Protein 2A5Z (pdb70)

Solvent-accessible surface area: 25084 Å² total

Organism: Shewanella oneidensis (strain ATCC 700550 / JCM 31522 / CIP 106686 / LMG 19005 / NCIMB 14063 / MR-1) (NCBI:txid211586)

Nearest PDB structures (foldseek):
  2a5z-assembly1_B  TM=9.997E-01  e=1.677E-41  Shewanella oneidensis MR-1
  4d69-assembly4_B  TM=5.808E-01  e=2.576E-05  Glycine max
  1sbd-assembly1_A  TM=5.686E-01  e=2.576E-05  Glycine max
  4d69-assembly1_I  TM=5.371E-01  e=3.011E-05  Glycine max
  4d69-assembly3_J  TM=5.410E-01  e=5.065E-05  Glycine max

Sequence (701 aa):
TTPGLSPSEKLKLSTLTTSIATSDFYASYDFHSIGLTSANNISLLSTGNISLQNILSEGNHFGVQPIVSSTTANASFLAGLAIFPKESELEVTVYFKTPSAFNPAQLTVIGSTSIGLGISDRSGLIIENGNAFGGIVKASAATETGSTYALSTSTWYICKFKLTDDRFKVTLYSDSGTQLYSYTSTAAFRADNATAHIGFKTQCKTATAGISLISIDLIEFKAKVSATRAKVTTPGLSPSEKLKLSTLTTSIATSDFYASYDFHSIGLTSANNISLLSTGNISLQNILSEGNHFGVQPIVSSTTANASFLAGLAIFPKESELEVTVYFKTPSAFNPAQLTVIGSTSIGLGISDRSGLIIENGNAFGGIVKASAATETGSTYALSTSTWYICKFKLTDDRFKVTLYSDSGTQLYSYTSTAAFRADNATAHIGFKTQCKTATAGISLISIDLIEFKAKVSATRAKVPLATETTPGLSPSEKLKLSTLTTSIATSDFYASYDFHSIGLTSANNISLLSTGNISLQNILSEGNHFGVQPIVSSTTANASFLAGLAIFPKESELEVTVYFKTPSAFNPAQLTVIGSTSIGLGISDRSGLIIENGNAFGGIVKASAATETGSTYALSTSTWYICKFKLTDDRFKVTLYSDSGTQLYSYTSTAAFRADNATAHIGFKTQCKTATAGISLISIDLIEFKAKVSATRAKV

B-factor: mean 22.38, std 13.09, range [8.43, 500.0]

Radius of gyration: 26.14 Å; Cα contacts (8 Å, |Δi|>4): 2071; chains: 3; bounding box: 66×61×66 Å

InterPro domains:
  IPR013320 Concanavalin A-like lectin/glucanase domain superfamily [SSF49899] (24-262)
  IPR053978 SO2946-like, C-terminal domain [PF22237] (86-247)

Secondary structure (DSSP, 8-state):
------HHHHHHHHTPPPSS-SSEEEEEE----TT--EETTEEEEEETT-EE---EEETTEEEEB-EE--SSTT-EEEE----S-GGG--EEEEEEE--SS--TTEEEEEEEEE-TT--S-EEEEEEETTEEEEEEEETTEEEEEEEEEEPPTT-EEEEEE--TTS--EEEEEETT--EEEEEE-S-----SSTTEEEEEEEEESSS-TT-B--EEEEEEEEEE--------/------HHHHHHHHTPPPSS-SSEEEEEE----TT--EETTEEEEEETT-EE---EEETTEEEEB-EE--SSTT-EEEE----S-GGG--EEEEEEE--SS--TTEEEEEEEEE-TT--S-EEEEEEETTEEEEEEEETTEEEEE---EEPPTT-EEEEEE--TTS--EEEEEETT--EEEEEE-S------STTEEEEEEEEE-SS-S--B--EEEEEEEEEE--------/----SSS----HHHHHHHHTPPPSS-SSEEEEEE----TT--EETTEEEEEETT-EE---EEETTEEEEB-EE--SSTT-EEEE----S-GGG--EEEEEEE--SS--TTEEEEEEEEE-TT--S-EEEEEEETTEEEEEEEETTEEEEE---EE--TT-EEEEEE--TTS--EEEEEETT--EEEEEE-S-----SSTTEEEEEEEEESSS-TT-B--EEEEEEEEEE--------

CATH classification: 2.60.120.200

Structure (mmCIF, N/CA/C/O backbone):
data_2A5Z
#
_entry.id   2A5Z
#
_cell.length_a   58.590
_cell.length_b   53.076
_cell.length_c   112.652
_cell.angle_alpha   90.00
_cell.angle_beta   95.66
_cell.angle_gamma   90.00
#
_symmetry.space_group_name_H-M   'P 1 21 1'
#
loop_
_entity.id
_entity.type
_entity.pdbx_description
1 polymer 'hypothetical protein SO2946'
2 non-polymer 'MAGNESIUM ION'
3 water water
#
loop_
_atom_site.group_PDB
_atom_site.id
_atom_site.type_symbol
_atom_site.label_atom_id
_atom_site.label_alt_id
_atom_site.label_comp_id
_atom_site.label_asym_id
_atom_site.label_entity_id
_atom_site.label_seq_id
_atom_site.pdbx_PDB_ins_code
_atom_site.Cartn_x
_atom_site.Cartn_y
_atom_site.Cartn_z
_atom_site.occupancy
_atom_site.B_iso_or_equiv
_atom_site.auth_seq_id
_atom_site.auth_comp_id
_atom_site.auth_asym_id
_atom_site.auth_atom_id
_atom_site.pdbx_PDB_model_num
ATOM 1 N N . THR A 1 24 ? 69.257 39.991 38.019 1.00 44.12 24 THR A N 1
ATOM 2 C CA . THR A 1 24 ? 70.243 40.270 39.110 1.00 44.13 24 THR A CA 1
ATOM 3 C C . THR A 1 24 ? 69.586 40.334 40.494 1.00 43.98 24 THR A C 1
ATOM 4 O O . THR A 1 24 ? 70.274 40.273 41.517 1.00 44.05 24 THR A O 1
ATOM 8 N N . THR A 1 25 ? 68.258 40.444 40.516 1.00 43.57 25 THR A N 1
ATOM 9 C CA . THR A 1 25 ? 67.500 40.531 41.766 1.00 43.23 25 THR A CA 1
ATOM 10 C C . THR A 1 25 ? 66.595 39.305 41.954 1.00 42.76 25 THR A C 1
ATOM 11 O O . THR A 1 25 ? 65.962 38.855 40.993 1.00 42.97 25 THR A O 1
ATOM 15 N N . PRO A 1 26 ? 66.530 38.759 43.189 1.00 42.09 26 PRO A N 1
ATOM 16 C CA . PRO A 1 26 ? 65.622 37.638 43.449 1.00 41.40 26 PRO A CA 1
ATOM 17 C C . PRO A 1 26 ? 64.165 38.041 43.240 1.00 40.65 26 PRO A C 1
ATOM 18 O O . PRO A 1 26 ? 63.761 39.129 43.648 1.00 40.53 26 PRO A O 1
ATOM 22 N N . GLY A 1 27 ? 63.391 37.173 42.601 1.00 39.88 27 GLY A N 1
ATOM 23 C CA . GLY A 1 27 ? 61.995 37.474 42.309 1.00 38.98 27 GLY A CA 1
ATOM 24 C C . GLY A 1 27 ? 61.113 36.252 42.163 1.00 38.39 27 GLY A C 1
ATOM 25 O O . GLY A 1 27 ? 61.470 35.149 42.591 1.00 38.24 27 GLY A O 1
ATOM 26 N N . LEU A 1 28 ? 59.947 36.463 41.560 1.00 37.88 28 LEU A N 1
ATOM 27 C CA . LEU A 1 28 ? 58.984 35.393 41.320 1.00 37.44 28 LEU A CA 1
ATOM 28 C C . LEU A 1 28 ? 59.452 34.480 40.187 1.00 37.10 28 LEU A C 1
ATOM 29 O O . LEU A 1 28 ? 60.294 34.867 39.370 1.00 36.91 28 LEU A O 1
ATOM 42 N N . SER A 1 30 ? 58.580 32.552 36.773 1.00 36.60 30 SER A N 1
ATOM 43 C CA . SER A 1 30 ? 57.735 32.641 35.585 1.00 36.75 30 SER A CA 1
ATOM 44 C C . SER A 1 30 ? 57.029 31.318 35.268 1.00 36.76 30 SER A C 1
ATOM 45 O O . SER A 1 30 ? 57.586 30.243 35.528 1.00 36.97 30 SER A O 1
ATOM 48 N N . PRO A 1 31 ? 55.808 31.388 34.691 1.00 36.60 31 PRO A N 1
ATOM 49 C CA . PRO A 1 31 ? 55.067 30.172 34.324 1.00 36.51 31 PRO A CA 1
ATOM 50 C C . PRO A 1 31 ? 55.787 29.302 33.288 1.00 36.38 31 PRO A C 1
ATOM 51 O O . PRO A 1 31 ? 55.577 28.089 33.261 1.00 36.59 31 PRO A O 1
ATOM 55 N N . SER A 1 32 ? 56.615 29.916 32.445 1.00 36.19 32 SER A N 1
ATOM 56 C CA . SER A 1 32 ? 57.407 29.177 31.458 1.00 35.99 32 SER A CA 1
ATOM 57 C C . SER A 1 32 ? 58.604 28.506 32.128 1.00 35.68 32 SER A C 1
ATOM 58 O O . SER A 1 32 ? 58.980 27.384 31.764 1.00 35.90 32 SER A O 1
ATOM 61 N N . GLU A 1 33 ? 59.190 29.201 33.106 1.00 35.07 33 GLU A N 1
ATOM 62 C CA . GLU A 1 33 ? 60.270 28.658 33.925 1.00 34.56 33 GLU A CA 1
ATOM 63 C C . GLU A 1 33 ? 59.802 27.447 34.726 1.00 34.20 33 GLU A C 1
ATOM 64 O O . GLU A 1 33 ? 60.502 26.437 34.800 1.00 33.97 33 GLU A O 1
ATOM 70 N N . LYS A 1 34 ? 58.609 27.541 35.304 1.00 33.83 34 LYS A N 1
ATOM 71 C CA . LYS A 1 34 ? 58.022 26.413 36.024 1.00 33.63 34 LYS A CA 1
ATOM 72 C C . LYS A 1 34 ? 57.643 25.273 35.064 1.00 33.29 34 LYS A C 1
ATOM 73 O O . LYS A 1 34 ? 57.666 24.103 35.441 1.00 32.90 34 LYS A O 1
ATOM 79 N N . LEU A 1 35 ? 57.320 25.626 33.822 1.00 33.17 35 LEU A N 1
ATOM 80 C CA . LEU A 1 35 ? 57.005 24.643 32.784 1.00 33.13 35 LEU A CA 1
ATOM 81 C C . LEU A 1 35 ? 58.272 23.908 32.331 1.00 32.62 35 LEU A C 1
ATOM 82 O O . LEU A 1 35 ? 58.239 22.701 32.090 1.00 32.67 35 LEU A O 1
ATOM 87 N N . LYS A 1 36 ? 59.376 24.652 32.227 1.00 32.01 36 LYS A N 1
ATOM 88 C CA . LYS A 1 36 ? 60.708 24.093 31.981 1.00 31.36 36 LYS A CA 1
ATOM 89 C C . LYS A 1 36 ? 61.126 23.092 33.053 1.00 30.80 36 LYS A C 1
ATOM 90 O O . LYS A 1 36 ? 61.626 22.005 32.741 1.00 30.49 36 LYS A O 1
ATOM 96 N N . LEU A 1 37 ? 60.951 23.478 34.315 1.00 29.95 37 LEU A N 1
ATOM 97 C CA . LEU A 1 37 ? 61.299 22.614 35.437 1.00 29.86 37 LEU A CA 1
ATOM 98 C C . LEU A 1 37 ? 60.439 21.366 35.504 1.00 29.29 37 LEU A C 1
ATOM 99 O O . LEU A 1 37 ? 60.912 20.317 35.937 1.00 29.38 37 LEU A O 1
ATOM 104 N N . SER A 1 38 ? 59.181 21.488 35.082 1.00 28.83 38 SER A N 1
ATOM 105 C CA . SER A 1 38 ? 58.224 20.379 35.112 1.00 28.47 38 SER A CA 1
ATOM 106 C C . SER A 1 38 ? 58.625 19.234 34.178 1.00 27.84 38 SER A C 1
ATOM 107 O O . SER A 1 38 ? 58.276 18.079 34.425 1.00 28.12 38 SER A O 1
ATOM 110 N N . THR A 1 39 ? 59.352 19.552 33.110 1.00 27.19 39 THR A N 1
ATOM 111 C CA . THR A 1 39 ? 59.791 18.523 32.161 1.00 26.55 39 THR A CA 1
ATOM 112 C C . THR A 1 39 ? 61.315 18.303 32.139 1.00 25.91 39 THR A C 1
ATOM 113 O O . THR A 1 39 ? 61.864 17.768 31.172 1.00 25.94 39 THR A O 1
ATOM 117 N N . LEU A 1 40 ? 61.980 18.711 33.217 1.00 25.09 40 LEU A N 1
ATOM 118 C CA . LEU A 1 40 ? 63.406 18.442 33.414 1.00 24.46 40 LEU A CA 1
ATOM 119 C C . LEU A 1 40 ? 63.647 16.943 33.570 1.00 23.44 40 LEU A C 1
ATOM 120 O O . LEU A 1 40 ? 62.989 16.275 34.377 1.00 22.66 40 LEU A O 1
ATOM 125 N N . THR A 1 41 ? 64.583 16.428 32.777 1.00 22.56 41 THR A N 1
ATOM 126 C CA . THR A 1 41 ? 65.001 15.031 32.851 1.00 21.91 41 THR A CA 1
ATOM 127 C C . THR A 1 41 ? 65.703 14.790 34.177 1.00 21.82 41 THR A C 1
ATOM 128 O O .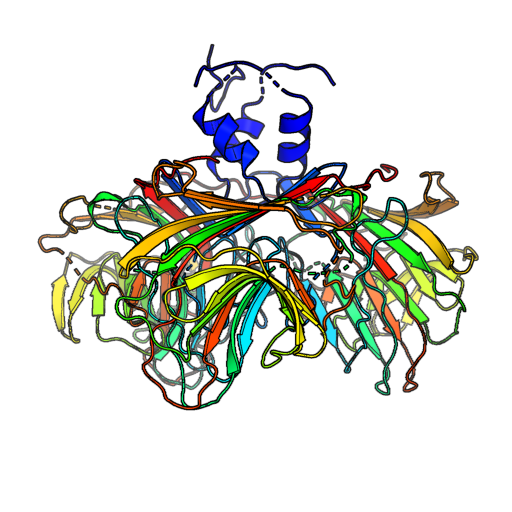 THR A 1 41 ? 66.659 15.490 34.509 1.00 21.78 41 THR A O 1
ATOM 132 N N . THR A 1 42 ? 65.231 13.792 34.920 1.00 21.80 42 THR A N 1
ATOM 133 C CA . THR A 1 42 ? 65.753 13.480 36.249 1.00 21.69 42 THR A CA 1
ATOM 134 C C . THR A 1 42 ? 67.261 13.164 36.215 1.00 21.96 42 THR A C 1
ATOM 135 O O . THR A 1 42 ? 67.711 12.348 35.419 1.00 21.61 42 THR A O 1
ATOM 139 N N . SER A 1 43 ? 68.032 13.837 37.068 1.00 22.26 43 SER A N 1
ATOM 140 C CA . SER A 1 43 ? 69.435 13.472 37.278 1.00 22.81 43 SER A CA 1
ATOM 141 C C . SER A 1 43 ? 69.530 12.650 38.572 1.00 22.89 43 SER A C 1
ATOM 142 O O . SER A 1 43 ? 69.627 11.427 38.512 1.00 23.54 43 SER A O 1
ATOM 145 N N . ILE A 1 44 ? 69.465 13.309 39.725 1.00 23.66 44 ILE A N 1
ATOM 146 C CA . ILE A 1 44 ? 69.347 12.617 41.014 1.00 23.82 44 ILE A CA 1
ATOM 147 C C . ILE A 1 44 ? 67.875 12.571 41.388 1.00 24.69 44 ILE A C 1
ATOM 148 O O . ILE A 1 44 ? 67.233 13.616 41.505 1.00 24.73 44 ILE A O 1
ATOM 153 N N . ALA A 1 45 ? 67.341 11.366 41.575 1.00 25.06 45 ALA A N 1
ATOM 154 C CA . ALA A 1 45 ? 65.939 11.216 41.935 1.00 25.73 45 ALA A CA 1
ATOM 155 C C . ALA A 1 45 ? 65.722 11.513 43.413 1.00 26.19 45 ALA A C 1
ATOM 156 O O . ALA A 1 45 ? 66.568 11.184 44.252 1.00 26.29 45 ALA A O 1
ATOM 158 N N . THR A 1 46 ? 64.598 12.152 43.721 1.00 26.57 46 THR A N 1
ATOM 159 C CA . THR A 1 46 ? 64.146 12.282 45.106 1.00 27.53 46 THR A CA 1
ATOM 160 C C . THR A 1 46 ? 62.726 11.733 45.249 1.00 27.51 46 THR A C 1
ATOM 161 O O . THR A 1 46 ? 62.545 10.639 45.779 1.00 28.05 46 THR A O 1
ATOM 165 N N . SER A 1 47 ? 61.734 12.471 44.752 1.00 27.75 47 SER A N 1
ATOM 166 C CA . SER A 1 47 ? 60.320 12.100 44.917 1.00 27.70 47 SER A CA 1
ATOM 167 C C . SER A 1 47 ? 59.689 11.536 43.643 1.00 27.62 47 SER A C 1
ATOM 168 O O . SER A 1 47 ? 58.727 10.768 43.695 1.00 27.27 47 SER A O 1
ATOM 171 N N . ASP A 1 48 ? 60.220 11.936 42.494 1.00 27.49 48 ASP A N 1
ATOM 172 C CA . ASP A 1 48 ? 59.631 11.537 41.221 1.00 27.53 48 ASP A CA 1
ATOM 173 C C . ASP A 1 48 ? 60.692 11.273 40.166 1.00 26.72 48 ASP A C 1
ATOM 174 O O . ASP A 1 48 ? 61.877 11.565 40.364 1.00 26.75 48 ASP A O 1
ATOM 179 N N . PHE A 1 49 ? 60.251 10.692 39.058 1.00 25.82 49 PHE A N 1
ATOM 180 C CA . PHE A 1 49 ? 61.088 10.522 37.895 1.00 24.64 49 PHE A CA 1
ATOM 181 C C . PHE A 1 49 ? 60.418 11.143 36.677 1.00 24.23 49 PHE A C 1
ATOM 182 O O . PHE A 1 49 ? 59.200 11.026 36.499 1.00 23.68 49 PHE A O 1
ATOM 190 N N . TYR A 1 50 ? 61.225 11.810 35.853 1.00 23.65 50 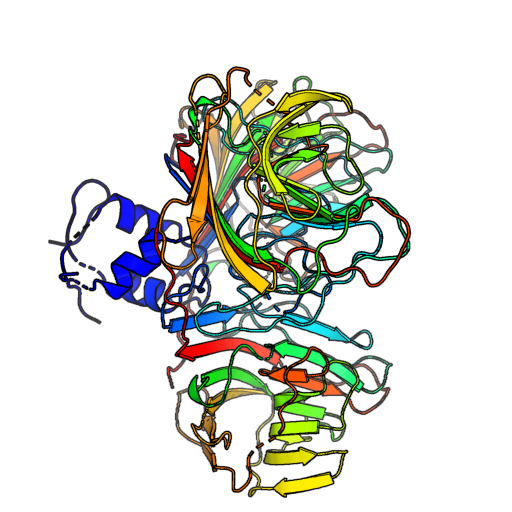TYR A N 1
ATOM 191 C CA . TYR A 1 50 ? 60.784 12.278 34.543 1.00 23.50 50 TYR A CA 1
ATOM 192 C C . TYR A 1 50 ? 61.868 12.130 33.478 1.00 23.00 50 TYR A C 1
ATOM 193 O O . TYR A 1 50 ? 63.041 12.413 33.721 1.00 22.87 50 TYR A O 1
ATOM 202 N N . ALA A 1 51 ? 61.454 11.689 32.295 1.00 22.60 51 ALA A N 1
ATOM 203 C CA . ALA A 1 51 ? 62.314 11.657 31.117 1.00 22.15 51 ALA A CA 1
ATOM 204 C C . ALA A 1 51 ? 61.464 11.780 29.868 1.00 21.81 51 ALA A C 1
ATOM 205 O O . ALA A 1 51 ? 60.343 11.268 29.810 1.00 21.28 51 ALA A O 1
ATOM 207 N N . SER A 1 52 ? 62.007 12.472 28.873 1.00 21.48 52 SER A N 1
ATOM 208 C CA . SER A 1 52 ? 61.315 12.674 27.613 1.00 21.49 52 SER A CA 1
ATOM 209 C C . SER A 1 52 ? 62.347 12.768 26.509 1.00 21.25 52 SER A C 1
ATOM 210 O O . SER A 1 52 ? 63.488 13.176 26.744 1.00 21.26 52 SER A O 1
ATOM 213 N N . TYR A 1 53 ? 61.953 12.345 25.315 1.00 20.63 53 TYR A N 1
ATOM 214 C CA . TYR A 1 53 ? 62.783 12.500 24.134 1.00 20.26 53 TYR A CA 1
ATOM 215 C C . TYR A 1 53 ? 61.915 12.816 22.916 1.00 19.84 53 TYR A C 1
ATOM 216 O O . TYR A 1 53 ? 60.969 12.091 22.628 1.00 19.62 53 TYR A O 1
ATOM 225 N N . ASP A 1 54 ? 62.268 13.898 22.217 1.00 19.90 54 ASP A N 1
ATOM 226 C CA . ASP A 1 54 ? 61.489 14.471 21.118 1.00 19.78 54 ASP A CA 1
ATOM 227 C C . ASP A 1 54 ? 62.077 14.163 19.721 1.00 19.70 54 ASP A C 1
ATOM 228 O O . ASP A 1 54 ? 61.638 14.732 18.722 1.00 19.85 54 ASP A O 1
ATOM 233 N N . PHE A 1 55 ? 63.082 13.292 19.651 1.00 19.62 55 PHE A N 1
ATOM 234 C CA . PHE A 1 55 ? 63.602 12.778 18.366 1.00 19.53 55 PHE A CA 1
ATOM 235 C C . PHE A 1 55 ? 64.064 13.861 17.373 1.00 19.66 55 PHE A C 1
ATOM 236 O O . PHE A 1 55 ? 63.683 13.849 16.200 1.00 19.81 55 PHE A O 1
ATOM 260 N N . HIS A 1 58 ? 70.466 13.780 15.409 1.00 19.57 58 HIS A N 1
ATOM 261 C CA . HIS A 1 58 ? 71.098 12.934 14.403 1.00 20.38 58 HIS A CA 1
ATOM 262 C C . HIS A 1 58 ? 71.176 11.524 14.993 1.00 21.36 58 HIS A C 1
ATOM 263 O O . HIS A 1 5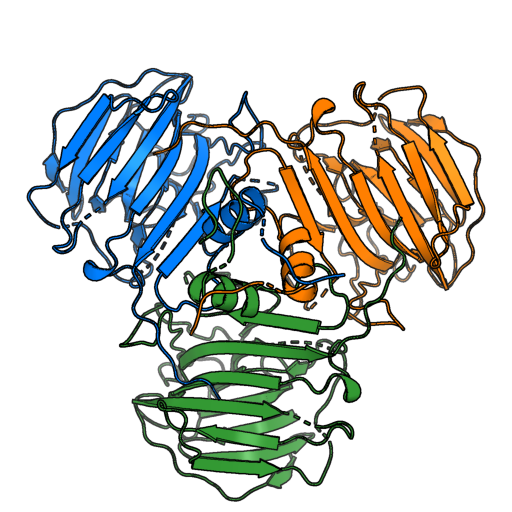8 ? 71.650 11.348 16.115 1.00 21.36 58 HIS A O 1
ATOM 270 N N . SER A 1 59 ? 70.677 10.532 14.262 1.00 23.00 59 SER A N 1
ATOM 271 C CA . SER A 1 59 ? 70.421 9.215 14.858 1.00 24.43 59 SER A CA 1
ATOM 272 C C . SER A 1 59 ? 71.447 8.118 14.554 1.00 25.23 59 SER A C 1
ATOM 273 O O . SER A 1 59 ? 71.297 6.994 15.048 1.00 25.83 59 SER A O 1
ATOM 276 N N . ILE A 1 60 ? 72.477 8.429 13.767 1.00 25.12 60 ILE A N 1
ATOM 277 C CA . ILE A 1 60 ? 73.555 7.474 13.531 1.00 25.79 60 ILE A CA 1
ATOM 278 C C . ILE A 1 60 ? 74.319 7.261 14.829 1.00 25.46 60 ILE A C 1
ATOM 279 O O . ILE A 1 60 ? 74.856 8.214 15.397 1.00 25.54 60 ILE A O 1
ATOM 284 N N . GLY A 1 61 ? 74.330 6.015 15.307 1.00 25.14 61 GLY A N 1
ATOM 285 C CA . GLY A 1 61 ? 75.049 5.650 16.529 1.00 24.58 61 GLY A CA 1
ATOM 286 C C . GLY A 1 61 ? 74.456 6.223 17.806 1.00 24.06 61 GLY A C 1
ATOM 287 O O . GLY A 1 61 ? 75.122 6.282 18.831 1.00 24.33 61 GLY A O 1
ATOM 288 N N . LEU A 1 62 ? 73.197 6.646 17.742 1.00 23.92 62 LEU A N 1
ATOM 289 C CA . LEU A 1 62 ? 72.505 7.206 18.898 1.00 22.98 62 LEU A CA 1
ATOM 290 C C . LEU A 1 62 ? 71.740 6.101 19.615 1.00 22.61 62 LEU A C 1
ATOM 291 O O . LEU A 1 62 ? 70.701 5.632 19.146 1.00 22.30 62 LEU A O 1
ATOM 296 N N . THR A 1 63 ? 72.265 5.676 20.756 1.00 22.19 63 THR A N 1
ATOM 297 C CA . THR A 1 63 ? 71.696 4.529 21.462 1.00 21.76 63 THR A CA 1
ATOM 298 C C . THR A 1 63 ? 70.942 4.921 22.740 1.00 21.61 63 THR A C 1
ATOM 299 O O . THR A 1 63 ? 70.340 4.067 23.405 1.00 20.95 63 THR A O 1
ATOM 303 N N . SER A 1 64 ? 70.982 6.207 23.086 1.00 21.14 64 SER A N 1
ATOM 304 C CA . SER A 1 64 ? 70.187 6.718 24.204 1.00 21.20 64 SER A CA 1
ATOM 305 C C . SER A 1 64 ? 70.120 8.247 24.213 1.00 21.15 64 SER A C 1
ATOM 306 O O . SER A 1 64 ? 70.975 8.914 23.637 1.00 20.58 64 SER A O 1
ATOM 309 N N . ALA A 1 65 ? 69.094 8.777 24.869 1.00 20.85 65 ALA A N 1
ATOM 310 C CA . ALA A 1 65 ? 68.939 10.212 25.072 1.00 21.23 65 ALA A CA 1
ATOM 311 C C . ALA A 1 65 ? 68.060 10.451 26.291 1.00 20.95 65 ALA A C 1
ATOM 312 O O . ALA A 1 65 ? 67.014 9.824 26.432 1.00 21.10 65 ALA A O 1
ATOM 314 N N . ASN A 1 66 ? 68.487 11.354 27.169 1.00 21.03 66 ASN A N 1
ATOM 315 C CA . ASN A 1 66 ? 67.660 11.780 28.300 1.00 21.06 66 ASN A CA 1
ATOM 316 C C . ASN A 1 66 ? 67.163 10.594 29.142 1.00 21.07 66 ASN A C 1
ATOM 317 O O . ASN A 1 66 ? 65.975 10.529 29.483 1.00 21.26 66 ASN A O 1
ATOM 322 N N . ASN A 1 67 ? 68.078 9.669 29.457 1.00 20.97 67 ASN A N 1
ATOM 323 C CA . ASN A 1 67 ? 67.800 8.418 30.220 1.00 21.28 67 ASN A CA 1
ATOM 324 C C . ASN A 1 67 ? 67.135 7.266 29.432 1.00 21.11 67 ASN A C 1
ATOM 325 O O . ASN A 1 67 ? 67.093 6.132 29.908 1.00 21.17 67 ASN A O 1
ATOM 330 N N . ILE A 1 68 ? 66.633 7.557 28.233 1.00 21.30 68 ILE A N 1
ATOM 331 C CA . ILE A 1 68 ? 65.832 6.606 27.457 1.00 21.07 68 ILE A CA 1
ATOM 332 C C . ILE A 1 68 ? 66.708 5.834 26.459 1.00 21.51 68 ILE A C 1
ATOM 333 O O . ILE A 1 68 ? 67.542 6.432 25.755 1.00 21.06 68 ILE A O 1
ATOM 338 N N . SER A 1 69 ? 66.524 4.510 26.425 1.00 21.16 69 SER A N 1
ATOM 339 C CA . SER A 1 69 ? 67.230 3.642 25.480 1.00 21.09 69 SER A CA 1
ATOM 340 C C . SER A 1 69 ? 66.630 3.804 24.088 1.00 20.63 69 SER A C 1
ATOM 341 O O . SER A 1 69 ? 65.397 3.891 23.937 1.00 20.45 69 SER A O 1
ATOM 344 N N . LEU A 1 70 ? 67.503 3.865 23.082 1.00 19.91 70 LEU A N 1
ATOM 345 C CA . LEU A 1 70 ? 67.089 3.990 21.676 1.00 19.61 70 LEU A CA 1
ATOM 346 C C . LEU A 1 70 ? 67.761 2.858 20.924 1.00 19.74 70 LEU A C 1
ATOM 347 O O . LEU A 1 70 ? 68.907 2.972 20.460 1.00 19.30 70 LEU A O 1
ATOM 352 N N . LEU A 1 71 ? 67.045 1.743 20.853 1.00 19.81 71 LEU A N 1
ATOM 353 C CA . LEU A 1 71 ? 67.646 0.467 20.502 1.00 20.69 71 LEU A CA 1
ATOM 354 C C . LEU A 1 71 ? 67.217 0.002 19.123 1.00 20.76 71 LEU A C 1
ATOM 355 O O . LEU A 1 71 ? 66.038 -0.210 18.872 1.00 20.83 71 LEU A O 1
ATOM 360 N N . SER A 1 72 ? 68.200 -0.148 18.246 1.00 21.48 72 SER A N 1
ATOM 361 C CA . SER A 1 72 ? 68.006 -0.692 16.919 1.00 22.17 72 SER A CA 1
ATOM 362 C C . SER A 1 72 ? 68.497 -2.132 16.907 1.00 22.53 72 SER A C 1
ATOM 363 O O . SER A 1 72 ? 69.552 -2.434 17.462 1.00 22.48 72 SER A O 1
ATOM 366 N N . THR A 1 73 ? 67.733 -3.018 16.277 1.00 22.75 73 THR A N 1
ATOM 367 C CA . THR A 1 73 ? 68.171 -4.396 16.076 1.00 23.45 73 THR A CA 1
ATOM 368 C C . THR A 1 73 ? 67.791 -4.867 14.678 1.00 23.48 73 THR A C 1
ATOM 369 O O . THR A 1 73 ? 66.940 -4.264 14.023 1.00 23.40 73 THR A O 1
ATOM 373 N N . GLY A 1 74 ? 68.430 -5.942 14.223 1.00 23.76 74 GLY A N 1
ATOM 374 C CA . GLY A 1 74 ? 68.100 -6.555 12.936 1.00 24.14 74 GLY A CA 1
ATOM 375 C C . GLY A 1 74 ? 68.360 -5.655 11.745 1.00 24.58 74 GLY A C 1
ATOM 376 O O . GLY A 1 74 ? 67.717 -5.796 10.704 1.00 24.98 74 GLY A O 1
ATOM 377 N N . ASN A 1 75 ? 69.306 -4.731 11.904 1.00 24.87 75 ASN A N 1
ATOM 378 C CA . ASN A 1 75 ? 69.649 -3.747 10.874 1.00 25.43 75 ASN A CA 1
ATOM 379 C C . ASN A 1 75 ? 68.469 -2.852 10.439 1.00 25.00 75 ASN A C 1
ATOM 380 O O . ASN A 1 75 ? 68.375 -2.453 9.280 1.00 25.19 75 ASN A O 1
ATOM 385 N N . ILE A 1 76 ? 67.587 -2.534 11.388 1.00 24.64 76 ILE A N 1
ATOM 386 C CA . ILE A 1 76 ? 66.424 -1.672 11.151 1.00 24.17 76 ILE A CA 1
ATOM 387 C C . ILE A 1 76 ? 66.846 -0.369 10.470 1.00 24.24 76 ILE A C 1
ATOM 388 O O . ILE A 1 76 ? 67.930 0.154 10.739 1.00 24.48 76 ILE A O 1
ATOM 393 N N . SER A 1 77 ? 65.997 0.143 9.583 1.00 23.82 77 SER A N 1
ATOM 394 C CA . SER A 1 77 ? 66.344 1.323 8.797 1.00 23.79 77 SER A CA 1
ATOM 395 C C . SER A 1 77 ? 65.725 2.596 9.376 1.00 23.23 77 SER A C 1
ATOM 396 O O . SER A 1 77 ? 64.540 2.875 9.179 1.00 23.24 77 SER A O 1
ATOM 399 N N . LEU A 1 78 ? 66.534 3.355 10.112 1.00 22.40 78 LEU A N 1
ATOM 400 C CA . LEU A 1 78 ? 66.096 4.648 10.637 1.00 21.91 78 LEU A CA 1
ATOM 401 C C . LEU A 1 78 ? 66.230 5.703 9.549 1.00 21.89 78 LEU A C 1
ATOM 402 O O . LEU A 1 78 ? 67.335 6.008 9.090 1.00 21.65 78 LEU A O 1
ATOM 407 N N . GLN A 1 79 ? 65.094 6.244 9.126 1.00 22.00 79 GLN A N 1
ATOM 408 C CA . GLN A 1 79 ? 65.067 7.248 8.062 1.00 22.19 79 GLN A CA 1
ATOM 409 C C . GLN A 1 79 ? 65.487 8.612 8.594 1.00 21.82 79 GLN A C 1
ATOM 410 O O . GLN A 1 79 ? 65.715 8.782 9.798 1.00 21.97 79 GLN A O 1
ATOM 416 N N . ASN A 1 80 ? 65.606 9.576 7.690 1.00 21.42 80 ASN A N 1
ATOM 417 C CA . ASN A 1 80 ? 65.985 10.926 8.073 1.00 21.28 80 ASN A CA 1
ATOM 418 C C . ASN A 1 80 ? 65.001 11.540 9.042 1.00 21.07 80 ASN A C 1
ATOM 419 O O . ASN A 1 80 ? 63.786 11.371 8.904 1.00 21.11 80 ASN A O 1
ATOM 424 N N . ILE A 1 81 ? 65.532 12.263 10.018 1.00 20.86 81 ILE A N 1
ATOM 425 C CA . ILE A 1 81 ? 64.699 13.021 10.939 1.00 21.07 81 ILE A CA 1
ATOM 426 C C . ILE A 1 81 ? 63.962 14.114 10.155 1.00 21.37 81 ILE A C 1
ATOM 427 O O . ILE A 1 81 ? 64.530 14.735 9.245 1.00 20.57 81 ILE A O 1
ATOM 432 N N . LEU A 1 82 ? 62.688 14.313 10.493 1.00 21.74 82 LEU A N 1
ATOM 433 C CA . LEU A 1 82 ? 61.901 15.408 9.935 1.00 22.48 82 LEU A CA 1
ATOM 434 C C . LEU A 1 82 ? 60.973 16.008 10.987 1.00 23.00 82 LEU A C 1
ATOM 435 O O . LEU A 1 82 ? 60.833 15.464 12.095 1.00 22.35 82 LEU A O 1
ATOM 440 N N . SER A 1 83 ? 60.360 17.138 10.637 1.00 23.17 83 SER A N 1
ATOM 441 C CA . SER A 1 83 ? 59.260 17.699 11.418 1.00 23.88 83 SER A CA 1
ATOM 442 C C . SER A 1 83 ? 58.030 17.861 10.524 1.00 24.63 83 SER A C 1
ATOM 443 O O . SER A 1 83 ? 58.154 17.944 9.301 1.00 24.56 83 SER A O 1
ATOM 446 N N . GLU A 1 84 ? 56.852 17.907 11.144 1.00 25.33 84 GLU A N 1
ATOM 447 C CA . GLU A 1 84 ? 55.583 17.865 10.425 1.00 26.55 84 GLU A CA 1
ATOM 448 C C . GLU A 1 84 ? 54.539 18.599 11.249 1.00 26.21 84 GLU A C 1
ATOM 449 O O . GLU A 1 84 ? 54.122 18.107 12.295 1.00 26.31 84 GLU A O 1
ATOM 455 N N . GLY A 1 85 ? 54.115 19.775 10.786 1.00 26.02 85 GLY A N 1
ATOM 456 C CA . GLY A 1 85 ? 53.204 20.617 11.564 1.00 25.34 85 GLY A CA 1
ATOM 457 C C . GLY A 1 85 ? 53.802 20.921 12.925 1.00 24.90 85 GLY A C 1
ATOM 458 O O . GLY A 1 85 ? 54.894 21.477 13.013 1.00 24.81 85 GLY A O 1
ATOM 459 N N . ASN A 1 86 ? 53.098 20.540 13.989 1.00 24.36 86 ASN A N 1
ATOM 460 C CA . ASN A 1 86 ? 53.597 20.752 15.354 1.00 23.70 86 ASN A CA 1
ATOM 461 C C . ASN A 1 86 ? 54.354 19.547 15.917 1.00 23.06 86 ASN A C 1
ATOM 462 O O . ASN A 1 86 ? 54.805 19.561 17.065 1.00 22.76 86 ASN A O 1
ATOM 467 N N . HIS A 1 87 ? 54.480 18.505 15.100 1.00 22.10 87 HIS A N 1
ATOM 468 C CA . HIS A 1 87 ? 55.299 17.348 15.435 1.00 21.55 87 HIS A CA 1
ATOM 469 C C . HIS A 1 87 ? 56.774 17.624 15.125 1.00 21.04 87 HIS A C 1
ATOM 470 O O . HIS A 1 87 ? 57.274 17.358 14.030 1.00 20.92 87 HIS A O 1
ATOM 477 N N . PHE A 1 88 ? 57.443 18.181 16.123 1.00 20.86 88 PHE A N 1
ATOM 478 C CA . PHE A 1 88 ? 58.823 18.639 16.019 1.00 20.56 88 PHE A CA 1
ATOM 479 C C . PHE A 1 88 ? 59.736 17.461 16.331 1.00 20.67 88 PHE A C 1
ATOM 480 O O . PHE A 1 88 ? 59.693 16.934 17.438 1.00 20.38 88 PHE A O 1
ATOM 488 N N . GLY A 1 89 ? 60.542 17.050 15.352 1.00 20.52 89 GLY A N 1
ATOM 489 C CA . GLY A 1 89 ? 61.444 15.908 15.512 1.00 20.39 89 GLY A CA 1
ATOM 490 C C . GLY A 1 89 ? 60.724 14.576 15.402 1.00 20.10 89 GLY A C 1
ATOM 491 O O . GLY A 1 89 ? 60.103 14.104 16.353 1.00 19.87 89 GLY A O 1
ATOM 492 N N . VAL A 1 90 ? 60.810 13.958 14.234 1.00 20.21 90 VAL A N 1
ATOM 493 C CA . VAL A 1 90 ? 60.095 12.716 13.980 1.00 20.00 90 VAL A CA 1
ATOM 494 C C . VAL A 1 90 ? 61.052 11.686 13.398 1.00 20.21 90 VAL A C 1
ATOM 495 O O . VAL A 1 90 ? 61.819 11.987 12.479 1.00 20.02 90 VAL A O 1
ATOM 499 N N . GLN A 1 91 ? 61.009 10.481 13.963 1.00 20.20 91 GLN A N 1
ATOM 500 C CA . GLN A 1 91 ? 61.840 9.378 13.509 1.00 20.61 91 GLN A CA 1
ATOM 501 C C . GLN A 1 91 ? 61.013 8.353 12.732 1.00 20.71 91 GLN A C 1
ATOM 502 O O . GLN A 1 91 ? 60.331 7.518 13.347 1.00 20.74 91 GLN A O 1
ATOM 508 N N . PRO A 1 92 ? 61.065 8.411 11.381 1.00 20.85 92 PRO A N 1
ATOM 509 C CA . PRO A 1 92 ? 60.440 7.353 10.586 1.00 21.03 92 PRO A CA 1
ATOM 510 C C . PRO A 1 92 ? 61.306 6.094 10.579 1.00 21.22 92 PRO A C 1
ATOM 511 O O . PRO A 1 92 ? 62.536 6.177 10.663 1.00 21.13 92 PRO A O 1
ATOM 515 N N . ILE A 1 93 ? 60.655 4.940 10.490 1.00 21.40 93 ILE A N 1
ATOM 516 C CA . ILE A 1 93 ? 61.312 3.647 10.662 1.00 21.74 93 ILE A CA 1
ATOM 517 C C . ILE A 1 93 ? 60.851 2.697 9.551 1.00 21.79 93 ILE A C 1
ATOM 518 O O . ILE A 1 93 ? 59.663 2.620 9.254 1.00 21.93 93 ILE A O 1
ATOM 523 N N . VAL A 1 94 ? 61.796 1.990 8.936 1.00 21.95 94 VAL A N 1
ATOM 524 C CA . VAL A 1 94 ? 61.496 1.080 7.828 1.00 22.54 94 VAL A CA 1
ATOM 525 C C . VAL A 1 94 ? 62.162 -0.286 8.044 1.00 23.07 94 VAL A C 1
ATOM 526 O O . VAL A 1 94 ? 63.275 -0.376 8.588 1.00 23.06 94 VAL A O 1
ATOM 530 N N . SER A 1 95 ? 61.471 -1.335 7.603 1.00 23.63 95 SER A N 1
ATOM 531 C CA . SER A 1 95 ? 61.931 -2.713 7.747 1.00 23.99 95 SER A CA 1
ATOM 532 C C . SER A 1 95 ? 63.205 -3.020 6.961 1.00 24.35 95 SER A C 1
ATOM 533 O O . SER A 1 95 ? 63.560 -2.325 6.005 1.00 24.27 95 SER A O 1
ATOM 536 N N . SER A 1 96 ? 63.895 -4.067 7.400 1.00 24.84 96 SER A N 1
ATOM 537 C CA . SER A 1 96 ? 65.103 -4.544 6.753 1.00 25.08 96 SER A CA 1
ATOM 538 C C . SER A 1 96 ? 64.878 -5.976 6.260 1.00 25.14 96 SER A C 1
ATOM 539 O O . SER A 1 96 ? 63.750 -6.488 6.295 1.00 25.12 96 SER A O 1
ATOM 542 N N . THR A 1 97 ? 65.960 -6.615 5.818 1.00 25.02 97 THR A N 1
ATOM 543 C CA . THR A 1 97 ? 65.922 -7.998 5.359 1.00 24.92 97 THR A CA 1
ATOM 544 C C . THR A 1 97 ? 66.085 -9.012 6.504 1.00 24.81 97 THR A C 1
ATOM 545 O O . THR A 1 97 ? 66.211 -10.217 6.259 1.00 24.80 97 THR A O 1
ATOM 549 N N . THR A 1 98 ? 66.079 -8.524 7.747 1.00 24.49 98 THR A N 1
ATOM 550 C CA . THR A 1 98 ? 66.136 -9.398 8.918 1.00 24.23 98 THR A CA 1
ATOM 551 C C . THR A 1 98 ? 64.775 -9.437 9.604 1.00 24.18 98 THR A C 1
ATOM 552 O O . THR A 1 98 ? 64.208 -8.398 9.955 1.00 23.77 98 THR A O 1
ATOM 556 N N . ALA A 1 99 ? 64.256 -10.649 9.777 1.00 24.08 99 ALA A N 1
ATOM 557 C CA . ALA A 1 99 ? 63.001 -10.855 10.480 1.00 23.93 99 ALA A CA 1
ATOM 558 C C . ALA A 1 99 ? 63.143 -10.425 11.934 1.00 23.95 99 ALA A C 1
ATOM 559 O O . ALA A 1 99 ? 64.202 -10.611 12.559 1.00 23.71 99 ALA A O 1
ATOM 561 N N . ASN A 1 100 ? 62.064 -9.833 12.446 1.00 23.71 100 ASN A N 1
ATOM 562 C CA . ASN A 1 100 ? 61.957 -9.338 13.820 1.00 23.74 100 ASN A CA 1
ATOM 563 C C . ASN A 1 100 ? 62.770 -8.082 14.131 1.00 23.49 100 ASN A C 1
ATOM 564 O O . ASN A 1 100 ? 62.813 -7.646 15.285 1.00 23.38 100 ASN A O 1
ATOM 569 N N . ALA A 1 101 ? 63.380 -7.491 13.100 1.00 23.11 101 ALA A N 1
ATOM 570 C CA . ALA A 1 101 ? 64.067 -6.201 13.218 1.00 22.79 101 ALA A CA 1
ATOM 571 C C . ALA A 1 101 ? 63.157 -5.164 13.867 1.00 22.53 101 ALA A C 1
ATOM 572 O O . ALA A 1 101 ? 61.963 -5.106 13.572 1.00 22.44 101 ALA A O 1
ATOM 574 N N . SER A 1 102 ? 63.723 -4.342 14.747 1.00 22.37 102 SER A N 1
ATOM 575 C CA . SER A 1 102 ? 62.909 -3.414 15.535 1.00 22.05 102 SER A CA 1
ATOM 576 C C . SER A 1 102 ? 63.638 -2.149 15.967 1.00 21.73 102 SER A C 1
ATOM 577 O O . SER A 1 102 ? 64.878 -2.109 16.026 1.00 21.83 102 SER A O 1
ATOM 580 N N . PHE A 1 103 ? 62.851 -1.110 16.245 1.00 21.33 103 PHE A N 1
ATOM 581 C CA . PHE A 1 103 ? 63.342 0.044 16.976 1.00 20.94 103 PHE A CA 1
ATOM 582 C C . PHE A 1 103 ? 62.583 0.148 18.292 1.00 20.83 103 PHE A C 1
ATOM 583 O O . PHE A 1 103 ? 61.350 0.092 18.306 1.00 20.43 103 PHE A O 1
ATOM 591 N N . LEU A 1 104 ? 63.325 0.291 19.391 1.00 20.27 104 LEU A N 1
ATOM 592 C CA . LEU A 1 104 ? 62.717 0.411 20.712 1.00 19.89 104 LEU A CA 1
ATOM 593 C C . LEU A 1 104 ? 63.196 1.679 21.410 1.00 19.74 104 LEU A C 1
ATOM 594 O O . LEU A 1 104 ? 64.402 1.901 21.563 1.00 19.71 104 LEU A O 1
ATOM 599 N N . ALA A 1 105 ? 62.241 2.511 21.813 1.00 18.84 105 ALA A N 1
ATOM 600 C CA . ALA A 1 105 ? 62.508 3.652 22.675 1.00 18.88 105 ALA A CA 1
ATOM 601 C C . ALA A 1 105 ? 61.896 3.319 24.030 1.00 18.51 105 ALA A C 1
ATOM 602 O O . ALA A 1 105 ? 60.679 3.252 24.167 1.00 18.34 105 ALA A O 1
ATOM 604 N N . GLY A 1 106 ? 62.732 3.070 25.028 1.00 18.51 106 GLY A N 1
ATOM 605 C CA . GLY A 1 106 ? 62.195 2.628 26.305 1.00 18.45 106 GLY A CA 1
ATOM 606 C C . GLY A 1 106 ? 63.154 2.651 27.463 1.00 18.22 106 GLY A C 1
ATOM 607 O O . GLY A 1 106 ? 64.301 3.078 27.326 1.00 18.51 106 GLY A O 1
ATOM 616 N N . LEU A 1 108 ? 64.167 0.482 31.449 1.00 19.21 108 LEU A N 1
ATOM 617 C CA . LEU A 1 108 ? 64.138 -0.783 32.183 1.00 19.92 108 LEU A CA 1
ATOM 618 C C . LEU A 1 108 ? 62.996 -0.810 33.194 1.00 20.02 108 LEU A C 1
ATOM 619 O O . LEU A 1 108 ? 62.705 0.202 33.825 1.00 20.10 108 LEU A O 1
ATOM 632 N N . ALA A 1 110 ? 62.784 -2.596 35.995 1.00 22.47 110 ALA A N 1
ATOM 633 C CA . ALA A 1 110 ? 63.268 -2.734 37.373 1.00 23.09 110 ALA A CA 1
ATOM 634 C C . ALA A 1 110 ? 63.242 -1.419 38.155 1.00 23.69 110 ALA A C 1
ATOM 635 O O . ALA A 1 110 ? 63.045 -1.415 39.376 1.00 23.79 110 ALA A O 1
ATOM 637 N N . ILE A 1 111 ? 63.434 -0.304 37.456 1.00 23.96 111 ILE A N 1
ATOM 638 C CA . ILE A 1 111 ? 63.402 0.997 38.131 1.00 24.75 111 ILE A CA 1
ATOM 639 C C . ILE A 1 111 ? 61.973 1.514 38.307 1.00 24.43 111 ILE A C 1
ATOM 640 O O . ILE A 1 111 ? 61.752 2.513 38.998 1.00 24.59 111 ILE A O 1
ATOM 645 N N . PHE A 1 112 ? 61.019 0.822 37.683 1.00 24.02 112 PHE A N 1
ATOM 646 C CA . PHE A 1 112 ? 59.611 1.197 37.731 1.00 23.81 112 PHE A CA 1
ATOM 647 C C . PHE A 1 112 ? 58.745 0.069 38.302 1.00 23.63 112 PHE A C 1
ATOM 648 O O . PHE A 1 112 ? 58.008 -0.592 37.564 1.00 23.22 112 PHE A O 1
ATOM 656 N N . PRO A 1 113 ? 58.828 -0.150 39.630 1.00 23.55 113 PRO A N 1
ATOM 657 C CA . PRO A 1 113 ? 57.980 -1.158 40.235 1.00 23.18 113 PRO A CA 1
ATOM 658 C C . PRO A 1 113 ? 56.531 -0.677 40.195 1.00 23.19 113 PRO A C 1
ATOM 659 O O . PRO A 1 113 ? 56.269 0.494 39.852 1.00 23.01 113 PRO A O 1
ATOM 663 N N . LYS A 1 114 ? 55.602 -1.565 40.531 1.00 23.01 114 LYS A N 1
ATOM 664 C CA . LYS A 1 114 ? 54.182 -1.234 40.506 1.00 23.22 114 LYS A CA 1
ATOM 665 C C . LYS A 1 114 ? 53.825 0.014 41.345 1.00 23.46 114 LYS A C 1
ATOM 666 O O . LYS A 1 114 ? 52.948 0.782 40.947 1.00 23.54 114 LYS A O 1
ATOM 672 N N . GLU A 1 115 ? 54.530 0.237 42.461 1.00 23.77 115 GLU A N 1
ATOM 673 C CA . GLU A 1 115 ? 54.290 1.422 43.310 1.00 24.54 115 GLU A CA 1
ATOM 674 C C . GLU A 1 115 ? 54.632 2.735 42.600 1.00 24.25 115 GLU A C 1
ATOM 675 O O . GLU A 1 115 ? 54.089 3.789 42.942 1.00 24.32 115 GLU A O 1
ATOM 681 N N . SER A 1 116 ? 55.541 2.667 41.632 1.00 24.13 116 SER A N 1
ATOM 682 C CA . SER A 1 116 ? 55.974 3.845 40.885 1.00 24.20 116 SER A CA 1
ATOM 683 C C . SER A 1 116 ? 54.846 4.441 40.044 1.00 24.60 116 SER A C 1
ATOM 684 O O . SER A 1 116 ? 54.886 5.628 39.693 1.00 24.14 116 SER A O 1
ATOM 687 N N . GLU A 1 117 ? 53.867 3.607 39.687 1.00 24.74 117 GLU A N 1
ATOM 688 C CA . GLU A 1 117 ? 52.663 4.093 39.037 1.00 25.37 117 GLU A CA 1
ATOM 689 C C . GLU A 1 117 ? 53.052 4.760 37.698 1.00 25.25 117 GLU A C 1
ATOM 690 O O . GLU A 1 117 ? 52.543 5.828 37.345 1.00 25.45 117 GLU A O 1
ATOM 696 N N . LEU A 1 118 ? 53.961 4.116 36.965 1.00 25.10 118 LEU A N 1
ATOM 697 C CA . LEU A 1 118 ? 54.566 4.701 35.764 1.00 24.95 118 LEU A CA 1
ATOM 698 C C . LEU A 1 118 ? 53.553 5.063 34.686 1.00 25.03 118 LEU A C 1
ATOM 699 O O . LEU A 1 118 ? 52.644 4.287 34.377 1.00 25.02 118 LEU A O 1
ATOM 704 N N . GLU A 1 119 ? 53.734 6.244 34.108 1.00 24.78 119 GLU A N 1
ATOM 705 C CA . GLU A 1 119 ? 52.939 6.661 32.976 1.00 25.17 119 GLU A CA 1
ATOM 706 C C . GLU A 1 119 ? 53.837 6.940 31.757 1.00 24.81 119 GLU A C 1
ATOM 707 O O . GLU A 1 119 ? 54.788 7.725 31.837 1.00 24.53 119 GLU A O 1
ATOM 713 N N . VAL A 1 120 ? 53.531 6.269 30.647 1.00 24.08 120 VAL A N 1
ATOM 714 C CA . VAL A 1 120 ? 54.224 6.476 29.376 1.00 23.48 120 VAL A CA 1
ATOM 715 C C . VAL A 1 120 ? 53.286 7.118 28.340 1.00 23.26 120 VAL A C 1
ATOM 716 O O . VAL A 1 120 ? 52.177 6.627 28.096 1.00 22.56 120 VAL A O 1
ATOM 720 N N . THR A 1 121 ? 53.736 8.219 27.738 1.00 22.82 121 THR A N 1
ATOM 721 C CA . THR A 1 121 ? 52.985 8.876 26.660 1.00 22.58 121 THR A CA 1
ATOM 722 C C . THR A 1 121 ? 53.802 8.893 25.371 1.00 22.08 121 THR A C 1
ATOM 723 O O . THR A 1 121 ? 54.966 9.294 25.372 1.00 21.53 121 THR A O 1
ATOM 727 N N . VAL A 1 122 ? 53.177 8.434 24.288 1.00 21.84 122 VAL A N 1
ATOM 728 C CA . VAL A 1 122 ? 53.824 8.316 22.987 1.00 21.60 122 VAL A CA 1
ATOM 729 C C . VAL A 1 122 ? 52.987 9.039 21.934 1.00 21.67 122 VAL A C 1
ATOM 730 O O . VAL A 1 122 ? 51.781 8.807 21.823 1.00 21.73 122 VAL A O 1
ATOM 734 N N . TYR A 1 123 ? 53.639 9.925 21.188 1.00 21.37 123 TYR A N 1
ATOM 735 C CA . TYR A 1 123 ? 53.058 10.562 20.008 1.00 21.32 123 TYR A CA 1
ATOM 736 C C . TYR A 1 123 ? 53.634 9.844 18.800 1.00 20.91 123 TYR A C 1
ATOM 737 O O . TYR A 1 123 ? 54.845 9.828 18.612 1.00 20.15 123 TYR A O 1
ATOM 746 N N . PHE A 1 124 ? 52.769 9.239 17.990 1.00 21.00 124 PHE A N 1
ATOM 747 C CA . PHE A 1 124 ? 53.218 8.373 16.899 1.00 21.20 124 PHE A CA 1
ATOM 748 C C . PHE A 1 124 ? 52.396 8.523 15.629 1.00 21.52 124 PHE A C 1
ATOM 749 O O . PHE A 1 124 ? 51.239 8.973 15.669 1.00 21.50 124 PHE A O 1
ATOM 757 N N . LYS A 1 125 ? 52.988 8.134 14.503 1.00 21.65 125 LYS A N 1
ATOM 758 C CA . LYS A 1 125 ? 52.288 8.218 13.221 1.00 22.44 125 LYS A CA 1
ATOM 759 C C . LYS A 1 125 ? 52.262 6.865 12.522 1.00 22.69 125 LYS A C 1
ATOM 760 O O . LYS A 1 125 ? 53.304 6.235 12.336 1.00 22.73 125 LYS A O 1
ATOM 766 N N . THR A 1 126 ? 51.066 6.429 12.135 1.00 23.27 126 THR A N 1
ATOM 767 C CA . THR A 1 126 ? 50.896 5.199 11.362 1.00 23.95 126 THR A CA 1
ATOM 768 C C . THR A 1 126 ? 51.425 5.412 9.943 1.00 25.13 126 THR A C 1
ATOM 769 O O . THR A 1 126 ? 51.419 6.543 9.456 1.00 24.78 126 THR A O 1
ATOM 773 N N . PRO A 1 127 ? 51.906 4.333 9.282 1.00 26.17 127 PRO A N 1
ATOM 774 C CA . PRO A 1 127 ? 52.437 4.459 7.921 1.00 26.86 127 PRO A CA 1
ATOM 775 C C . PRO A 1 127 ? 51.341 4.663 6.866 1.00 27.89 127 PRO A C 1
ATOM 776 O O . PRO A 1 127 ? 50.157 4.508 7.168 1.00 27.88 127 PRO A O 1
ATOM 780 N N . SER A 1 128 ? 51.744 5.005 5.641 1.00 29.07 128 SER A N 1
ATOM 781 C CA . SER A 1 128 ? 50.810 5.223 4.526 1.00 30.06 128 SER A CA 1
ATOM 782 C C . SER A 1 128 ? 50.011 3.969 4.183 1.00 30.45 128 SER A C 1
ATOM 783 O O . SER A 1 128 ? 48.870 4.056 3.724 1.00 30.95 128 SER A O 1
ATOM 786 N N . ALA A 1 129 ? 50.625 2.811 4.408 1.00 30.68 129 ALA A N 1
ATOM 787 C CA . ALA A 1 129 ? 49.986 1.533 4.177 1.00 30.72 129 ALA A CA 1
ATOM 788 C C . ALA A 1 129 ? 50.270 0.607 5.351 1.00 30.61 129 ALA A C 1
ATOM 789 O O . ALA A 1 129 ? 51.419 0.469 5.779 1.00 30.91 129 ALA A O 1
ATOM 791 N N . PHE A 1 130 ? 49.214 -0.007 5.877 1.00 30.45 130 PHE A N 1
ATOM 792 C CA . PHE A 1 130 ? 49.346 -1.034 6.907 1.00 30.33 130 PHE A CA 1
ATOM 793 C C . PHE A 1 130 ? 49.848 -2.342 6.293 1.00 30.19 130 PHE A C 1
ATOM 794 O O . PHE A 1 130 ? 49.844 -2.501 5.072 1.00 30.49 130 PHE A O 1
ATOM 802 N N . ASN A 1 131 ? 50.285 -3.268 7.143 1.00 29.95 131 ASN A N 1
ATOM 803 C CA . ASN A 1 131 ? 50.878 -4.528 6.705 1.00 29.51 131 ASN A CA 1
ATOM 804 C C . ASN A 1 131 ? 50.801 -5.528 7.852 1.00 29.35 131 ASN A C 1
ATOM 805 O O . ASN A 1 131 ? 51.109 -5.170 8.988 1.00 29.46 131 ASN A O 1
ATOM 810 N N . PRO A 1 132 ? 50.392 -6.784 7.572 1.00 28.90 132 PRO A N 1
ATOM 811 C CA . PRO A 1 132 ? 50.275 -7.785 8.643 1.00 28.46 132 PRO A CA 1
ATOM 812 C C . PRO A 1 132 ? 51.594 -8.060 9.388 1.00 28.10 132 PRO A C 1
ATOM 813 O O . PRO A 1 132 ? 51.573 -8.573 10.511 1.00 28.14 132 PRO A O 1
ATOM 817 N N . ALA A 1 133 ? 52.719 -7.709 8.768 1.00 27.42 133 ALA A N 1
ATOM 818 C CA . ALA A 1 133 ? 54.050 -7.915 9.356 1.00 26.77 133 ALA A CA 1
ATOM 819 C C . ALA A 1 133 ? 54.433 -6.882 10.425 1.00 26.17 133 ALA A C 1
ATOM 820 O O . ALA A 1 133 ? 55.395 -7.094 11.170 1.00 26.38 133 ALA A O 1
ATOM 822 N N . GLN A 1 134 ? 53.689 -5.776 10.486 1.00 25.35 134 GLN A N 1
ATOM 823 C CA . GLN A 1 134 ? 53.928 -4.707 11.458 1.00 24.76 134 GLN A CA 1
ATOM 824 C C . GLN A 1 134 ? 53.389 -5.076 12.845 1.00 24.69 134 GLN A C 1
ATOM 825 O O . GLN A 1 134 ? 52.214 -5.426 13.006 1.00 24.39 134 GLN A O 1
ATOM 831 N N . LEU A 1 135 ? 54.266 -4.989 13.837 1.00 24.30 135 LEU A N 1
ATOM 832 C CA . LEU A 1 135 ? 53.899 -5.194 15.231 1.00 24.11 135 LEU A CA 1
ATOM 833 C C . LEU A 1 135 ? 54.494 -4.054 16.048 1.00 23.67 135 LEU A C 1
ATOM 834 O O . LEU A 1 135 ? 55.716 -3.889 16.108 1.00 23.52 135 LEU A O 1
ATOM 839 N N . THR A 1 136 ? 53.616 -3.255 16.645 1.00 23.36 136 THR A N 1
ATOM 840 C CA . THR A 1 136 ? 54.018 -2.156 17.515 1.00 23.08 136 THR A CA 1
ATOM 841 C C . THR A 1 136 ? 53.390 -2.371 18.875 1.00 22.81 136 THR A C 1
ATOM 842 O O . THR A 1 136 ? 52.262 -2.847 18.978 1.00 23.11 136 THR A O 1
ATOM 846 N N . VAL A 1 137 ? 54.138 -2.030 19.915 1.00 22.44 137 VAL A N 1
ATOM 847 C CA . VAL A 1 137 ? 53.684 -2.152 21.289 1.00 22.49 137 VAL A CA 1
ATOM 848 C C . VAL A 1 137 ? 53.980 -0.836 22.005 1.00 22.21 137 VAL A C 1
ATOM 849 O O . VAL A 1 137 ? 55.092 -0.317 21.924 1.00 22.47 137 VAL A O 1
ATOM 853 N N . ILE A 1 138 ? 52.985 -0.298 22.695 1.00 22.05 138 ILE A N 1
ATOM 854 C CA . ILE A 1 138 ? 53.238 0.729 23.695 1.00 21.93 138 ILE A CA 1
ATOM 855 C C . ILE A 1 138 ? 52.911 0.129 25.053 1.00 21.89 138 ILE A C 1
ATOM 856 O O . ILE A 1 138 ? 51.745 -0.106 25.384 1.00 22.16 138 ILE A O 1
ATOM 861 N N . GLY A 1 139 ? 53.967 -0.146 25.813 1.00 21.86 139 GLY A N 1
ATOM 862 C CA . GLY A 1 139 ? 53.885 -0.859 27.081 1.00 21.33 139 GLY A CA 1
ATOM 863 C C . GLY A 1 139 ? 55.145 -1.677 27.281 1.00 21.25 139 GLY A C 1
ATOM 864 O O . GLY A 1 139 ? 56.217 -1.302 26.799 1.00 21.04 139 GLY A O 1
ATOM 865 N N . SER A 1 140 ? 55.027 -2.793 27.996 1.00 20.91 140 SER A N 1
ATOM 866 C CA . SER A 1 140 ? 56.167 -3.679 28.215 1.00 20.72 140 SER A CA 1
ATOM 867 C C . SER A 1 140 ? 56.352 -4.624 27.032 1.00 21.08 140 SER A C 1
ATOM 868 O O . SER A 1 140 ? 55.389 -4.956 26.338 1.00 21.18 140 SER A O 1
ATOM 871 N N . THR A 1 141 ? 57.592 -5.050 26.799 1.00 21.14 141 THR A N 1
ATOM 872 C CA . THR A 1 141 ? 57.899 -5.910 25.659 1.00 21.08 141 THR A CA 1
ATOM 873 C C . THR A 1 141 ? 59.254 -6.605 25.786 1.00 21.46 141 THR A C 1
ATOM 874 O O . THR A 1 141 ? 60.166 -6.096 26.454 1.00 21.18 141 THR A O 1
ATOM 878 N N . SER A 1 142 ? 59.360 -7.772 25.143 1.00 21.40 142 SER A N 1
ATOM 879 C CA . SER A 1 142 ? 60.639 -8.404 24.840 1.00 21.78 142 SER A CA 1
ATOM 880 C C . SER A 1 142 ? 61.519 -7.397 24.111 1.00 21.93 142 SER A C 1
ATOM 881 O O . SER A 1 142 ? 61.045 -6.664 23.237 1.00 21.75 142 SER A O 1
ATOM 884 N N . ILE A 1 143 ? 62.802 -7.380 24.455 1.00 22.30 143 ILE A N 1
ATOM 885 C CA . ILE A 1 143 ? 63.747 -6.442 23.860 1.00 22.69 143 ILE A CA 1
ATOM 886 C C . ILE A 1 143 ? 64.183 -6.935 22.477 1.00 22.47 143 ILE A C 1
ATOM 887 O O . ILE A 1 143 ? 64.150 -8.131 22.209 1.00 22.33 143 ILE A O 1
ATOM 892 N N . GLY A 1 144 ? 64.570 -6.011 21.602 1.00 22.48 144 GLY A N 1
ATOM 893 C CA . GLY A 1 144 ? 65.198 -6.351 20.316 1.00 22.72 144 GLY A CA 1
ATOM 894 C C . GLY A 1 144 ? 64.434 -7.247 19.359 1.00 22.99 144 GLY A C 1
ATOM 895 O O . GLY A 1 144 ? 63.335 -6.910 18.924 1.00 22.97 144 GLY A O 1
ATOM 896 N N . LEU A 1 145 ? 65.026 -8.397 19.032 1.00 23.37 145 LEU A N 1
ATOM 897 C CA . LEU A 1 145 ? 64.440 -9.337 18.070 1.00 23.40 145 LEU A CA 1
ATOM 898 C C . LEU A 1 145 ? 63.374 -10.259 18.693 1.00 23.38 145 LEU A C 1
ATOM 899 O O . LEU A 1 145 ? 62.726 -11.042 17.986 1.00 23.04 145 LEU A O 1
ATOM 904 N N . GLY A 1 146 ? 63.217 -10.178 20.015 1.00 23.22 146 GLY A N 1
ATOM 905 C CA . GLY A 1 146 ? 62.221 -10.974 20.722 1.00 23.02 146 GLY A CA 1
ATOM 906 C C . GLY A 1 146 ? 60.803 -10.605 20.322 1.00 22.90 146 GLY A C 1
ATOM 907 O O . GLY A 1 146 ? 60.512 -9.439 20.034 1.00 22.29 146 GLY A O 1
ATOM 908 N N . ILE A 1 147 ? 59.932 -11.613 20.308 1.00 23.01 147 ILE A N 1
ATOM 909 C CA . ILE A 1 147 ? 58.504 -11.444 20.023 1.00 23.39 147 ILE A CA 1
ATOM 910 C C . ILE A 1 147 ? 57.618 -12.238 20.987 1.00 23.12 147 ILE A C 1
ATOM 911 O O . ILE A 1 147 ? 56.419 -12.382 20.758 1.00 23.07 147 ILE A O 1
ATOM 916 N N . SER A 1 148 ? 58.201 -12.747 22.064 1.00 23.22 148 SER A N 1
ATOM 917 C CA . SER A 1 148 ? 57.504 -13.709 22.927 1.00 23.57 148 SER A CA 1
ATOM 918 C C . SER A 1 148 ? 56.568 -13.098 23.967 1.00 23.44 148 SER A C 1
ATOM 919 O O . SER A 1 148 ? 55.628 -13.756 24.417 1.00 23.60 148 SER A O 1
ATOM 922 N N . ASP A 1 149 ? 56.834 -11.854 24.359 1.00 23.40 149 ASP A N 1
ATOM 923 C CA . ASP A 1 149 ? 56.118 -11.224 25.467 1.00 23.57 149 ASP A CA 1
ATOM 924 C C . ASP A 1 149 ? 55.863 -9.740 25.209 1.00 23.35 149 ASP A C 1
ATOM 925 O O . ASP A 1 149 ? 56.760 -9.023 24.750 1.00 23.25 149 ASP A O 1
ATOM 930 N N . ARG A 1 150 ? 54.649 -9.290 25.527 1.00 22.92 150 ARG A N 1
ATOM 931 C CA . ARG A 1 150 ? 54.270 -7.871 25.445 1.00 22.66 150 ARG A CA 1
ATOM 932 C C . ARG A 1 150 ? 52.972 -7.619 26.210 1.00 22.74 150 ARG A C 1
ATOM 933 O O . ARG A 1 150 ? 52.151 -8.524 26.363 1.00 22.62 150 ARG A O 1
ATOM 941 N N . SER A 1 151 ? 52.806 -6.388 26.690 1.00 22.41 151 SER A N 1
ATOM 942 C CA . SER A 1 151 ? 51.587 -5.949 27.373 1.00 22.73 151 SER A CA 1
ATOM 943 C C . SER A 1 151 ? 51.421 -4.466 27.124 1.00 22.21 151 SER A C 1
ATOM 944 O O . SER A 1 151 ? 52.381 -3.720 27.251 1.00 21.71 151 SER A O 1
ATOM 947 N N . GLY A 1 152 ? 50.203 -4.045 26.800 1.00 22.54 152 GLY A N 1
ATOM 948 C CA . GLY A 1 152 ? 49.878 -2.627 26.650 1.00 22.36 152 GLY A CA 1
ATOM 949 C C . GLY A 1 152 ? 48.959 -2.399 25.469 1.00 22.69 152 GLY A C 1
ATOM 950 O O . GLY A 1 152 ? 48.009 -3.163 25.261 1.00 22.42 152 GLY A O 1
ATOM 951 N N . LEU A 1 153 ? 49.227 -1.335 24.707 1.00 22.53 153 LEU A N 1
ATOM 952 C CA . LEU A 1 153 ? 48.551 -1.148 23.425 1.00 22.86 153 LEU A CA 1
ATOM 953 C C . LEU A 1 153 ? 49.352 -1.824 22.318 1.00 23.22 153 LEU A C 1
ATOM 954 O O . LEU A 1 153 ? 50.462 -1.400 21.994 1.00 23.73 153 LEU A O 1
ATOM 959 N N . ILE A 1 154 ? 48.766 -2.871 21.750 1.00 23.59 154 ILE A N 1
ATOM 960 C CA . ILE A 1 154 ? 49.372 -3.666 20.689 1.00 23.71 154 ILE A CA 1
ATOM 961 C C . ILE A 1 154 ? 48.738 -3.289 19.352 1.00 24.35 154 ILE A C 1
ATOM 962 O O . ILE A 1 154 ? 47.502 -3.256 19.216 1.00 24.30 154 ILE A O 1
ATOM 967 N N . ILE A 1 155 ? 49.587 -2.976 18.378 1.00 24.68 155 ILE A N 1
ATOM 968 C CA . ILE A 1 155 ? 49.135 -2.660 17.027 1.00 24.96 155 ILE A CA 1
ATOM 969 C C . ILE A 1 155 ? 49.636 -3.743 16.071 1.00 25.42 155 ILE A C 1
ATOM 970 O O . ILE A 1 155 ? 50.841 -3.889 15.859 1.00 25.56 155 ILE A O 1
ATOM 975 N N . GLU A 1 156 ? 48.699 -4.524 15.541 1.00 25.50 156 GLU A N 1
ATOM 976 C CA . GLU A 1 156 ? 48.972 -5.521 14.506 1.00 26.17 156 GLU A CA 1
ATOM 977 C C . GLU A 1 156 ? 48.214 -5.130 13.243 1.00 25.92 156 GLU A C 1
ATOM 978 O O . GLU A 1 156 ? 46.982 -5.035 13.261 1.00 25.93 156 GLU A O 1
ATOM 984 N N . ASN A 1 157 ? 48.946 -4.897 12.153 1.00 26.14 157 ASN A N 1
ATOM 985 C CA . ASN A 1 157 ? 48.363 -4.341 10.928 1.00 26.07 157 ASN A CA 1
ATOM 986 C C . ASN A 1 157 ? 47.713 -2.988 11.254 1.00 26.23 157 ASN A C 1
ATOM 987 O O . ASN A 1 157 ? 48.339 -2.133 11.892 1.00 26.28 157 ASN A O 1
ATOM 992 N N . GLY A 1 158 ? 46.456 -2.808 10.855 1.00 26.20 158 GLY A N 1
ATOM 993 C CA . GLY A 1 158 ? 45.722 -1.582 11.161 1.00 26.53 158 GLY A CA 1
ATOM 994 C C . GLY A 1 158 ? 44.949 -1.611 12.465 1.00 26.75 158 GLY A C 1
ATOM 995 O O . GLY A 1 158 ? 44.224 -0.671 12.781 1.00 27.37 158 GLY A O 1
ATOM 996 N N . ASN A 1 159 ? 45.101 -2.689 13.226 1.00 26.73 159 ASN A N 1
ATOM 997 C CA . ASN A 1 159 ? 44.303 -2.893 14.428 1.00 26.63 159 ASN A CA 1
ATOM 998 C C . ASN A 1 159 ? 45.045 -2.617 15.726 1.00 26.30 159 ASN A C 1
ATOM 999 O O . ASN A 1 159 ? 46.034 -3.273 16.031 1.00 26.70 159 ASN A O 1
ATOM 1004 N N . ALA A 1 160 ? 44.567 -1.624 16.470 1.00 25.80 160 ALA A N 1
ATOM 1005 C CA . ALA A 1 160 ? 45.034 -1.367 17.826 1.00 25.46 160 ALA A CA 1
ATOM 1006 C C . ALA A 1 160 ? 44.130 -2.084 18.834 1.00 25.30 160 ALA A C 1
ATOM 1007 O O . ALA A 1 160 ? 42.899 -2.039 18.722 1.00 25.39 160 ALA A O 1
ATOM 1009 N N . PHE A 1 161 ? 44.742 -2.749 19.810 1.00 24.90 161 PHE A N 1
ATOM 1010 C CA . PHE A 1 161 ? 44.002 -3.426 20.875 1.00 24.65 161 PHE A CA 1
ATOM 1011 C C . PHE A 1 161 ? 44.831 -3.534 22.154 1.00 24.37 161 PHE A C 1
ATOM 1012 O O . PHE A 1 161 ? 46.051 -3.693 22.108 1.00 23.90 161 PHE A O 1
ATOM 1020 N N . GLY A 1 162 ? 44.162 -3.425 23.294 1.00 24.27 162 GLY A N 1
ATOM 1021 C CA . GLY A 1 162 ? 44.798 -3.703 24.570 1.00 24.29 162 GLY A CA 1
ATOM 1022 C C . GLY A 1 162 ? 44.934 -5.208 24.705 1.00 24.58 162 GLY A C 1
ATOM 1023 O O . GLY A 1 162 ? 44.094 -5.960 24.211 1.00 24.47 162 GLY A O 1
ATOM 1024 N N . GLY A 1 163 ? 46.000 -5.658 25.353 1.00 24.68 163 GLY A N 1
ATOM 1025 C CA . GLY A 1 163 ? 46.236 -7.086 25.467 1.00 24.85 163 GLY A CA 1
ATOM 1026 C C . GLY A 1 163 ? 47.519 -7.442 26.180 1.00 25.20 163 GLY A C 1
ATOM 1027 O O . GLY A 1 163 ? 48.369 -6.584 26.422 1.00 24.87 163 GLY A O 1
ATOM 1028 N N . ILE A 1 164 ? 47.635 -8.724 26.518 1.00 25.46 164 ILE A N 1
ATOM 1029 C CA . ILE A 1 164 ? 48.821 -9.286 27.144 1.00 25.71 164 ILE A CA 1
ATOM 1030 C C . ILE A 1 164 ? 49.206 -10.528 26.350 1.00 26.02 164 ILE A C 1
ATOM 1031 O O . ILE A 1 164 ? 48.358 -11.376 26.051 1.00 25.46 164 ILE A O 1
ATOM 1036 N N . VAL A 1 165 ? 50.481 -10.613 25.989 1.00 26.59 165 VAL A N 1
ATOM 1037 C CA . VAL A 1 165 ? 51.032 -11.809 25.358 1.00 27.36 165 VAL A CA 1
ATOM 1038 C C . VAL A 1 165 ? 52.209 -12.280 26.203 1.00 27.88 165 VAL A C 1
ATOM 1039 O O . VAL A 1 165 ? 53.103 -11.493 26.533 1.00 28.02 165 VAL A O 1
ATOM 1043 N N . LYS A 1 166 ? 52.193 -13.557 26.570 1.00 28.40 166 LYS A N 1
ATOM 1044 C CA . LYS A 1 166 ? 53.267 -14.146 27.358 1.00 29.19 166 LYS A CA 1
ATOM 1045 C C . LYS A 1 166 ? 53.677 -15.486 26.767 1.00 29.54 166 LYS A C 1
ATOM 1046 O O . LYS A 1 166 ? 52.828 -16.331 26.488 1.00 29.57 166 LYS A O 1
ATOM 1052 N N . ALA A 1 167 ? 54.983 -15.663 26.576 1.00 30.04 167 ALA A N 1
ATOM 1053 C CA . ALA A 1 167 ? 55.546 -16.847 25.922 1.00 30.58 167 ALA A CA 1
ATOM 1054 C C . ALA A 1 167 ? 54.836 -17.192 24.612 1.00 30.85 167 ALA A C 1
ATOM 1055 O O . ALA A 1 167 ? 54.420 -18.334 24.407 1.00 31.19 167 ALA A O 1
ATOM 1057 N N . SER A 1 168 ? 54.692 -16.189 23.745 1.00 31.22 168 SER A N 1
ATOM 1058 C CA . SER A 1 168 ? 54.158 -16.352 22.378 1.00 31.64 168 SER A CA 1
ATOM 1059 C C . SER A 1 168 ? 52.648 -16.637 22.278 1.00 31.66 168 SER A C 1
ATOM 1060 O O . SER A 1 168 ? 52.114 -16.782 21.174 1.00 31.76 168 SER A O 1
ATOM 1063 N N . ALA A 1 169 ? 51.970 -16.713 23.421 1.00 31.42 169 ALA A N 1
ATOM 1064 C CA . ALA A 1 169 ? 50.525 -16.929 23.443 1.00 31.36 169 ALA A CA 1
ATOM 1065 C C . ALA A 1 169 ? 49.791 -15.769 24.110 1.00 31.25 169 ALA A C 1
ATOM 1066 O O . ALA A 1 169 ? 50.224 -15.256 25.151 1.00 31.07 169 ALA A O 1
ATOM 1068 N N . ALA A 1 170 ? 48.686 -15.357 23.493 1.00 31.33 170 ALA A N 1
ATOM 1069 C CA . ALA A 1 170 ? 47.801 -14.344 24.060 1.00 31.39 170 ALA A CA 1
ATOM 1070 C C . ALA A 1 170 ? 47.116 -14.893 25.315 1.00 31.52 170 ALA A C 1
ATOM 1071 O O . ALA A 1 170 ? 46.613 -16.018 25.319 1.00 31.75 170 ALA A O 1
ATOM 1073 N N . THR A 1 171 ? 47.118 -14.107 26.385 1.00 31.52 171 THR A N 1
ATOM 1074 C CA . THR A 1 171 ? 46.473 -14.517 27.633 1.00 31.41 171 THR A CA 1
ATOM 1075 C C . THR A 1 171 ? 45.262 -13.627 27.903 1.00 31.48 171 THR A C 1
ATOM 1076 O O . THR A 1 171 ? 44.362 -13.988 28.668 1.00 31.39 171 THR A O 1
ATOM 1080 N N . GLU A 1 172 ? 45.247 -12.468 27.245 1.00 31.28 172 GLU A N 1
ATOM 1081 C CA . GLU A 1 172 ? 44.203 -11.467 27.412 1.00 31.35 172 GLU A CA 1
ATOM 1082 C C . GLU A 1 172 ? 44.196 -10.581 26.169 1.00 31.08 172 GLU A C 1
ATOM 1083 O O . GLU A 1 172 ? 45.250 -10.113 25.743 1.00 30.85 172 GLU A O 1
ATOM 1089 N N . THR A 1 173 ? 43.018 -10.367 25.582 1.00 30.93 173 THR A N 1
ATOM 1090 C CA . THR A 1 173 ? 42.892 -9.573 24.354 1.00 31.03 173 THR A CA 1
ATOM 1091 C C . THR A 1 173 ? 41.605 -8.750 24.350 1.00 30.88 173 THR A C 1
ATOM 1092 O O . THR A 1 173 ? 40.506 -9.307 24.369 1.00 30.92 173 THR A O 1
ATOM 1096 N N . GLY A 1 174 ? 41.751 -7.426 24.322 1.00 30.73 174 GLY A N 1
ATOM 1097 C CA . GLY A 1 174 ? 40.606 -6.518 24.249 1.00 30.66 174 GLY A CA 1
ATOM 1098 C C . GLY A 1 174 ? 40.035 -6.417 22.849 1.00 30.56 174 GLY A C 1
ATOM 1099 O O . GLY A 1 174 ? 40.550 -7.035 21.915 1.00 30.58 174 GLY A O 1
ATOM 1100 N N . SER A 1 175 ? 38.962 -5.643 22.700 1.00 30.69 175 SER A N 1
ATOM 1101 C CA . SER A 1 175 ? 38.373 -5.406 21.382 1.00 30.80 175 SER A CA 1
ATOM 1102 C C . SER A 1 175 ? 39.354 -4.599 20.533 1.00 30.78 175 SER A C 1
ATOM 1103 O O . SER A 1 175 ? 40.233 -3.910 21.074 1.00 30.93 175 SER A O 1
ATOM 1106 N N . THR A 1 176 ? 39.230 -4.704 19.213 1.00 30.57 176 THR A N 1
ATOM 1107 C CA . THR A 1 176 ? 40.142 -3.999 18.317 1.00 30.62 176 THR A CA 1
ATOM 1108 C C . THR A 1 176 ? 39.577 -2.658 17.870 1.00 30.39 176 THR A C 1
ATOM 1109 O O . THR A 1 176 ? 38.358 -2.460 17.820 1.00 30.49 176 THR A O 1
ATOM 1113 N N . TYR A 1 177 ? 40.487 -1.744 17.554 1.00 30.01 177 TYR A N 1
ATOM 1114 C CA . TYR A 1 177 ? 40.156 -0.442 16.995 1.00 29.73 177 TYR A CA 1
ATOM 1115 C C . TYR A 1 177 ? 40.904 -0.284 15.678 1.00 29.43 177 TYR A C 1
ATOM 1116 O O . TYR A 1 177 ? 42.126 -0.438 15.631 1.00 28.95 177 TYR A O 1
ATOM 1125 N N . ALA A 1 178 ? 40.165 0.013 14.612 1.00 29.41 178 ALA A N 1
ATOM 1126 C CA . ALA A 1 178 ? 40.757 0.227 13.294 1.00 29.41 178 ALA A CA 1
ATOM 1127 C C . ALA A 1 178 ? 41.348 1.632 13.184 1.00 29.54 178 ALA A C 1
ATOM 1128 O O . ALA A 1 178 ? 40.625 2.633 13.231 1.00 29.35 178 ALA A O 1
ATOM 1130 N N . LEU A 1 179 ? 42.672 1.694 13.059 1.00 29.59 179 LEU A N 1
ATOM 1131 C CA . LEU A 1 179 ? 43.386 2.960 12.957 1.00 29.85 179 LEU A CA 1
ATOM 1132 C C . LEU A 1 179 ? 43.342 3.508 11.538 1.00 30.08 179 LEU A C 1
ATOM 1133 O O . LEU A 1 179 ? 43.217 2.751 10.572 1.00 30.04 179 LEU A O 1
ATOM 1138 N N . SER A 1 180 ? 43.458 4.827 11.420 1.00 30.16 180 SER A N 1
ATOM 1139 C CA . SER A 1 180 ? 43.611 5.466 10.120 1.00 30.45 180 SER A CA 1
ATOM 1140 C C . SER A 1 180 ? 45.082 5.482 9.705 1.00 30.39 180 SER A C 1
ATOM 1141 O O . SER A 1 180 ? 45.984 5.707 10.529 1.00 29.95 180 SER A O 1
ATOM 1144 N N . THR A 1 181 ? 45.313 5.231 8.422 1.00 30.30 181 THR A N 1
ATOM 1145 C CA . THR A 1 181 ? 46.651 5.267 7.850 1.00 30.42 181 THR A CA 1
ATOM 1146 C C . THR A 1 181 ? 47.163 6.718 7.777 1.00 30.00 181 THR A C 1
ATOM 1147 O O . THR A 1 181 ? 46.360 7.659 7.769 1.00 30.02 181 THR A O 1
ATOM 1151 N N . SER A 1 182 ? 48.489 6.889 7.758 1.00 29.47 182 SER A N 1
ATOM 1152 C CA . SER A 1 182 ? 49.146 8.215 7.750 1.00 29.08 182 SER A CA 1
ATOM 1153 C C . SER A 1 182 ? 48.574 9.215 8.760 1.00 28.38 182 SER A C 1
ATOM 1154 O O . SER A 1 182 ? 48.352 10.385 8.439 1.00 28.28 182 SER A O 1
ATOM 1157 N N . THR A 1 183 ? 48.361 8.756 9.985 1.00 27.79 183 THR A N 1
ATOM 1158 C CA . THR A 1 183 ? 47.647 9.551 10.973 1.00 27.23 183 THR A CA 1
ATOM 1159 C C . THR A 1 183 ? 48.386 9.640 12.302 1.00 26.85 183 THR A C 1
ATOM 1160 O O . THR A 1 183 ? 48.894 8.635 12.816 1.00 26.86 183 THR A O 1
ATOM 1164 N N . TRP A 1 184 ? 48.431 10.847 12.858 1.00 26.25 184 TRP A N 1
ATOM 1165 C CA . TRP A 1 184 ? 49.023 11.068 14.170 1.00 25.82 184 TRP A CA 1
ATOM 1166 C C . TRP A 1 184 ? 48.095 10.648 15.313 1.00 25.73 184 TRP A C 1
ATOM 1167 O O . TRP A 1 184 ? 46.938 11.074 15.384 1.00 25.12 184 TRP A O 1
ATOM 1178 N N . TYR A 1 185 ? 48.624 9.806 16.197 1.00 25.27 185 TYR A N 1
ATOM 1179 C CA . TYR A 1 185 ? 47.915 9.371 17.396 1.00 25.17 185 TYR A CA 1
ATOM 1180 C C . TYR A 1 185 ? 48.704 9.683 18.658 1.00 25.10 185 TYR A C 1
ATOM 1181 O O . TYR A 1 185 ? 49.907 9.973 18.606 1.00 24.57 185 TYR A O 1
ATOM 1190 N N . ILE A 1 186 ? 48.006 9.630 19.789 1.00 24.98 186 ILE A N 1
ATOM 1191 C CA . ILE A 1 186 ? 48.630 9.709 21.102 1.00 25.00 186 ILE A CA 1
ATOM 1192 C C . ILE A 1 186 ? 48.193 8.479 21.901 1.00 25.09 186 ILE A C 1
ATOM 1193 O O . ILE A 1 186 ? 47.016 8.103 21.888 1.00 25.58 186 ILE A O 1
ATOM 1198 N N . CYS A 1 187 ? 49.138 7.841 22.582 1.00 24.99 187 CYS A N 1
ATOM 1199 C CA . CYS A 1 187 ? 48.801 6.761 23.500 1.00 24.77 187 CYS A CA 1
ATOM 1200 C C . CYS A 1 187 ? 49.367 7.049 24.875 1.00 24.87 187 CYS A C 1
ATOM 1201 O O . CYS A 1 187 ? 50.530 7.433 25.012 1.00 24.65 187 CYS A O 1
ATOM 1204 N N . LYS A 1 188 ? 48.531 6.877 25.891 1.00 24.76 188 LYS A N 1
ATOM 1205 C CA . LYS A 1 188 ? 48.986 6.875 27.273 1.00 24.90 188 LYS A CA 1
ATOM 1206 C C . LYS A 1 188 ? 48.874 5.467 27.898 1.00 24.23 188 LYS A C 1
ATOM 1207 O O . LYS A 1 188 ? 47.786 4.882 27.965 1.00 23.99 188 LYS A O 1
ATOM 1213 N N . PHE A 1 189 ? 50.013 4.940 28.341 1.00 23.57 189 PHE A N 1
ATOM 1214 C CA . PHE A 1 189 ? 50.075 3.702 29.119 1.00 23.15 189 PHE A CA 1
ATOM 1215 C C . PHE A 1 189 ? 50.200 4.072 30.603 1.00 22.90 189 PHE A C 1
ATOM 1216 O O . PHE A 1 189 ? 51.098 4.830 30.989 1.00 22.80 189 PHE A O 1
ATOM 1224 N N . LYS A 1 190 ? 49.303 3.528 31.425 1.00 22.29 190 LYS A N 1
ATOM 1225 C CA . LYS A 1 190 ? 49.360 3.720 32.870 1.00 21.66 190 LYS A CA 1
ATOM 1226 C C . LYS A 1 190 ? 49.588 2.394 33.583 1.00 20.98 190 LYS A C 1
ATOM 1227 O O . LYS A 1 190 ? 48.844 1.438 33.383 1.00 20.64 190 LYS A O 1
ATOM 1241 N N . LEU A 1 192 ? 49.385 0.518 36.991 1.00 20.17 192 LEU A N 1
ATOM 1242 C CA . LEU A 1 192 ? 48.583 0.620 38.195 1.00 20.49 192 LEU A CA 1
ATOM 1243 C C . LEU A 1 192 ? 49.351 -0.006 39.355 1.00 21.00 192 LEU A C 1
ATOM 1244 O O . LEU A 1 192 ? 50.322 -0.739 39.141 1.00 20.74 192 LEU A O 1
ATOM 1249 N N . THR A 1 193 ? 48.930 0.296 40.583 1.00 21.46 193 THR A N 1
ATOM 1250 C CA . THR A 1 193 ? 49.714 -0.083 41.764 1.00 22.01 193 THR A CA 1
ATOM 1251 C C . THR A 1 193 ? 49.689 -1.588 42.072 1.00 22.24 193 THR A C 1
ATOM 1252 O O . THR A 1 193 ? 50.430 -2.060 42.932 1.00 22.22 193 THR A O 1
ATOM 1256 N N . ASP A 1 194 ? 48.842 -2.323 41.354 1.00 22.52 194 ASP A N 1
ATOM 1257 C CA . ASP A 1 194 ? 48.791 -3.786 41.418 1.00 23.14 194 ASP A CA 1
ATOM 1258 C C . ASP A 1 194 ? 49.409 -4.449 40.169 1.00 23.23 194 ASP A C 1
ATOM 1259 O O . ASP A 1 194 ? 49.265 -5.660 39.954 1.00 23.12 194 ASP A O 1
ATOM 1264 N N . ASP A 1 195 ? 50.089 -3.635 39.361 1.00 23.45 195 ASP A N 1
ATOM 1265 C CA . ASP A 1 195 ? 50.789 -4.060 38.135 1.00 23.95 195 ASP A CA 1
ATOM 1266 C C . ASP A 1 195 ? 49.872 -4.429 36.960 1.00 23.96 195 ASP A C 1
ATOM 1267 O O . ASP A 1 195 ? 50.335 -4.934 35.936 1.00 23.61 195 ASP A O 1
ATOM 1272 N N . ARG A 1 196 ? 48.574 -4.179 37.121 1.00 24.01 196 ARG A N 1
ATOM 1273 C CA . ARG A 1 196 ? 47.649 -4.144 35.997 1.00 24.31 196 ARG A CA 1
ATOM 1274 C C . ARG A 1 196 ? 47.953 -2.856 35.230 1.00 24.33 196 ARG A C 1
ATOM 1275 O O . ARG A 1 196 ? 48.696 -1.994 35.719 1.00 24.37 196 ARG A O 1
ATOM 1283 N N . PHE A 1 197 ? 47.390 -2.721 34.034 1.00 24.16 197 PHE A N 1
ATOM 1284 C CA . PHE A 1 197 ? 47.599 -1.504 33.260 1.00 24.11 197 PHE A CA 1
ATOM 1285 C C . PHE A 1 197 ? 46.319 -0.980 32.633 1.00 24.46 197 PHE A C 1
ATOM 1286 O O . PHE A 1 197 ? 45.341 -1.707 32.487 1.00 24.07 197 PHE A O 1
ATOM 1294 N N . LYS A 1 198 ? 46.334 0.293 32.261 1.00 25.00 198 LYS A N 1
ATOM 1295 C CA . LYS A 1 198 ? 45.326 0.776 31.339 1.00 25.75 198 LYS A CA 1
ATOM 1296 C C . LYS A 1 198 ? 45.962 1.568 30.198 1.00 25.65 198 LYS A C 1
ATOM 1297 O O . LYS A 1 198 ? 46.901 2.332 30.407 1.00 25.55 198 LYS A O 1
ATOM 1303 N N . VAL A 1 199 ? 45.477 1.328 28.985 1.00 25.75 199 VAL A N 1
ATOM 1304 C CA . VAL A 1 199 ? 45.968 2.033 27.808 1.00 25.80 199 VAL A CA 1
ATOM 1305 C C . VAL A 1 199 ? 44.843 2.841 27.176 1.00 25.90 199 VAL A C 1
ATOM 1306 O O . VAL A 1 199 ? 43.699 2.385 27.108 1.00 25.83 199 VAL A O 1
ATOM 1310 N N . THR A 1 200 ? 45.170 4.053 26.747 1.00 25.71 200 THR A N 1
ATOM 1311 C CA . THR A 1 200 ? 44.197 4.934 26.124 1.00 25.66 200 THR A CA 1
ATOM 1312 C C . THR A 1 200 ? 44.804 5.481 24.853 1.00 25.62 200 THR A C 1
ATOM 1313 O O . THR A 1 200 ? 45.941 5.966 24.854 1.00 25.81 200 THR A O 1
ATOM 1317 N N . LEU A 1 201 ? 44.053 5.369 23.767 1.00 25.42 201 LEU A N 1
ATOM 1318 C CA . LEU A 1 201 ? 44.458 5.906 22.482 1.00 25.59 201 LEU A CA 1
ATOM 1319 C C . LEU A 1 201 ? 43.659 7.169 22.197 1.00 25.46 201 LEU A C 1
ATOM 1320 O O . LEU A 1 201 ? 42.425 7.152 22.235 1.00 25.18 201 LEU A O 1
ATOM 1325 N N . TYR A 1 202 ? 44.368 8.261 21.929 1.00 25.30 202 TYR A N 1
ATOM 1326 C CA . TYR A 1 202 ? 43.737 9.537 21.579 1.00 25.13 202 TYR A CA 1
ATOM 1327 C C . TYR A 1 202 ? 44.015 9.882 20.130 1.00 25.23 202 TYR A C 1
ATOM 1328 O O . TYR A 1 202 ? 44.982 9.392 19.539 1.00 25.03 202 TYR A O 1
ATOM 1337 N N . SER A 1 203 ? 43.161 10.726 19.556 1.00 25.51 203 SER A N 1
ATOM 1338 C CA . SER A 1 203 ? 43.486 11.381 18.298 1.00 25.66 203 SER A CA 1
ATOM 1339 C C . SER A 1 203 ? 44.477 12.521 18.587 1.00 25.94 203 SER A C 1
ATOM 1340 O O . SER A 1 203 ? 44.714 12.868 19.753 1.00 25.66 203 SER A O 1
ATOM 1343 N N . ASP A 1 204 ? 45.043 13.104 17.531 1.00 26.61 204 ASP A N 1
ATOM 1344 C CA . ASP A 1 204 ? 46.026 14.194 17.656 1.00 27.42 204 ASP A CA 1
ATOM 1345 C C . ASP A 1 204 ? 45.408 15.464 18.250 1.00 27.90 204 ASP A C 1
ATOM 1346 O O . ASP A 1 204 ? 46.125 16.392 18.645 1.00 27.76 204 ASP A O 1
ATOM 1351 N N . SER A 1 205 ? 44.075 15.482 18.309 1.00 28.07 205 SER A N 1
ATOM 1352 C CA . SER A 1 205 ? 43.307 16.554 18.938 1.00 28.60 205 SER A CA 1
ATOM 1353 C C . SER A 1 205 ? 43.204 16.346 20.456 1.00 28.88 205 SER A C 1
ATOM 1354 O O . SER A 1 205 ? 42.783 17.248 21.186 1.00 29.08 205 SER A O 1
ATOM 1357 N N . GLY A 1 206 ? 43.573 15.149 20.920 1.00 28.88 206 GLY A N 1
ATOM 1358 C CA . GLY A 1 206 ? 43.568 14.815 22.349 1.00 28.68 206 GLY A CA 1
ATOM 1359 C C . GLY A 1 206 ? 42.282 14.213 22.893 1.00 28.68 206 GLY A C 1
ATOM 1360 O O . GLY A 1 206 ? 42.092 14.144 24.111 1.00 29.03 206 GLY A O 1
ATOM 1361 N N . THR A 1 207 ? 41.393 13.779 22.006 1.00 28.49 207 THR A N 1
ATOM 1362 C CA . THR A 1 207 ? 40.140 13.157 22.443 1.00 28.54 207 THR A CA 1
ATOM 1363 C C . THR A 1 207 ? 40.236 11.635 22.436 1.00 28.35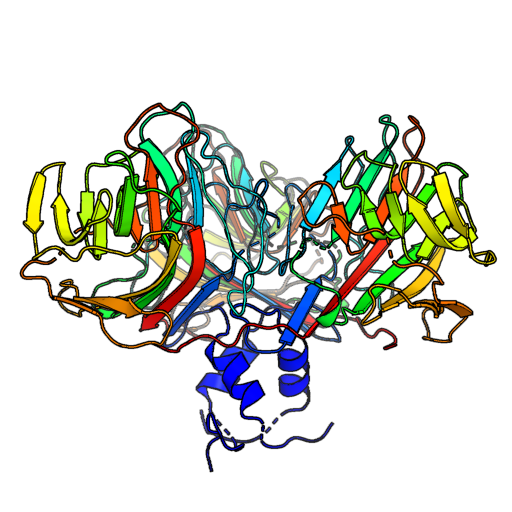 207 THR A C 1
ATOM 1364 O O . THR A 1 207 ? 40.701 11.038 21.458 1.00 28.34 207 THR A O 1
ATOM 1368 N N . GLN A 1 208 ? 39.814 11.018 23.541 1.00 28.13 208 GLN A N 1
ATOM 1369 C CA . GLN A 1 208 ? 39.930 9.566 23.712 1.00 27.62 208 GLN A CA 1
ATOM 1370 C C . GLN A 1 208 ? 39.191 8.815 22.599 1.00 27.33 208 GLN A C 1
ATOM 1371 O O . GLN A 1 208 ? 38.048 9.143 22.273 1.00 26.95 208 GLN A O 1
ATOM 1377 N N . LEU A 1 209 ? 39.870 7.842 21.990 1.00 26.91 209 LEU A N 1
ATOM 1378 C CA . LEU A 1 209 ? 39.298 7.050 20.891 1.00 26.70 209 LEU A CA 1
ATOM 1379 C C . LEU A 1 209 ? 39.053 5.605 21.301 1.00 26.76 209 LEU A C 1
ATOM 1380 O O . LEU A 1 209 ? 38.177 4.933 20.758 1.00 26.36 209 LEU A O 1
ATOM 1385 N N . TYR A 1 210 ? 39.859 5.135 22.249 1.00 27.16 210 TYR A N 1
ATOM 1386 C CA . TYR A 1 210 ? 39.857 3.747 22.678 1.00 27.33 210 TYR A CA 1
ATOM 1387 C C . TYR A 1 210 ? 40.570 3.653 24.014 1.00 27.62 210 TYR A C 1
ATOM 1388 O O . TYR A 1 210 ? 41.530 4.381 24.260 1.00 27.26 210 TYR A O 1
ATOM 1397 N N . SER A 1 211 ? 40.081 2.758 24.871 1.00 27.91 211 SER A N 1
ATOM 1398 C CA . SER A 1 211 ? 40.682 2.475 26.170 1.00 28.41 211 SER A CA 1
ATOM 1399 C C . SER A 1 211 ? 40.610 0.982 26.468 1.00 28.60 211 SER A C 1
ATOM 1400 O O . SER A 1 211 ? 39.711 0.286 25.993 1.00 28.17 211 SER A O 1
ATOM 1403 N N . TYR A 1 212 ? 41.564 0.507 27.262 1.00 28.91 212 TYR A N 1
ATOM 1404 C CA . TYR A 1 212 ? 41.571 -0.867 27.747 1.00 28.92 212 TYR A CA 1
ATOM 1405 C C . TYR A 1 212 ? 42.234 -0.928 29.107 1.00 29.02 212 TYR A C 1
ATOM 1406 O O . TYR A 1 212 ? 43.363 -0.457 29.280 1.00 29.00 212 TYR A O 1
ATOM 1415 N N . THR A 1 213 ? 41.523 -1.514 30.064 1.00 28.99 213 THR A N 1
ATOM 1416 C CA . THR A 1 213 ? 42.054 -1.773 31.394 1.00 29.03 213 THR A CA 1
ATOM 1417 C C . THR A 1 213 ? 42.228 -3.284 31.531 1.00 28.78 213 THR A C 1
ATOM 1418 O O . THR A 1 213 ? 41.283 -4.053 31.302 1.00 28.74 213 THR A O 1
ATOM 1422 N N . SER A 1 214 ? 43.434 -3.710 31.888 1.00 28.09 214 SER A N 1
ATOM 1423 C CA . SER A 1 214 ? 43.733 -5.139 31.966 1.00 27.87 214 SER A CA 1
ATOM 1424 C C . SER A 1 214 ? 43.095 -5.833 33.172 1.00 27.64 214 SER A C 1
ATOM 1425 O O . SER A 1 214 ? 42.868 -5.218 34.218 1.00 27.66 214 SER A O 1
ATOM 1428 N N . THR A 1 215 ? 42.804 -7.119 33.002 1.00 27.35 215 THR A N 1
ATOM 1429 C CA . THR A 1 215 ? 42.295 -7.962 34.080 1.00 27.31 215 THR A CA 1
ATOM 1430 C C . THR A 1 215 ? 43.453 -8.525 34.906 1.00 26.84 215 THR A C 1
ATOM 1431 O O . THR A 1 215 ? 43.446 -8.442 36.134 1.00 27.12 215 THR A O 1
ATOM 1435 N N . ALA A 1 216 ? 44.448 -9.082 34.222 1.00 26.25 216 ALA A N 1
ATOM 1436 C CA . ALA A 1 216 ? 45.635 -9.618 34.875 1.00 25.71 216 ALA A CA 1
ATOM 1437 C C . ALA A 1 216 ? 46.763 -8.586 34.912 1.00 25.31 216 ALA A C 1
ATOM 1438 O O . ALA A 1 216 ? 46.672 -7.524 34.284 1.00 25.37 216 ALA A O 1
ATOM 1440 N N . ALA A 1 217 ? 47.825 -8.914 35.644 1.00 24.70 217 ALA A N 1
ATOM 1441 C CA . ALA A 1 217 ? 49.028 -8.093 35.694 1.00 24.22 217 ALA A CA 1
ATOM 1442 C C . ALA A 1 217 ? 49.751 -8.085 34.346 1.00 23.91 217 ALA A C 1
ATOM 1443 O O . ALA A 1 217 ? 49.756 -9.089 33.629 1.00 23.90 217 ALA A O 1
ATOM 1453 N N . PHE A 1 219 ? 52.827 -8.094 31.560 1.00 22.32 219 PHE A N 1
ATOM 1454 C CA . PHE A 1 219 ? 54.105 -8.769 31.416 1.00 22.26 219 PHE A CA 1
ATOM 1455 C C . PHE A 1 219 ? 55.172 -7.857 32.006 1.00 22.64 219 PHE A C 1
ATOM 1456 O O . PHE A 1 219 ? 55.245 -6.660 31.672 1.00 22.35 219 PHE A O 1
ATOM 1464 N N . ARG A 1 220 ? 55.977 -8.422 32.899 1.00 22.33 220 ARG A N 1
ATOM 1465 C CA . ARG A 1 220 ? 57.093 -7.702 33.497 1.00 22.74 220 ARG A CA 1
ATOM 1466 C C . ARG A 1 220 ? 58.306 -8.611 33.551 1.00 22.81 220 ARG A C 1
ATOM 1467 O O . ARG A 1 220 ? 58.193 -9.765 33.957 1.00 23.07 220 ARG A O 1
ATOM 1475 N N . ALA A 1 221 ? 59.454 -8.093 33.120 1.00 23.16 221 ALA A N 1
ATOM 1476 C CA . ALA A 1 221 ? 60.741 -8.713 33.436 1.00 23.77 221 ALA A CA 1
ATOM 1477 C C . ALA A 1 221 ? 61.711 -7.639 33.905 1.00 23.89 221 ALA A C 1
ATOM 1478 O O . ALA A 1 221 ? 62.048 -6.719 33.154 1.00 23.69 221 ALA A O 1
ATOM 1480 N N . ASP A 1 222 ? 62.147 -7.761 35.158 1.00 24.29 222 ASP A N 1
ATOM 1481 C CA . ASP A 1 222 ? 63.038 -6.772 35.778 1.00 24.76 222 ASP A CA 1
ATOM 1482 C C . ASP A 1 222 ? 64.508 -7.017 35.457 1.00 24.37 222 ASP A C 1
ATOM 1483 O O . ASP A 1 222 ? 65.360 -7.009 36.342 1.00 24.08 222 ASP A O 1
ATOM 1488 N N . ASN A 1 223 ? 64.786 -7.231 34.174 1.00 24.45 223 ASN A N 1
ATOM 1489 C CA . ASN A 1 223 ? 66.146 -7.367 33.662 1.00 24.38 223 ASN A CA 1
ATOM 1490 C C . ASN A 1 223 ? 66.227 -6.820 32.230 1.00 24.13 223 ASN A C 1
ATOM 1491 O O . ASN A 1 223 ? 65.244 -6.272 31.711 1.00 24.21 223 ASN A O 1
ATOM 1496 N N . ALA A 1 224 ? 67.384 -6.977 31.595 1.00 23.86 224 ALA A N 1
ATOM 1497 C CA . ALA A 1 224 ? 67.620 -6.423 30.255 1.00 23.88 224 ALA A CA 1
ATOM 1498 C C . ALA A 1 224 ? 66.996 -7.224 29.090 1.00 23.83 224 ALA A C 1
ATOM 1499 O O . ALA A 1 224 ? 67.237 -6.904 27.923 1.00 23.84 224 ALA A O 1
ATOM 1501 N N . THR A 1 225 ? 66.193 -8.249 29.398 1.00 23.51 225 THR A N 1
ATOM 1502 C CA . THR A 1 225 ? 65.503 -9.012 28.345 1.00 22.96 225 THR A CA 1
ATOM 1503 C C . THR A 1 225 ? 64.208 -8.310 27.935 1.00 22.71 225 THR A C 1
ATOM 1504 O O . THR A 1 225 ? 63.597 -8.656 26.915 1.00 22.44 225 THR A O 1
ATOM 1508 N N . ALA A 1 226 ? 63.802 -7.321 28.730 1.00 21.87 226 ALA A N 1
ATOM 1509 C CA . ALA A 1 226 ? 62.607 -6.544 28.443 1.00 21.72 226 ALA A CA 1
ATOM 1510 C C . ALA A 1 226 ? 62.892 -5.054 28.572 1.00 21.60 226 ALA A C 1
ATOM 1511 O O . ALA A 1 226 ? 63.921 -4.652 29.124 1.00 21.69 226 ALA A O 1
ATOM 1513 N N . HIS A 1 227 ? 61.976 -4.253 28.032 1.00 21.60 227 HIS A N 1
ATOM 1514 C CA . HIS A 1 227 ? 61.923 -2.806 28.250 1.00 21.33 227 HIS A CA 1
ATOM 1515 C C . HIS A 1 227 ? 60.449 -2.400 28.266 1.00 21.58 227 HIS A C 1
ATOM 1516 O O . HIS A 1 227 ? 59.585 -3.151 27.806 1.00 21.29 227 HIS A O 1
ATOM 1523 N N . ILE A 1 228 ? 60.177 -1.212 28.801 1.00 21.48 228 ILE A N 1
ATOM 1524 C CA . ILE A 1 228 ? 58.868 -0.588 28.734 1.00 21.73 228 ILE A CA 1
ATOM 1525 C C . ILE A 1 228 ? 58.990 0.725 27.939 1.00 21.43 228 ILE A C 1
ATOM 1526 O O . ILE A 1 228 ? 59.922 1.503 28.136 1.00 21.63 228 ILE A O 1
ATOM 1531 N N . GLY A 1 229 ? 58.070 0.937 27.012 1.00 21.06 229 GLY A N 1
ATOM 1532 C CA . GLY A 1 229 ? 58.056 2.151 26.219 1.00 21.13 229 GLY A CA 1
ATOM 1533 C C . GLY A 1 229 ? 57.380 1.926 24.891 1.00 21.14 229 GLY A C 1
ATOM 1534 O O . GLY A 1 229 ? 56.223 1.490 24.834 1.00 21.25 229 GLY A O 1
ATOM 1535 N N . PHE A 1 230 ? 58.113 2.237 23.828 1.00 20.96 230 PHE A N 1
ATOM 1536 C CA . PHE A 1 230 ? 57.633 2.123 22.460 1.00 21.07 230 PHE A CA 1
ATOM 1537 C C . PHE A 1 230 ? 58.515 1.149 21.703 1.00 20.87 230 PHE A C 1
ATOM 1538 O O . PHE A 1 230 ? 59.746 1.222 21.781 1.00 20.43 230 PHE A O 1
ATOM 1546 N N . LYS A 1 231 ? 57.882 0.225 20.984 1.00 20.66 231 LYS A N 1
ATOM 1547 C CA . LYS A 1 231 ? 58.604 -0.719 20.135 1.00 20.73 231 LYS A CA 1
ATOM 1548 C C . LYS A 1 231 ? 57.806 -0.974 18.873 1.00 20.91 231 LYS A C 1
ATOM 1549 O O . LYS A 1 231 ? 56.641 -1.352 18.948 1.00 20.75 231 LYS A O 1
ATOM 1555 N N . THR A 1 232 ? 58.443 -0.765 17.727 1.00 21.26 232 THR A N 1
ATOM 1556 C CA . THR A 1 232 ? 57.841 -1.091 16.439 1.00 21.70 232 THR A CA 1
ATOM 1557 C C . THR A 1 232 ? 58.760 -2.099 15.741 1.00 22.17 232 THR A C 1
ATOM 1558 O O . THR A 1 232 ? 59.988 -1.977 15.792 1.00 22.00 232 THR A O 1
ATOM 1562 N N . GLN A 1 233 ? 58.156 -3.105 15.116 1.00 22.99 233 GLN A N 1
ATOM 1563 C CA . GLN A 1 233 ? 58.886 -4.273 14.658 1.00 23.82 233 GLN A CA 1
ATOM 1564 C C . GLN A 1 233 ? 58.293 -4.797 13.354 1.00 24.37 233 GLN A C 1
ATOM 1565 O O . GLN A 1 233 ? 57.080 -4.715 13.143 1.00 24.36 233 GLN A O 1
ATOM 1571 N N . CYS A 1 234 ? 59.154 -5.327 12.483 1.00 25.24 234 CYS A N 1
ATOM 1572 C CA . CYS A 1 234 ? 58.695 -6.060 11.299 1.00 25.98 234 CYS A CA 1
ATOM 1573 C C . CYS A 1 234 ? 58.900 -7.564 11.495 1.00 26.55 234 CYS A C 1
ATOM 1574 O O . CYS A 1 234 ? 60.030 -8.047 11.632 1.00 26.05 234 CYS A O 1
ATOM 1577 N N . LYS A 1 235 ? 57.796 -8.298 11.501 1.00 27.64 235 LYS A N 1
ATOM 1578 C CA . LYS A 1 235 ? 57.821 -9.741 11.762 1.00 28.71 235 LYS A CA 1
ATOM 1579 C C . LYS A 1 235 ? 58.380 -10.540 10.588 1.00 29.15 235 LYS A C 1
ATOM 1580 O O . LYS A 1 235 ? 58.601 -11.749 10.698 1.00 29.42 235 LYS A O 1
ATOM 1586 N N . THR A 1 236 ? 58.630 -9.851 9.477 1.00 29.39 236 THR A N 1
ATOM 1587 C CA . THR A 1 236 ? 59.033 -10.495 8.237 1.00 29.84 236 THR A CA 1
ATOM 1588 C C . THR A 1 236 ? 60.409 -10.013 7.745 1.00 29.88 236 THR A C 1
ATOM 1589 O O . THR A 1 236 ? 60.907 -8.969 8.184 1.00 29.99 236 THR A O 1
ATOM 1593 N N . ALA A 1 237 ? 61.017 -10.782 6.844 1.00 30.05 237 ALA A N 1
ATOM 1594 C CA . ALA A 1 237 ? 62.351 -10.479 6.318 1.00 30.11 237 ALA A CA 1
ATOM 1595 C C . ALA A 1 237 ? 62.316 -9.627 5.044 1.00 30.21 237 ALA A C 1
ATOM 1596 O O . ALA A 1 237 ? 63.289 -9.581 4.281 1.00 30.58 237 ALA A O 1
ATOM 1598 N N . THR A 1 238 ? 61.195 -8.946 4.826 1.00 30.17 238 THR A N 1
ATOM 1599 C CA . THR A 1 238 ? 61.005 -8.094 3.655 1.00 30.08 238 THR A CA 1
ATOM 1600 C C . THR A 1 238 ? 61.316 -6.642 4.002 1.00 29.83 238 THR A C 1
ATOM 1601 O O . THR A 1 238 ? 60.726 -6.076 4.930 1.00 29.53 238 THR A O 1
ATOM 1605 N N . ALA A 1 239 ? 62.253 -6.056 3.260 1.00 29.49 239 ALA A N 1
ATOM 1606 C CA . ALA A 1 239 ? 62.653 -4.666 3.463 1.00 29.43 239 ALA A CA 1
ATOM 1607 C C . ALA A 1 239 ? 61.706 -3.723 2.728 1.00 29.37 239 ALA A C 1
ATOM 1608 O O . ALA A 1 239 ? 61.060 -4.117 1.755 1.00 29.45 239 ALA A O 1
ATOM 1610 N N . GLY A 1 240 ? 61.626 -2.479 3.194 1.00 29.05 240 GLY A N 1
ATOM 1611 C CA . GLY A 1 240 ? 60.815 -1.464 2.528 1.00 28.73 240 GLY A CA 1
ATOM 1612 C C . GLY A 1 240 ? 59.487 -1.165 3.195 1.00 28.47 240 GLY A C 1
ATOM 1613 O O . GLY A 1 240 ? 58.839 -0.165 2.874 1.00 28.58 240 GLY A O 1
ATOM 1614 N N . ILE A 1 241 ? 59.086 -2.030 4.126 1.00 28.22 241 ILE A N 1
ATOM 1615 C CA . ILE A 1 241 ? 57.845 -1.857 4.881 1.00 27.48 241 ILE A CA 1
ATOM 1616 C C . ILE A 1 241 ? 58.011 -0.750 5.918 1.00 27.30 241 ILE A C 1
ATOM 1617 O O . ILE A 1 241 ? 58.860 -0.840 6.809 1.00 27.37 241 ILE A O 1
ATOM 1622 N N . SER A 1 242 ? 57.214 0.306 5.780 1.00 26.84 242 SER A N 1
ATOM 1623 C CA . SER A 1 242 ? 57.195 1.382 6.766 1.00 26.32 242 SER A CA 1
ATOM 1624 C C . SER A 1 242 ? 56.534 0.905 8.050 1.00 25.93 242 SER A C 1
ATOM 1625 O O . SER A 1 242 ? 55.483 0.250 8.025 1.00 25.98 242 SER A O 1
ATOM 1628 N N . LEU A 1 243 ? 57.184 1.206 9.166 1.00 25.02 243 LEU A N 1
ATOM 1629 C CA . LEU A 1 243 ? 56.640 0.925 10.479 1.00 24.34 243 LEU A CA 1
ATOM 1630 C C . LEU A 1 243 ? 56.166 2.254 11.076 1.00 23.99 243 LEU A C 1
ATOM 1631 O O . LEU A 1 243 ? 56.110 3.270 10.378 1.00 23.62 243 LEU A O 1
ATOM 1636 N N . ILE A 1 244 ? 55.821 2.237 12.356 1.00 23.46 244 ILE A N 1
ATOM 1637 C CA . ILE A 1 244 ? 55.232 3.385 13.030 1.00 23.37 244 ILE A CA 1
ATOM 1638 C C . ILE A 1 244 ? 56.307 4.409 13.380 1.00 23.18 244 ILE A C 1
ATOM 1639 O O . ILE A 1 244 ? 57.297 4.069 14.031 1.00 23.78 244 ILE A O 1
ATOM 1644 N N . SER A 1 245 ? 56.116 5.651 12.926 1.00 22.78 245 SER A N 1
ATOM 1645 C CA . SER A 1 245 ? 57.039 6.759 13.206 1.00 22.09 245 SER A CA 1
ATOM 1646 C C . SER A 1 245 ? 56.771 7.325 14.593 1.00 21.47 245 SER A C 1
ATOM 1647 O O . SER A 1 245 ? 55.636 7.300 15.070 1.00 20.90 245 SER A O 1
ATOM 1650 N N . ILE A 1 246 ? 57.812 7.867 15.218 1.00 20.67 246 ILE A N 1
ATOM 1651 C CA . ILE A 1 246 ? 57.696 8.417 16.563 1.00 20.38 246 ILE A CA 1
ATOM 1652 C C . ILE A 1 246 ? 58.167 9.872 16.649 1.00 20.62 246 ILE A C 1
ATOM 1653 O O . ILE A 1 246 ? 59.249 10.232 16.191 1.00 20.88 246 ILE A O 1
ATOM 1658 N N . ASP A 1 247 ? 57.326 10.698 17.253 1.00 20.51 247 ASP A N 1
ATOM 1659 C CA . ASP A 1 247 ? 57.605 12.108 17.483 1.00 20.46 247 ASP A CA 1
ATOM 1660 C C . ASP A 1 247 ? 58.186 12.308 18.893 1.00 20.46 247 ASP A C 1
ATOM 1661 O O . ASP A 1 247 ? 59.220 12.949 19.074 1.00 20.52 247 ASP A O 1
ATOM 1666 N N . LEU A 1 248 ? 57.533 11.734 19.895 1.00 20.39 248 LEU A N 1
ATOM 1667 C CA . LEU A 1 248 ? 57.819 12.102 21.268 1.00 20.27 248 LEU A CA 1
ATOM 1668 C C . LEU A 1 248 ? 57.429 10.978 22.219 1.00 20.29 248 LEU A C 1
ATOM 1669 O O . LEU A 1 248 ? 56.391 10.345 22.060 1.00 20.22 248 LEU A O 1
ATOM 1674 N N . ILE A 1 249 ? 58.292 10.728 23.194 1.00 20.81 249 ILE A N 1
ATOM 1675 C CA . ILE A 1 249 ? 57.990 9.804 24.275 1.00 21.04 249 ILE A CA 1
ATOM 1676 C C . ILE A 1 249 ? 58.282 10.473 25.621 1.00 21.75 249 ILE A C 1
ATOM 1677 O O . ILE A 1 249 ? 59.200 11.290 25.744 1.00 21.64 249 ILE A O 1
ATOM 1682 N N . GLU A 1 250 ? 57.476 10.111 26.612 1.00 22.61 250 GLU A N 1
ATOM 1683 C CA . GLU A 1 250 ? 57.442 10.754 27.915 1.00 23.17 250 GLU A CA 1
ATOM 1684 C C . GLU A 1 250 ? 57.329 9.648 28.974 1.00 22.81 250 GLU A C 1
ATOM 1685 O O . GLU A 1 250 ? 56.473 8.764 28.851 1.00 22.87 250 GLU A O 1
ATOM 1691 N N . PHE A 1 251 ? 58.204 9.688 29.984 1.00 22.26 251 PHE A N 1
ATOM 1692 C CA . PHE A 1 251 ? 58.131 8.782 31.150 1.00 22.34 251 PHE A CA 1
ATOM 1693 C C . PHE A 1 251 ? 57.936 9.590 32.426 1.00 23.00 251 PHE A C 1
ATOM 1694 O O . PHE A 1 251 ? 58.755 10.455 32.747 1.00 22.75 251 PHE A O 1
ATOM 1702 N N . LYS A 1 252 ? 56.863 9.283 33.155 1.00 23.40 252 LYS A N 1
ATOM 1703 C CA . LYS A 1 252 ? 56.506 9.985 34.385 1.00 24.66 252 LYS A CA 1
ATOM 1704 C C . LYS A 1 252 ? 56.229 8.945 35.482 1.00 24.38 252 LYS A C 1
ATOM 1705 O O . LYS A 1 252 ? 55.365 8.083 35.307 1.00 24.43 252 LYS A O 1
ATOM 1711 N N . ALA A 1 253 ? 56.958 9.019 36.597 1.00 24.41 253 ALA A N 1
ATOM 1712 C CA . ALA A 1 253 ? 56.791 8.047 37.680 1.00 25.33 253 ALA A CA 1
ATOM 1713 C C . ALA A 1 253 ? 57.026 8.597 39.087 1.00 25.88 253 ALA A C 1
ATOM 1714 O O . ALA A 1 253 ? 57.647 9.649 39.265 1.00 26.01 253 ALA A O 1
ATOM 1716 N N . LYS A 1 254 ? 56.500 7.880 40.078 1.00 26.77 254 LYS A N 1
ATOM 1717 C CA . LYS A 1 254 ? 56.724 8.193 41.487 1.00 27.82 254 LYS A CA 1
ATOM 1718 C C . LYS A 1 254 ? 57.875 7.353 42.021 1.00 28.27 254 LYS A C 1
ATOM 1719 O O . LYS A 1 254 ? 57.946 6.154 41.772 1.00 28.48 254 LYS A O 1
ATOM 1725 N N . VAL A 1 255 ? 58.767 7.990 42.768 1.00 28.89 255 VAL A N 1
ATOM 1726 C CA . VAL A 1 255 ? 59.987 7.349 43.240 1.00 29.65 255 VAL A CA 1
ATOM 1727 C C . VAL A 1 255 ? 60.181 7.632 44.731 1.00 30.09 255 VAL A C 1
ATOM 1728 O O . VAL A 1 255 ? 59.913 8.739 45.197 1.00 30.17 255 VAL A O 1
ATOM 1732 N N . SER A 1 256 ? 60.626 6.628 45.480 1.00 30.82 256 SER A N 1
ATOM 1733 C CA . SER A 1 256 ? 61.078 6.854 46.858 1.00 31.67 256 SER A CA 1
ATOM 1734 C C . SER A 1 256 ? 62.608 6.768 46.892 1.00 31.74 256 SER A C 1
ATOM 1735 O O . SER A 1 256 ? 63.171 5.675 46.990 1.00 32.21 256 SER A O 1
ATOM 1738 N N . ALA A 1 257 ? 63.272 7.920 46.782 1.00 31.57 257 ALA A N 1
ATOM 1739 C CA . ALA A 1 257 ? 64.729 7.960 46.634 1.00 31.34 257 ALA A CA 1
ATOM 1740 C C . ALA A 1 257 ? 65.403 8.997 47.536 1.00 31.30 257 ALA A C 1
ATOM 1741 O O . ALA A 1 257 ? 66.144 9.866 47.063 1.00 31.51 257 ALA A O 1
ATOM 1743 N N . THR A 1 258 ? 65.162 8.879 48.837 1.00 30.93 258 THR A N 1
ATOM 1744 C CA . THR A 1 258 ? 65.768 9.764 49.824 1.00 30.63 258 THR A CA 1
ATOM 1745 C C . THR A 1 258 ? 67.102 9.216 50.336 1.00 29.93 258 THR A C 1
ATOM 1746 O O . THR A 1 258 ? 67.127 8.252 51.111 1.00 29.94 258 THR A O 1
ATOM 1750 N N . ARG A 1 259 ? 68.214 9.816 49.909 1.00 28.90 259 ARG A N 1
ATOM 1751 C CA . ARG A 1 259 ? 69.495 9.490 50.546 1.00 27.75 259 ARG A CA 1
ATOM 1752 C C . ARG A 1 259 ? 70.094 10.630 51.349 1.00 27.06 259 ARG A C 1
ATOM 1753 O O . ARG A 1 259 ? 69.858 11.800 51.058 1.00 26.71 259 ARG A O 1
ATOM 1761 N N . ALA A 1 260 ? 70.862 10.258 52.369 1.00 26.12 260 ALA A N 1
ATOM 1762 C CA . ALA A 1 260 ? 71.525 11.206 53.246 1.00 25.33 260 ALA A CA 1
ATOM 1763 C C . ALA A 1 260 ? 72.366 12.190 52.447 1.00 25.05 260 ALA A C 1
ATOM 1764 O O . ALA A 1 260 ? 73.053 11.815 51.497 1.00 24.45 260 ALA A O 1
ATOM 1766 N N . LYS A 1 261 ? 72.271 13.458 52.834 1.00 24.91 261 LYS A N 1
ATOM 1767 C CA . LYS A 1 261 ? 73.104 14.507 52.280 1.00 24.80 261 LYS A CA 1
ATOM 1768 C C . LYS A 1 261 ? 74.346 14.559 53.151 1.00 23.93 261 LYS A C 1
ATOM 1769 O O . LYS A 1 261 ? 74.267 14.331 54.363 1.00 24.11 261 LYS A O 1
ATOM 1775 N N . VAL A 1 262 ? 75.495 14.811 52.534 1.00 22.79 262 VAL A N 1
ATOM 1776 C CA . VAL A 1 262 ? 76.754 14.957 53.273 1.00 21.89 262 VAL A CA 1
ATOM 1777 C C . VAL A 1 262 ? 77.490 16.224 52.827 1.00 21.67 262 VAL A C 1
ATOM 1778 O O . VAL A 1 262 ? 78.445 16.667 53.457 1.00 21.28 262 VAL A O 1
ATOM 1783 N N . THR B 1 24 ? 63.144 23.488 52.103 1.00 41.05 24 THR B N 1
ATOM 1784 C CA . THR B 1 24 ? 62.048 23.089 53.040 1.00 40.92 24 THR B CA 1
ATOM 1785 C C . THR B 1 24 ? 60.843 24.055 53.062 1.00 40.74 24 THR B C 1
ATOM 1786 O O . THR B 1 24 ? 59.740 23.661 53.449 1.00 40.69 24 THR B O 1
ATOM 1790 N N . THR B 1 25 ? 61.051 25.307 52.647 1.00 40.41 25 THR B N 1
ATOM 1791 C CA . THR B 1 25 ? 59.961 26.293 52.576 1.00 40.18 25 THR B CA 1
ATOM 1792 C C . THR B 1 25 ? 59.930 27.056 51.241 1.00 39.73 25 THR B C 1
ATOM 1793 O O . THR B 1 25 ? 60.988 27.418 50.715 1.00 39.96 25 THR B O 1
ATOM 1797 N N . PRO B 1 26 ? 58.717 27.292 50.685 1.00 39.12 26 PRO B N 1
ATOM 1798 C CA . PRO B 1 26 ? 58.556 28.043 49.427 1.00 38.56 26 PRO B CA 1
ATOM 1799 C C . PRO B 1 26 ? 59.011 29.504 49.528 1.00 37.99 26 PRO B C 1
ATOM 1800 O O . PRO B 1 26 ? 58.880 30.128 50.583 1.00 37.80 26 PRO B O 1
ATOM 1804 N N . GLY B 1 27 ? 59.541 30.035 48.431 1.00 37.39 27 GLY B N 1
ATOM 1805 C CA . GLY B 1 27 ? 60.057 31.398 48.414 1.00 36.72 27 GLY B CA 1
ATOM 1806 C C . GLY B 1 27 ? 60.573 31.847 47.060 1.00 36.31 27 GLY B C 1
ATOM 1807 O O . GLY B 1 27 ? 60.285 31.229 46.033 1.00 36.33 27 GLY B O 1
ATOM 1808 N N . LEU B 1 28 ? 61.348 32.924 47.066 1.00 35.70 28 LEU B N 1
ATOM 1809 C CA . LEU B 1 28 ? 61.834 33.538 45.834 1.00 35.39 28 LEU B CA 1
ATOM 1810 C C . LEU B 1 28 ? 62.883 32.688 45.105 1.00 35.15 28 LEU B C 1
ATOM 1811 O O . LEU B 1 28 ? 63.545 31.841 45.709 1.00 34.94 28 LEU B O 1
ATOM 1824 N N . SER B 1 30 ? 66.429 32.711 43.123 1.00 34.74 30 SER B N 1
ATOM 1825 C CA . SER B 1 30 ? 67.659 33.504 43.079 1.00 34.91 30 SER B CA 1
ATOM 1826 C C . SER B 1 30 ? 68.105 33.774 41.634 1.00 35.13 30 SER B C 1
ATOM 1827 O O . SER B 1 30 ? 67.753 33.017 40.727 1.00 35.08 30 SER B O 1
ATOM 1830 N N . PRO B 1 31 ? 68.870 34.865 41.412 1.00 35.26 31 PRO B N 1
ATOM 1831 C CA . PRO B 1 31 ? 69.459 35.129 40.092 1.00 35.19 31 PRO B CA 1
ATOM 1832 C C . PRO B 1 31 ? 70.292 33.957 39.548 1.00 34.97 31 PRO B C 1
ATOM 1833 O O . PRO B 1 31 ? 70.313 33.735 38.341 1.00 35.10 31 PRO B O 1
ATOM 1837 N N . SER B 1 32 ? 70.961 33.228 40.440 1.00 34.72 32 SER B N 1
ATOM 1838 C CA . SER B 1 32 ? 71.745 32.043 40.087 1.00 34.21 32 SER B CA 1
ATOM 1839 C C . SER B 1 32 ? 70.858 30.922 39.532 1.00 33.65 32 SER B C 1
ATOM 1840 O O . SER B 1 32 ? 71.209 30.277 38.543 1.00 33.46 32 SER B O 1
ATOM 1843 N N . GLU B 1 33 ? 69.711 30.707 40.175 1.00 33.03 33 GLU B N 1
ATOM 1844 C CA . GLU B 1 33 ? 68.744 29.701 39.741 1.00 32.56 33 GLU B CA 1
ATOM 1845 C C . GLU B 1 33 ? 68.087 30.091 38.417 1.00 32.27 33 GLU B C 1
ATOM 1846 O O . GLU B 1 33 ? 67.867 29.242 37.553 1.00 32.15 33 GLU B O 1
ATOM 1852 N N . LYS B 1 34 ? 67.778 31.377 38.266 1.00 31.87 34 LYS B N 1
ATOM 1853 C CA . LYS B 1 34 ? 67.194 31.902 37.031 1.00 31.58 34 LYS B CA 1
ATOM 1854 C C . LYS B 1 34 ? 68.141 31.734 35.833 1.00 31.21 34 LYS B C 1
ATOM 1855 O O . LYS B 1 34 ? 67.702 31.379 34.739 1.00 31.05 34 LYS B O 1
ATOM 1861 N N . LEU B 1 35 ? 69.430 31.989 36.062 1.00 30.93 35 LEU B N 1
ATOM 1862 C CA . LEU B 1 35 ? 70.476 31.829 35.051 1.00 30.90 35 LEU B CA 1
ATOM 1863 C C . LEU B 1 35 ? 70.617 30.380 34.573 1.00 30.47 35 LEU B C 1
ATOM 1864 O O . LEU B 1 35 ? 70.724 30.138 33.372 1.00 30.67 35 LEU B O 1
ATOM 1869 N N . LYS B 1 36 ? 70.611 29.431 35.514 1.00 29.85 36 LYS B N 1
ATOM 1870 C CA . LYS B 1 36 ? 70.754 28.000 35.203 1.00 29.08 36 LYS B CA 1
ATOM 1871 C C . LYS B 1 36 ? 69.598 27.505 34.350 1.00 28.61 36 LYS B C 1
ATOM 1872 O O . LYS B 1 36 ? 69.793 26.740 33.406 1.00 28.76 36 LYS B O 1
ATOM 1878 N N . LEU B 1 37 ? 68.392 27.948 34.691 1.00 27.94 37 LEU B N 1
ATOM 1879 C CA . LEU B 1 37 ? 67.194 27.547 33.968 1.00 27.40 37 LEU B CA 1
ATOM 1880 C C . LEU B 1 37 ? 67.128 28.153 32.556 1.00 27.19 37 LEU B C 1
ATOM 1881 O O . LEU B 1 37 ? 66.552 27.551 31.643 1.00 27.21 37 LEU B O 1
ATOM 1886 N N . SER B 1 38 ? 67.739 29.325 32.374 1.00 26.58 38 SER B N 1
ATOM 1887 C CA . SER B 1 38 ? 67.751 30.001 31.075 1.00 26.21 38 SER B CA 1
ATOM 1888 C C . SER B 1 38 ? 68.542 29.229 30.018 1.00 25.80 38 SER B C 1
ATOM 1889 O O . SER B 1 38 ? 68.283 29.351 28.819 1.00 26.13 38 SER B O 1
ATOM 1892 N N . THR B 1 39 ? 69.515 28.449 30.467 1.00 24.97 39 THR B N 1
ATOM 1893 C CA . THR B 1 39 ? 70.371 27.706 29.559 1.00 24.20 39 THR B CA 1
ATOM 1894 C C . THR B 1 39 ? 70.143 26.193 29.657 1.00 23.47 39 THR B C 1
ATOM 1895 O O . THR B 1 39 ? 71.014 25.392 29.300 1.00 23.35 39 THR B O 1
ATOM 1899 N N . LEU B 1 40 ? 68.953 25.814 30.114 1.00 22.69 40 LEU B N 1
ATOM 1900 C CA . LEU B 1 40 ? 68.552 24.412 30.161 1.00 21.76 40 LEU B CA 1
ATOM 1901 C C . LEU B 1 40 ? 68.348 23.863 28.740 1.00 21.20 40 LEU B C 1
ATOM 1902 O O . LEU B 1 40 ? 67.658 24.479 27.924 1.00 20.89 40 LEU B O 1
ATOM 1907 N N . THR B 1 41 ? 68.961 22.712 28.457 1.00 20.44 41 THR B N 1
ATOM 1908 C CA . THR B 1 41 ? 68.840 22.035 27.163 1.00 19.94 41 THR B CA 1
ATOM 1909 C C . THR B 1 41 ? 67.406 21.533 26.975 1.00 19.96 41 THR B C 1
ATOM 1910 O O . THR B 1 41 ? 66.854 20.871 27.865 1.00 19.58 41 THR B O 1
ATOM 1914 N N . THR B 1 42 ? 66.809 21.872 25.832 1.00 19.60 42 THR B N 1
ATOM 1915 C CA . THR B 1 42 ? 65.420 21.505 25.528 1.00 20.21 42 THR B CA 1
ATOM 1916 C C . THR B 1 42 ? 65.269 19.986 25.472 1.00 20.43 42 THR B C 1
ATOM 1917 O O . THR B 1 42 ? 66.089 19.298 24.855 1.00 20.32 42 THR B O 1
ATOM 1921 N N . SER B 1 43 ? 64.251 19.466 26.150 1.00 20.67 43 SER B N 1
ATOM 1922 C CA . SER B 1 43 ? 63.885 18.055 26.005 1.00 21.53 43 SER B CA 1
ATOM 1923 C C . SER B 1 43 ? 62.605 17.966 25.178 1.00 21.99 43 SER B C 1
ATOM 1924 O O . SER B 1 43 ? 62.643 17.765 23.965 1.00 22.18 43 SER B O 1
ATOM 1927 N N . ILE B 1 44 ? 61.472 18.142 25.839 1.00 22.74 44 ILE B N 1
ATOM 1928 C CA . ILE B 1 44 ? 60.190 18.176 25.168 1.00 23.47 44 ILE B CA 1
ATOM 1929 C C . ILE B 1 44 ? 59.937 19.640 24.812 1.00 23.66 44 ILE B C 1
ATOM 1930 O O . ILE B 1 44 ? 59.893 20.501 25.688 1.00 23.85 44 ILE B O 1
ATOM 1935 N N . ALA B 1 45 ? 59.826 19.920 23.516 1.00 24.19 45 ALA B N 1
ATOM 1936 C CA . ALA B 1 45 ? 59.689 21.296 23.028 1.00 24.47 45 ALA B CA 1
ATOM 1937 C C . ALA B 1 45 ? 58.245 21.805 23.073 1.00 24.61 45 ALA B C 1
ATOM 1938 O O . ALA B 1 45 ? 57.290 21.019 22.967 1.00 24.74 45 ALA B O 1
ATOM 1940 N N . THR B 1 46 ? 58.106 23.120 23.255 1.00 24.58 46 THR B N 1
ATOM 1941 C CA . THR B 1 46 ? 56.828 23.814 23.100 1.00 24.84 46 THR B CA 1
ATOM 1942 C C . THR B 1 46 ? 56.953 24.932 22.059 1.00 24.51 46 THR B C 1
ATOM 1943 O O . THR B 1 46 ? 56.422 24.802 20.955 1.00 24.57 46 THR B O 1
ATOM 1947 N N . SER B 1 47 ? 57.668 26.003 22.400 1.00 24.48 47 SER B N 1
ATOM 1948 C CA . SER B 1 47 ? 57.850 27.141 21.484 1.00 24.58 47 SER B CA 1
ATOM 1949 C C . SER B 1 47 ? 59.316 27.564 21.291 1.00 24.19 47 SER B C 1
ATOM 1950 O O . SER B 1 47 ? 59.622 28.383 20.412 1.00 24.14 47 SER B O 1
ATOM 1953 N N . ASP B 1 48 ? 60.210 27.003 22.104 1.00 23.37 48 ASP B N 1
ATOM 1954 C CA . ASP B 1 48 ? 61.613 27.403 22.113 1.00 22.79 48 ASP B CA 1
ATOM 1955 C C . ASP B 1 48 ? 62.556 26.203 22.022 1.00 21.79 48 ASP B C 1
ATOM 1956 O O . ASP B 1 48 ? 62.213 25.093 22.451 1.00 21.48 48 ASP B O 1
ATOM 1961 N N . PHE B 1 49 ? 63.738 26.426 21.445 1.00 20.20 49 PHE B N 1
ATOM 1962 C CA . PHE B 1 49 ? 64.812 25.442 21.503 1.00 19.42 49 PHE B CA 1
ATOM 1963 C C . PHE B 1 49 ? 66.109 26.084 22.008 1.00 18.73 49 PHE B C 1
ATOM 1964 O O . PHE B 1 49 ? 66.482 27.175 21.575 1.00 18.37 49 PHE B O 1
ATOM 1972 N N . TYR B 1 50 ? 66.772 25.399 22.934 1.00 18.02 50 TYR B N 1
ATOM 1973 C CA . TYR B 1 50 ? 68.121 25.750 23.359 1.00 17.67 50 TYR B CA 1
ATOM 1974 C C . TYR B 1 50 ? 68.982 24.512 23.551 1.00 16.97 50 TYR B C 1
ATOM 1975 O O . TYR B 1 50 ? 68.535 23.522 24.132 1.00 16.87 50 TYR B O 1
ATOM 1984 N N . ALA B 1 51 ? 70.221 24.588 23.067 1.00 16.45 51 ALA B N 1
ATOM 1985 C CA . ALA B 1 51 ? 71.242 23.574 23.332 1.00 15.83 51 ALA B CA 1
ATOM 1986 C C . ALA B 1 51 ? 72.625 24.220 23.345 1.00 15.75 51 ALA B C 1
ATOM 1987 O O . ALA B 1 51 ? 72.903 25.151 22.586 1.00 14.98 51 ALA B O 1
ATOM 1989 N N . SER B 1 52 ? 73.489 23.723 24.217 1.00 15.71 52 SER B N 1
ATOM 1990 C CA . SER B 1 52 ? 74.851 24.221 24.299 1.00 16.04 52 SER B CA 1
ATOM 1991 C C . SER B 1 52 ? 75.754 23.072 24.683 1.00 15.69 52 SER B C 1
ATOM 1992 O O . SER B 1 52 ? 75.304 22.103 25.290 1.00 16.05 52 SER B O 1
ATOM 1995 N N . TYR B 1 53 ? 77.026 23.174 24.314 1.00 15.12 53 TYR B N 1
ATOM 1996 C CA . TYR B 1 53 ? 78.007 22.212 24.786 1.00 14.72 53 TYR B CA 1
ATOM 1997 C C . TYR B 1 53 ? 79.362 22.904 24.957 1.00 14.53 53 TYR B C 1
ATOM 1998 O O . TYR B 1 53 ? 79.789 23.663 24.083 1.00 14.10 53 TYR B O 1
ATOM 2007 N N . ASP B 1 54 ? 80.021 22.625 26.085 1.00 14.53 54 ASP B N 1
ATOM 2008 C CA . ASP B 1 54 ? 81.181 23.392 26.547 1.00 14.52 54 ASP B CA 1
ATOM 2009 C C . ASP B 1 54 ? 82.485 22.582 26.499 1.00 14.97 54 ASP B C 1
ATOM 2010 O O . ASP B 1 54 ? 83.504 23.010 27.024 1.00 15.35 54 ASP B O 1
ATOM 2015 N N . PHE B 1 55 ? 82.454 21.413 25.865 1.00 15.21 55 PHE B N 1
ATOM 2016 C CA . PHE B 1 55 ? 83.670 20.636 25.559 1.00 15.51 55 PHE B CA 1
ATOM 2017 C C . PHE B 1 55 ? 84.559 20.273 26.773 1.00 15.63 55 PHE B C 1
ATOM 2018 O O . PHE B 1 55 ? 85.783 20.419 26.724 1.00 15.88 55 PHE B O 1
ATOM 2042 N N . HIS B 1 58 ? 85.444 13.772 28.448 1.00 16.76 58 HIS B N 1
ATOM 2043 C CA . HIS B 1 58 ? 86.283 12.732 27.824 1.00 17.49 58 HIS B CA 1
ATOM 2044 C C . HIS B 1 58 ? 85.712 12.425 26.441 1.00 17.94 58 HIS B C 1
ATOM 2045 O O . HIS B 1 58 ? 84.529 12.125 26.312 1.00 17.63 58 HIS B O 1
ATOM 2052 N N . SER B 1 59 ? 86.547 12.538 25.409 1.00 18.67 59 SER B N 1
ATOM 2053 C CA . SER B 1 59 ? 86.054 12.539 24.030 1.00 19.70 59 SER B CA 1
ATOM 2054 C C . SER B 1 59 ? 86.082 11.170 23.343 1.00 19.88 59 SER B C 1
ATOM 2055 O O . SER B 1 59 ? 85.569 11.030 22.230 1.00 19.91 59 SER B O 1
ATOM 2058 N N . ILE B 1 60 ? 86.671 10.162 23.984 1.00 19.84 60 ILE B N 1
ATOM 2059 C CA . ILE B 1 60 ? 86.721 8.834 23.358 1.00 20.45 60 ILE B CA 1
ATOM 2060 C C . ILE B 1 60 ? 85.314 8.239 23.252 1.00 20.31 60 ILE B C 1
ATOM 2061 O O . ILE B 1 60 ? 84.619 8.081 24.258 1.00 20.46 60 ILE B O 1
ATOM 2066 N N . GLY B 1 61 ? 84.899 7.945 22.017 1.00 20.38 61 GLY B N 1
ATOM 2067 C CA . GLY B 1 61 ? 83.572 7.396 21.737 1.00 20.12 61 GLY B CA 1
ATOM 2068 C C . GLY B 1 61 ? 82.409 8.348 21.983 1.00 19.73 61 GLY B C 1
ATOM 2069 O O . GLY B 1 61 ? 81.264 7.917 22.079 1.00 20.13 61 GLY B O 1
ATOM 2070 N N . LEU B 1 62 ? 82.693 9.642 22.071 1.00 19.19 62 LEU B N 1
ATOM 2071 C CA . LEU B 1 62 ? 81.656 10.645 22.320 1.00 18.69 62 LEU B CA 1
ATOM 2072 C C . LEU B 1 62 ? 81.132 11.217 20.999 1.00 18.46 62 LEU B C 1
ATOM 2073 O O . LEU B 1 62 ? 81.853 11.938 20.292 1.00 18.57 62 LEU B O 1
ATOM 2078 N N . THR B 1 63 ? 79.888 10.896 20.656 1.00 17.57 63 THR B N 1
ATOM 2079 C CA . THR B 1 63 ? 79.359 11.280 19.344 1.00 17.32 63 THR B CA 1
ATOM 2080 C C . THR B 1 63 ? 78.219 12.297 19.417 1.00 17.13 63 THR B C 1
ATOM 2081 O O . THR B 1 63 ? 77.727 12.753 18.387 1.00 16.83 63 THR B O 1
ATOM 2085 N N . SER B 1 64 ? 77.819 12.649 20.640 1.00 17.07 64 SER B N 1
ATOM 2086 C CA . SER B 1 64 ? 76.784 13.646 20.880 1.00 17.04 64 SER B CA 1
ATOM 2087 C C . SER B 1 64 ? 76.778 14.087 22.346 1.00 16.81 64 SER B C 1
ATOM 2088 O O . SER B 1 64 ? 77.233 13.357 23.227 1.00 16.31 64 SER B O 1
ATOM 2091 N N . ALA B 1 65 ? 76.257 15.283 22.590 1.00 16.71 65 ALA B N 1
ATOM 2092 C CA . ALA B 1 65 ? 76.051 15.801 23.941 1.00 16.83 65 ALA B CA 1
ATOM 2093 C C . ALA B 1 65 ? 75.031 16.928 23.879 1.00 16.69 65 ALA B C 1
ATOM 2094 O O . ALA B 1 65 ? 75.130 17.805 23.024 1.00 16.31 65 ALA B O 1
ATOM 2096 N N . ASN B 1 66 ? 74.057 16.899 24.785 1.00 16.66 66 ASN B N 1
ATOM 2097 C CA . ASN B 1 66 ? 73.037 17.953 24.880 1.00 16.73 66 ASN B CA 1
ATOM 2098 C C . ASN B 1 66 ? 72.387 18.281 23.534 1.00 16.58 66 ASN B C 1
ATOM 2099 O O . ASN B 1 66 ? 72.247 19.454 23.182 1.00 16.38 66 ASN B O 1
ATOM 2104 N N . ASN B 1 67 ? 72.003 17.233 22.798 1.00 16.44 67 ASN B N 1
ATOM 2105 C CA . ASN B 1 67 ? 71.317 17.323 21.496 1.00 16.63 67 ASN B CA 1
ATOM 2106 C C . ASN B 1 67 ? 72.247 17.497 20.288 1.00 16.21 67 ASN B C 1
ATOM 2107 O O . ASN B 1 67 ? 71.818 17.331 19.151 1.00 16.35 67 ASN B O 1
ATOM 2112 N N . ILE B 1 68 ? 73.512 17.819 20.546 1.00 15.68 68 ILE B N 1
ATOM 2113 C CA . ILE B 1 68 ? 74.449 18.240 19.497 1.00 15.69 68 ILE B CA 1
ATOM 2114 C C . ILE B 1 68 ? 75.313 17.067 19.033 1.00 15.48 68 ILE B C 1
ATOM 2115 O O . ILE B 1 68 ? 75.888 16.359 19.852 1.00 15.46 68 ILE B O 1
ATOM 2120 N N . SER B 1 69 ? 75.362 16.849 17.720 1.00 15.46 69 SER B N 1
ATOM 2121 C CA . SER B 1 69 ? 76.208 15.806 17.135 1.00 14.94 69 SER B CA 1
ATOM 2122 C C . SER B 1 69 ? 77.671 16.229 17.255 1.00 14.71 69 SER B C 1
ATOM 2123 O O . SER B 1 69 ? 78.016 17.374 16.959 1.00 14.23 69 SER B O 1
ATOM 2126 N N . LEU B 1 70 ? 78.523 15.312 17.700 1.00 14.71 70 LEU B N 1
ATOM 2127 C CA . LEU B 1 70 ? 79.967 15.569 17.799 1.00 14.90 70 LEU B CA 1
ATOM 2128 C C . LEU B 1 70 ? 80.680 14.539 16.939 1.00 14.92 70 LEU B C 1
ATOM 2129 O O . LEU B 1 70 ? 80.997 13.424 17.388 1.00 15.15 70 LEU B O 1
ATOM 2134 N N . LEU B 1 71 ? 80.937 14.927 15.697 1.00 14.53 71 LEU B N 1
ATOM 2135 C CA . LEU B 1 71 ? 81.280 13.971 14.650 1.00 15.30 71 LEU B CA 1
ATOM 2136 C C . LEU B 1 71 ? 82.740 14.047 14.211 1.00 15.28 71 LEU B C 1
ATOM 2137 O O . LEU B 1 71 ? 83.204 15.104 13.772 1.00 15.22 71 LEU B O 1
ATOM 2142 N N . SER B 1 72 ? 83.446 12.923 14.337 1.00 15.41 72 SER B N 1
ATOM 2143 C CA . SER B 1 72 ? 84.821 12.788 13.841 1.00 16.10 72 SER B CA 1
ATOM 2144 C C . SER B 1 72 ? 84.833 11.931 12.587 1.00 16.51 72 SER B C 1
ATOM 2145 O O . SER B 1 72 ? 84.190 10.870 12.546 1.00 16.72 72 SER B O 1
ATOM 2148 N N . THR B 1 73 ? 85.563 12.380 11.567 1.00 16.62 73 THR B N 1
ATOM 2149 C CA . THR B 1 73 ? 85.747 11.582 10.351 1.00 17.19 73 THR B CA 1
ATOM 2150 C C . THR B 1 73 ? 87.195 11.605 9.897 1.00 16.85 73 THR B C 1
ATOM 2151 O O . THR B 1 73 ? 87.965 12.499 10.274 1.00 16.51 73 THR B O 1
ATOM 2155 N N . GLY B 1 74 ? 87.553 10.619 9.080 1.00 16.63 74 GLY B N 1
ATOM 2156 C CA . GLY B 1 74 ? 88.873 10.559 8.468 1.00 16.57 74 GLY B CA 1
ATOM 2157 C C . GLY B 1 74 ? 90.000 10.399 9.467 1.00 16.58 74 GLY B C 1
ATOM 2158 O O . GLY B 1 74 ? 91.136 10.791 9.198 1.00 15.97 74 GLY B O 1
ATOM 2159 N N . ASN B 1 75 ? 89.684 9.831 10.627 1.00 17.22 75 ASN B N 1
ATOM 2160 C CA . ASN B 1 75 ? 90.679 9.611 11.670 1.00 17.98 75 ASN B CA 1
ATOM 2161 C C . ASN B 1 75 ? 91.258 10.936 12.196 1.00 17.47 75 ASN B C 1
ATOM 2162 O O . ASN B 1 75 ? 92.430 11.013 12.565 1.00 17.00 75 ASN B O 1
ATOM 2167 N N . ILE B 1 76 ? 90.431 11.982 12.229 1.00 17.26 76 ILE B N 1
ATOM 2168 C CA . ILE B 1 76 ? 90.846 13.278 12.787 1.00 16.57 76 ILE B CA 1
ATOM 2169 C C . ILE B 1 76 ? 91.390 13.090 14.213 1.00 17.09 76 ILE B C 1
ATOM 2170 O O . ILE B 1 76 ? 90.904 12.233 14.965 1.00 17.25 76 ILE B O 1
ATOM 2175 N N . SER B 1 77 ? 92.412 13.862 14.571 1.00 16.69 77 SER B N 1
ATOM 2176 C CA . SER B 1 77 ? 93.051 13.705 15.872 1.00 17.17 77 SER B CA 1
ATOM 2177 C C . SER B 1 77 ? 92.528 14.717 16.881 1.00 16.89 77 SER B C 1
ATOM 2178 O O . SER B 1 77 ? 92.854 15.909 16.816 1.00 16.98 77 SER B O 1
ATOM 2181 N N . LEU B 1 78 ? 91.696 14.236 17.797 1.00 16.49 78 LEU B N 1
ATOM 2182 C CA . LEU B 1 78 ? 91.241 15.058 18.910 1.00 16.58 78 LEU B CA 1
ATOM 2183 C C . LEU B 1 78 ? 92.315 15.080 19.988 1.00 16.63 78 LEU B C 1
ATOM 2184 O O . LEU B 1 78 ? 92.707 14.029 20.513 1.00 17.05 78 LEU B O 1
ATOM 2189 N N . GLN B 1 79 ? 92.798 16.271 20.317 1.00 15.98 79 GLN B N 1
ATOM 2190 C CA . GLN B 1 79 ? 93.793 16.404 21.378 1.00 16.28 79 GLN B CA 1
ATOM 2191 C C . GLN B 1 79 ? 93.105 16.310 22.738 1.00 15.63 79 GLN B C 1
ATOM 2192 O O . GLN B 1 79 ? 91.877 16.235 22.811 1.00 15.21 79 GLN B O 1
ATOM 2198 N N . ASN B 1 80 ? 93.894 16.312 23.807 1.00 15.26 80 ASN B N 1
ATOM 2199 C CA . ASN B 1 80 ? 93.338 16.315 25.163 1.00 15.47 80 ASN B CA 1
ATOM 2200 C C . ASN B 1 80 ? 92.500 17.560 25.429 1.00 14.98 80 ASN B C 1
ATOM 2201 O O . ASN B 1 80 ? 92.842 18.651 24.980 1.00 14.48 80 ASN B O 1
ATOM 2206 N N . ILE B 1 81 ? 91.400 17.375 26.155 1.00 15.23 81 ILE B N 1
ATOM 2207 C CA . ILE B 1 81 ? 90.622 18.488 26.689 1.00 15.15 81 ILE B CA 1
ATOM 2208 C C . ILE B 1 81 ? 91.509 19.283 27.641 1.00 15.17 81 ILE B C 1
ATOM 2209 O O . ILE B 1 81 ? 92.251 18.718 28.461 1.00 14.44 81 ILE B O 1
ATOM 2214 N N . LEU B 1 82 ? 91.439 20.600 27.499 1.00 15.29 82 LEU B N 1
ATOM 2215 C CA . LEU B 1 82 ? 92.098 21.520 28.413 1.00 15.82 82 LEU B CA 1
ATOM 2216 C C . LEU B 1 82 ? 91.151 22.687 28.685 1.00 15.72 82 LEU B C 1
ATOM 2217 O O . LEU B 1 82 ? 90.098 22.802 28.057 1.00 15.22 82 LEU B O 1
ATOM 2222 N N . SER B 1 83 ? 91.519 23.531 29.639 1.00 16.09 83 SER B N 1
ATOM 2223 C CA . SER B 1 83 ? 90.882 24.830 29.812 1.00 16.45 83 SER B CA 1
ATOM 2224 C C . SER B 1 83 ? 91.968 25.890 29.715 1.00 16.90 83 SER B C 1
ATOM 2225 O O . SER B 1 83 ? 93.106 25.647 30.111 1.00 16.61 83 SER B O 1
ATOM 2228 N N . GLU B 1 84 ? 91.606 27.061 29.200 1.00 17.44 84 GLU B N 1
ATOM 2229 C CA . GLU B 1 84 ? 92.540 28.174 29.067 1.00 18.29 84 GLU B CA 1
ATOM 2230 C C . GLU B 1 84 ? 91.856 29.459 29.534 1.00 17.77 84 GLU B C 1
ATOM 2231 O O . GLU B 1 84 ? 90.847 29.855 28.971 1.00 17.88 84 GLU B O 1
ATOM 2237 N N . GLY B 1 85 ? 92.408 30.103 30.559 1.00 17.89 85 GLY B N 1
ATOM 2238 C CA . GLY B 1 85 ? 91.791 31.302 31.148 1.00 17.64 85 GLY B CA 1
ATOM 2239 C C . GLY B 1 85 ? 90.330 31.048 31.475 1.00 17.30 85 GLY B C 1
ATOM 2240 O O . GLY B 1 85 ? 90.008 30.101 32.201 1.00 17.57 85 GLY B O 1
ATOM 2241 N N . ASN B 1 86 ? 89.437 31.857 30.912 1.00 16.51 86 ASN B N 1
ATOM 2242 C CA . ASN B 1 86 ? 88.001 31.652 31.133 1.00 16.51 86 ASN B CA 1
ATOM 2243 C C . ASN B 1 86 ? 87.336 30.735 30.112 1.00 16.02 86 ASN B C 1
ATOM 2244 O O . ASN B 1 86 ? 86.103 30.608 30.082 1.00 16.03 86 ASN B O 1
ATOM 2249 N N . HIS B 1 87 ? 88.152 30.114 29.265 1.00 15.76 87 HIS B N 1
ATOM 2250 C CA . HIS B 1 87 ? 87.650 29.147 28.299 1.00 15.17 87 HIS B CA 1
ATOM 2251 C C . HIS B 1 87 ? 87.708 27.765 28.920 1.00 15.32 87 HIS B C 1
ATOM 2252 O O . HIS B 1 87 ? 88.736 27.081 28.899 1.00 15.56 87 HIS B O 1
ATOM 2259 N N . PHE B 1 88 ? 86.573 27.386 29.493 1.00 14.99 88 PHE B N 1
ATOM 2260 C CA . PHE B 1 88 ? 86.434 26.182 30.281 1.00 14.68 88 PHE B CA 1
ATOM 2261 C C . PHE B 1 88 ? 86.050 25.039 29.362 1.00 14.38 88 PHE B C 1
ATOM 2262 O O . PHE B 1 88 ? 84.966 25.047 28.810 1.00 14.77 88 PHE B O 1
ATOM 2270 N N . GLY B 1 89 ? 86.935 24.062 29.204 1.00 14.07 89 GLY B N 1
ATOM 2271 C CA . GLY B 1 89 ? 86.667 22.925 28.334 1.00 14.11 89 GLY B CA 1
ATOM 2272 C C . GLY B 1 89 ? 86.913 23.322 26.888 1.00 14.09 89 GLY B C 1
ATOM 2273 O O . GLY B 1 89 ? 86.083 23.966 26.270 1.00 14.37 89 GLY B O 1
ATOM 2274 N N . VAL B 1 90 ? 88.068 22.947 26.360 1.00 13.87 90 VAL B N 1
ATOM 2275 C CA . VAL B 1 90 ? 88.449 23.289 24.995 1.00 14.36 90 VAL B CA 1
ATOM 2276 C C . VAL B 1 90 ? 88.878 22.009 24.286 1.00 14.19 90 VAL B C 1
ATOM 2277 O O . VAL B 1 90 ? 89.643 21.224 24.843 1.00 14.01 90 VAL B O 1
ATOM 2281 N N . GLN B 1 91 ? 88.390 21.820 23.062 1.00 14.19 91 GLN B N 1
ATOM 2282 C CA . GLN B 1 91 ? 88.779 20.683 22.232 1.00 14.12 91 GLN B CA 1
ATOM 2283 C C . GLN B 1 91 ? 89.694 21.110 21.074 1.00 14.38 91 GLN B C 1
ATOM 2284 O O . GLN B 1 91 ? 89.213 21.631 20.069 1.00 14.66 91 GLN B O 1
ATOM 2290 N N . PRO B 1 92 ? 91.025 20.918 21.226 1.00 14.22 92 PRO B N 1
ATOM 2291 C CA . PRO B 1 92 ? 91.949 21.155 20.116 1.00 13.94 92 PRO B CA 1
ATOM 2292 C C . PRO B 1 92 ? 91.924 20.000 19.115 1.00 14.29 92 PRO B C 1
ATOM 2293 O O . PRO B 1 92 ? 91.657 18.851 19.488 1.00 13.98 92 PRO B O 1
ATOM 2297 N N . ILE B 1 93 ? 92.216 20.312 17.853 1.00 14.30 93 ILE B N 1
ATOM 2298 C CA . ILE B 1 93 ? 92.014 19.374 16.758 1.00 14.48 93 ILE B CA 1
ATOM 2299 C C . ILE B 1 93 ? 93.196 19.399 15.781 1.00 14.40 93 ILE B C 1
ATOM 2300 O O . ILE B 1 93 ? 93.665 20.483 15.390 1.00 14.22 93 ILE B O 1
ATOM 2305 N N . VAL B 1 94 ? 93.679 18.212 15.406 1.00 13.55 94 VAL B N 1
ATOM 2306 C CA . VAL B 1 94 ? 94.865 18.085 14.540 1.00 13.69 94 VAL B CA 1
ATOM 2307 C C . VAL B 1 94 ? 94.552 17.152 13.359 1.00 13.54 94 VAL B C 1
ATOM 2308 O O . VAL B 1 94 ? 93.810 16.181 13.513 1.00 13.34 94 VAL B O 1
ATOM 2312 N N . SER B 1 95 ? 95.107 17.462 12.190 1.00 12.87 95 SER B N 1
ATOM 2313 C CA . SER B 1 95 ? 94.832 16.699 10.961 1.00 12.78 95 SER B CA 1
ATOM 2314 C C . SER B 1 95 ? 95.419 15.297 10.973 1.00 12.93 95 SER B C 1
ATOM 2315 O O . SER B 1 95 ? 96.283 14.963 11.795 1.00 13.36 95 SER B O 1
ATOM 2318 N N . SER B 1 96 ? 94.962 14.490 10.017 1.00 13.29 96 SER B N 1
ATOM 2319 C CA . SER B 1 96 ? 95.434 13.121 9.838 1.00 12.88 96 SER B CA 1
ATOM 2320 C C . SER B 1 96 ? 95.986 12.933 8.420 1.00 13.01 96 SER B C 1
ATOM 2321 O O . SER B 1 96 ? 96.161 13.897 7.676 1.00 12.86 96 SER B O 1
ATOM 2324 N N . THR B 1 97 ? 96.243 11.687 8.037 1.00 13.27 97 THR B N 1
ATOM 2325 C CA . THR B 1 97 ? 96.691 11.381 6.675 1.00 13.43 97 THR B CA 1
ATOM 2326 C C . THR B 1 97 ? 95.509 11.205 5.697 1.00 13.36 97 THR B C 1
ATOM 2327 O O . THR B 1 97 ? 95.694 10.767 4.553 1.00 13.84 97 THR B O 1
ATOM 2331 N N . THR B 1 98 ? 94.298 11.548 6.143 1.00 13.52 98 THR B N 1
ATOM 2332 C CA . THR B 1 98 ? 93.109 11.473 5.285 1.00 13.00 98 THR B CA 1
ATOM 2333 C C . THR B 1 98 ? 92.661 12.869 4.878 1.00 13.04 98 THR B C 1
ATOM 2334 O O . THR B 1 98 ? 92.313 13.696 5.730 1.00 13.56 98 THR B O 1
ATOM 2338 N N . ALA B 1 99 ? 92.680 13.135 3.577 1.00 12.86 99 ALA B N 1
ATOM 2339 C CA . ALA B 1 99 ? 92.244 14.430 3.083 1.00 13.24 99 ALA B CA 1
ATOM 2340 C C . ALA B 1 99 ? 90.764 14.575 3.417 1.00 13.41 99 ALA B C 1
ATOM 2341 O O . ALA B 1 99 ? 89.998 13.600 3.313 1.00 13.36 99 ALA B O 1
ATOM 2343 N N . ASN B 1 100 ? 90.397 15.774 3.873 1.00 13.27 100 ASN B N 1
ATOM 2344 C CA . ASN B 1 100 ? 89.017 16.127 4.233 1.00 13.94 100 ASN B CA 1
ATOM 2345 C C . ASN B 1 100 ? 88.536 15.621 5.604 1.00 13.89 100 ASN B C 1
ATOM 2346 O O . ASN B 1 100 ? 87.368 15.796 5.950 1.00 14.15 100 ASN B O 1
ATOM 2351 N N . ALA B 1 101 ? 89.441 14.999 6.366 1.00 13.89 101 ALA B N 1
ATOM 2352 C CA . ALA B 1 101 ? 89.224 14.680 7.786 1.00 13.72 101 ALA B CA 1
ATOM 2353 C C . ALA B 1 101 ? 88.704 15.900 8.533 1.00 13.89 101 ALA B C 1
ATOM 2354 O O . ALA B 1 101 ? 89.215 17.012 8.372 1.00 13.76 101 ALA B O 1
ATOM 2356 N N . SER B 1 102 ? 87.687 15.693 9.354 1.00 14.26 102 SER B N 1
ATOM 2357 C CA . SER B 1 102 ? 87.033 16.822 9.997 1.00 14.62 102 SER B CA 1
ATOM 2358 C C . SER B 1 102 ? 86.484 16.499 11.372 1.00 14.53 102 SER B C 1
ATOM 2359 O O . SER B 1 102 ? 86.303 15.326 11.738 1.00 13.86 102 SER B O 1
ATOM 2362 N N . PHE B 1 103 ? 86.247 17.562 12.131 1.00 14.50 103 PHE B N 1
ATOM 2363 C CA . PHE B 1 103 ? 85.457 17.490 13.339 1.00 15.11 103 PHE B CA 1
ATOM 2364 C C . PHE B 1 103 ? 84.287 18.455 13.206 1.00 15.20 103 PHE B C 1
ATOM 2365 O O . PHE B 1 103 ? 84.470 19.616 12.828 1.00 14.92 103 PHE B O 1
ATOM 2373 N N . LEU B 1 104 ? 83.092 17.969 13.529 1.00 15.55 104 LEU B N 1
ATOM 2374 C CA . LEU B 1 104 ? 81.871 18.757 13.395 1.00 15.66 104 LEU B CA 1
ATOM 2375 C C . LEU B 1 104 ? 81.018 18.708 14.673 1.00 16.08 104 LEU B C 1
ATOM 2376 O O . LEU B 1 104 ? 80.675 17.629 15.183 1.00 16.26 104 LEU B O 1
ATOM 2381 N N . ALA B 1 105 ? 80.684 19.887 15.184 1.00 15.51 105 ALA B N 1
ATOM 2382 C CA . ALA B 1 105 ? 79.735 20.009 16.282 1.00 15.38 105 ALA B CA 1
ATOM 2383 C C . ALA B 1 105 ? 78.517 20.736 15.731 1.00 15.22 105 ALA B C 1
ATOM 2384 O O . ALA B 1 105 ? 78.594 21.914 15.401 1.00 15.28 105 ALA B O 1
ATOM 2386 N N . GLY B 1 106 ? 77.398 20.034 15.605 1.00 14.90 106 GLY B N 1
ATOM 2387 C CA . GLY B 1 106 ? 76.255 20.633 14.925 1.00 14.39 106 GLY B CA 1
ATOM 2388 C C . GLY B 1 106 ? 74.976 19.850 15.048 1.00 13.85 106 GLY B C 1
ATOM 2389 O O . GLY B 1 106 ? 74.933 18.824 15.719 1.00 13.77 106 GLY B O 1
ATOM 2398 N N . LEU B 1 108 ? 71.033 18.768 12.864 1.00 14.20 108 LEU B N 1
ATOM 2399 C CA . LEU B 1 108 ? 70.315 18.615 11.597 1.00 14.46 108 LEU B CA 1
ATOM 2400 C C . LEU B 1 108 ? 69.538 19.881 11.259 1.00 14.52 108 LEU B C 1
ATOM 2401 O O . LEU B 1 108 ? 68.973 20.526 12.147 1.00 14.73 108 LEU B O 1
ATOM 2414 N N . ALA B 1 110 ? 66.856 20.088 9.259 1.00 17.14 110 ALA B N 1
ATOM 2415 C CA . ALA B 1 110 ? 65.411 19.845 9.159 1.00 18.01 110 ALA B CA 1
ATOM 2416 C C . ALA B 1 110 ? 64.689 20.349 10.401 1.00 18.65 110 ALA B C 1
ATOM 2417 O O . ALA B 1 110 ? 63.528 20.745 10.340 1.00 19.19 110 ALA B O 1
ATOM 2419 N N . ILE B 1 111 ? 65.384 20.351 11.530 1.00 19.62 111 ILE B N 1
ATOM 2420 C CA . ILE B 1 111 ? 64.759 20.803 12.769 1.00 19.96 111 ILE B CA 1
ATOM 2421 C C . ILE B 1 111 ? 64.851 22.326 12.975 1.00 19.84 111 ILE B C 1
ATOM 2422 O O . ILE B 1 111 ? 64.226 22.871 13.893 1.00 19.54 111 ILE B O 1
ATOM 2427 N N . PHE B 1 112 ? 65.599 23.004 12.097 1.00 19.19 112 PHE B N 1
ATOM 2428 C CA . PHE B 1 112 ? 65.613 24.464 12.053 1.00 19.12 112 PHE B CA 1
ATOM 2429 C C . PHE B 1 112 ? 65.199 24.979 10.669 1.00 19.35 112 PHE B C 1
ATOM 2430 O O . PHE B 1 112 ? 66.048 25.406 9.879 1.00 19.61 112 PHE B O 1
ATOM 2438 N N . PRO B 1 113 ? 63.884 24.946 10.369 1.00 19.48 113 PRO B N 1
ATOM 2439 C CA . PRO B 1 113 ? 63.422 25.549 9.121 1.00 19.80 113 PRO B CA 1
ATOM 2440 C C . PRO B 1 113 ? 63.623 27.064 9.198 1.00 20.16 113 PRO B C 1
ATOM 2441 O O . PRO B 1 113 ? 63.859 27.585 10.287 1.00 20.21 113 PRO B O 1
ATOM 2445 N N . LYS B 1 114 ? 63.525 27.761 8.068 1.00 20.59 114 LYS B N 1
ATOM 2446 C CA . LYS B 1 114 ? 63.808 29.202 8.014 1.00 21.24 114 LYS B CA 1
ATOM 2447 C C . LYS B 1 114 ? 63.012 30.058 9.029 1.00 21.43 114 LYS B C 1
ATOM 2448 O O . LYS B 1 114 ? 63.491 31.112 9.478 1.00 21.70 114 LYS B O 1
ATOM 2454 N N . GLU B 1 115 ? 61.822 29.578 9.400 1.00 21.29 115 GLU B N 1
ATOM 2455 C CA . GLU B 1 115 ? 60.937 30.247 10.364 1.00 21.29 115 GLU B CA 1
ATOM 2456 C C . GLU B 1 115 ? 61.445 30.206 11.809 1.00 20.85 115 GLU B C 1
ATOM 2457 O O . GLU B 1 115 ? 61.023 31.013 12.643 1.00 20.47 115 GLU B O 1
ATOM 2463 N N . SER B 1 116 ? 62.335 29.261 12.101 1.00 20.33 116 SER B N 1
ATOM 2464 C CA . SER B 1 116 ? 62.869 29.094 13.452 1.00 20.22 116 SER B CA 1
ATOM 2465 C C . SER B 1 116 ? 63.832 30.209 13.851 1.00 20.28 116 SER B C 1
ATOM 2466 O O . SER B 1 116 ? 64.078 30.425 15.042 1.00 20.39 116 SER B O 1
ATOM 2469 N N . GLU B 1 117 ? 64.374 30.898 12.845 1.00 19.97 117 GLU B N 1
ATOM 2470 C CA . GLU B 1 117 ? 65.383 31.946 13.022 1.00 19.91 117 GLU B CA 1
ATOM 2471 C C . GLU B 1 117 ? 66.541 31.538 13.948 1.00 19.25 117 GLU B C 1
ATOM 2472 O O . GLU B 1 117 ? 66.922 32.280 14.854 1.00 18.96 117 GLU B O 1
ATOM 2478 N N . LEU B 1 118 ? 67.092 30.354 13.690 1.00 18.75 118 LEU B N 1
ATOM 2479 C CA . LEU B 1 118 ? 68.200 29.805 14.460 1.00 18.35 118 LEU B CA 1
ATOM 2480 C C . LEU B 1 118 ? 69.364 30.783 14.581 1.00 18.97 118 LEU B C 1
ATOM 2481 O O . LEU B 1 118 ? 69.721 31.490 13.635 1.00 18.64 118 LEU B O 1
ATOM 2486 N N . GLU B 1 119 ? 69.943 30.804 15.771 1.00 19.05 119 GLU B N 1
ATOM 2487 C CA . GLU B 1 119 ? 71.112 31.589 16.059 1.00 19.96 119 GLU B CA 1
ATOM 2488 C C . GLU B 1 119 ? 72.115 30.608 16.658 1.00 19.00 119 GLU B C 1
ATOM 2489 O O . GLU B 1 119 ? 71.808 29.919 17.632 1.00 18.38 119 GLU B O 1
ATOM 2495 N N . VAL B 1 120 ? 73.287 30.519 16.032 1.00 18.23 120 VAL B N 1
ATOM 2496 C CA . VAL B 1 120 ? 74.379 29.677 16.506 1.00 17.86 120 VAL B CA 1
ATOM 2497 C C . VAL B 1 120 ? 75.523 30.583 16.949 1.00 17.79 120 VAL B C 1
ATOM 2498 O O . VAL B 1 120 ? 75.899 31.517 16.233 1.00 17.55 120 VAL B O 1
ATOM 2502 N N . THR B 1 121 ? 76.064 30.307 18.131 1.00 17.38 121 THR B N 1
ATOM 2503 C CA . THR B 1 121 ? 77.183 31.068 18.660 1.00 17.28 121 THR B CA 1
ATOM 2504 C C . THR B 1 121 ? 78.341 30.116 18.938 1.00 16.86 121 THR B C 1
ATOM 2505 O O . THR B 1 121 ? 78.166 29.107 19.618 1.00 16.60 121 THR B O 1
ATOM 2509 N N . VAL B 1 122 ? 79.515 30.440 18.401 1.00 16.27 122 VAL B N 1
ATOM 2510 C CA . VAL B 1 122 ? 80.694 29.595 18.558 1.00 16.18 122 VAL B CA 1
ATOM 2511 C C . VAL B 1 122 ? 81.872 30.390 19.126 1.00 15.76 122 VAL B C 1
ATOM 2512 O O . VAL B 1 122 ? 82.179 31.492 18.656 1.00 15.28 122 VAL B O 1
ATOM 2516 N N . TYR B 1 123 ? 82.506 29.822 20.153 1.00 14.84 123 TYR B N 1
ATOM 2517 C CA . TYR B 1 123 ? 83.707 30.390 20.742 1.00 14.41 123 TYR B CA 1
ATOM 2518 C C . TYR B 1 123 ? 84.851 29.490 20.316 1.00 14.57 123 TYR B C 1
ATOM 2519 O O . TYR B 1 123 ? 84.851 28.293 20.625 1.00 14.51 123 TYR B O 1
ATOM 2528 N N . PHE B 1 124 ? 85.818 30.055 19.599 1.00 14.56 124 PHE B N 1
ATOM 2529 C CA . PHE B 1 124 ? 86.867 29.250 18.973 1.00 14.24 124 PHE B CA 1
ATOM 2530 C C . PHE B 1 124 ? 88.228 29.928 18.974 1.00 14.28 124 PHE B C 1
ATOM 2531 O O . PHE B 1 124 ? 88.315 31.151 19.049 1.00 13.89 124 PHE B O 1
ATOM 2539 N N . LYS B 1 125 ? 89.286 29.123 18.858 1.00 14.41 125 LYS B N 1
ATOM 2540 C CA . LYS B 1 125 ? 90.657 29.638 18.859 1.00 14.56 125 LYS B CA 1
ATOM 2541 C C . LYS B 1 125 ? 91.385 29.201 17.606 1.00 15.03 125 LYS B C 1
ATOM 2542 O O . LYS B 1 125 ? 91.380 28.015 17.239 1.00 14.64 125 LYS B O 1
ATOM 2548 N N . THR B 1 126 ? 91.997 30.174 16.940 1.00 15.02 126 THR B N 1
ATOM 2549 C CA . THR B 1 126 ? 92.829 29.900 15.780 1.00 15.67 126 THR B CA 1
ATOM 2550 C C . THR B 1 126 ? 94.103 29.162 16.208 1.00 16.07 126 THR B C 1
ATOM 2551 O O . THR B 1 126 ? 94.562 29.331 17.334 1.00 16.49 126 THR B O 1
ATOM 2555 N N . PRO B 1 127 ? 94.673 28.328 15.313 1.00 16.58 127 PRO B N 1
ATOM 2556 C CA . PRO B 1 127 ? 95.935 27.627 15.599 1.00 16.89 127 PRO B CA 1
ATOM 2557 C C . PRO B 1 127 ? 97.150 28.564 15.717 1.00 17.14 127 PRO B C 1
ATOM 2558 O O . PRO B 1 127 ? 97.045 29.751 15.396 1.00 16.81 127 PRO B O 1
ATOM 2562 N N . SER B 1 128 ? 98.291 28.030 16.164 1.00 17.48 128 SER B N 1
ATOM 2563 C CA . SER B 1 128 ? 99.531 28.818 16.253 1.00 18.04 128 SER B CA 1
ATOM 2564 C C . SER B 1 128 ? 100.131 29.165 14.887 1.00 17.76 128 SER B C 1
ATOM 2565 O O . SER B 1 128 ? 100.900 30.115 14.769 1.00 17.97 128 SER B O 1
ATOM 2568 N N . ALA B 1 129 ? 99.799 28.375 13.868 1.00 17.39 129 ALA B N 1
ATOM 2569 C CA . ALA B 1 129 ? 100.209 28.661 12.502 1.00 17.04 129 ALA B CA 1
ATOM 2570 C C . ALA B 1 129 ? 99.049 28.385 11.543 1.00 16.60 129 ALA B C 1
ATOM 2571 O O . ALA B 1 129 ? 98.425 27.328 11.604 1.00 16.68 129 ALA B O 1
ATOM 2573 N N . PHE B 1 130 ? 98.760 29.344 10.670 1.00 15.91 130 PHE B N 1
ATOM 2574 C CA . PHE B 1 130 ? 97.786 29.125 9.605 1.00 15.58 130 PHE B CA 1
ATOM 2575 C C . PHE B 1 130 ? 98.413 28.269 8.504 1.00 15.76 130 PHE B C 1
ATOM 2576 O O . PHE B 1 130 ? 99.641 28.182 8.388 1.00 15.56 130 PHE B O 1
ATOM 2584 N N . ASN B 1 131 ? 97.560 27.649 7.698 1.00 15.55 131 ASN B N 1
ATOM 2585 C CA . ASN B 1 131 ? 97.978 26.717 6.657 1.00 15.86 131 ASN B CA 1
ATOM 2586 C C . ASN B 1 131 ? 96.865 26.713 5.597 1.00 15.88 131 ASN B C 1
ATOM 2587 O O . ASN B 1 131 ? 95.685 26.690 5.956 1.00 15.76 131 ASN B O 1
ATOM 2592 N N . PRO B 1 132 ? 97.229 26.774 4.294 1.00 16.01 132 PRO B N 1
ATOM 2593 C CA . PRO B 1 132 ? 96.200 26.804 3.230 1.00 16.02 132 PRO B CA 1
ATOM 2594 C C . PRO B 1 132 ? 95.225 25.615 3.242 1.00 16.08 132 PRO B C 1
ATOM 2595 O O . PRO B 1 132 ? 94.141 25.696 2.647 1.00 15.71 132 PRO B O 1
ATOM 2599 N N . ALA B 1 133 ? 95.608 24.536 3.916 1.00 15.69 133 ALA B N 1
ATOM 2600 C CA . ALA B 1 133 ? 94.782 23.324 3.987 1.00 15.86 133 ALA B CA 1
ATOM 2601 C C . ALA B 1 133 ? 93.654 23.426 5.017 1.00 15.49 133 ALA B C 1
ATOM 2602 O O . ALA B 1 133 ? 92.727 22.627 4.990 1.00 15.44 133 ALA B O 1
ATOM 2604 N N . GLN B 1 134 ? 93.748 24.393 5.932 1.00 15.28 134 GLN B N 1
ATOM 2605 C CA . GLN B 1 134 ? 92.712 24.588 6.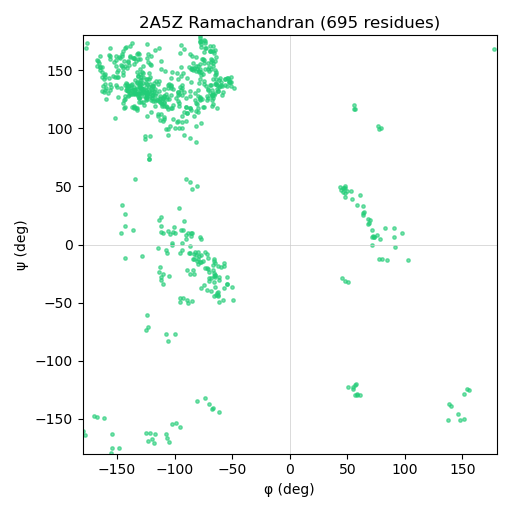963 1.00 15.17 134 GLN B CA 1
ATOM 2606 C C . GLN B 1 134 ? 91.406 25.163 6.406 1.00 15.33 134 GLN B C 1
ATOM 2607 O O . GLN B 1 134 ? 91.395 26.245 5.793 1.00 15.09 134 GLN B O 1
ATOM 2613 N N . LEU B 1 135 ? 90.305 24.454 6.643 1.00 14.74 135 LEU B N 1
ATOM 2614 C CA . LEU B 1 135 ? 88.986 24.949 6.259 1.00 14.78 135 LEU B CA 1
ATOM 2615 C C . LEU B 1 135 ? 87.995 24.803 7.414 1.00 15.12 135 LEU B C 1
ATOM 2616 O O . LEU B 1 135 ? 87.703 23.687 7.863 1.00 14.76 135 LEU B O 1
ATOM 2621 N N . THR B 1 136 ? 87.484 25.937 7.882 1.00 14.96 136 THR B N 1
ATOM 2622 C CA . THR B 1 136 ? 86.549 25.957 9.002 1.00 15.66 136 THR B CA 1
ATOM 2623 C C . THR B 1 136 ? 85.254 26.681 8.598 1.00 16.10 136 THR B C 1
ATOM 2624 O O . THR B 1 136 ? 85.279 27.652 7.831 1.00 16.17 136 THR B O 1
ATOM 2628 N N . VAL B 1 137 ? 84.127 26.176 9.090 1.00 16.46 137 VAL B N 1
ATOM 2629 C CA . VAL B 1 137 ? 82.809 26.728 8.764 1.00 16.88 137 VAL B CA 1
ATOM 2630 C C . VAL B 1 137 ? 82.012 26.905 10.046 1.00 16.67 137 VAL B C 1
ATOM 2631 O O . VAL B 1 137 ? 81.920 25.983 10.863 1.00 16.35 137 VAL B O 1
ATOM 2635 N N . ILE B 1 138 ? 81.462 28.101 10.234 1.00 16.46 138 ILE B N 1
ATOM 2636 C CA . ILE B 1 138 ? 80.386 28.278 11.197 1.00 16.66 138 ILE B CA 1
ATOM 2637 C C . ILE B 1 138 ? 79.124 28.600 10.394 1.00 16.08 138 ILE B C 1
ATOM 2638 O O . ILE B 1 138 ? 79.028 29.645 9.755 1.00 16.18 138 ILE B O 1
ATOM 2643 N N . GLY B 1 139 ? 78.186 27.664 10.421 1.00 15.71 139 GLY B N 1
ATOM 2644 C CA . GLY B 1 139 ? 76.990 27.720 9.594 1.00 15.40 139 GLY B CA 1
ATOM 2645 C C . GLY B 1 139 ? 76.712 26.344 9.026 1.00 15.57 139 GLY B C 1
ATOM 2646 O O . GLY B 1 139 ? 77.067 25.333 9.632 1.00 15.26 139 GLY B O 1
ATOM 2647 N N . SER B 1 140 ? 76.089 26.304 7.852 1.00 15.73 140 SER B N 1
ATOM 2648 C CA . SER B 1 140 ? 75.679 25.040 7.258 1.00 15.79 140 SER B CA 1
ATOM 2649 C C . SER B 1 140 ? 76.820 24.422 6.450 1.00 15.71 140 SER B C 1
ATOM 2650 O O . SER B 1 140 ? 77.668 25.136 5.924 1.00 15.16 140 SER B O 1
ATOM 2653 N N . THR B 1 141 ? 76.837 23.092 6.355 1.00 15.50 141 THR B N 1
ATOM 2654 C CA . THR B 1 141 ? 77.941 22.403 5.682 1.00 16.05 141 THR B CA 1
ATOM 2655 C C . THR B 1 141 ? 77.635 20.959 5.341 1.00 16.10 141 THR B C 1
ATOM 2656 O O . THR B 1 141 ? 76.853 20.308 6.031 1.00 16.15 141 THR B O 1
ATOM 2660 N N . SER B 1 142 ? 78.282 20.460 4.289 1.00 16.45 142 SER B N 1
ATOM 2661 C CA . SER B 1 142 ? 78.393 19.023 4.063 1.00 16.64 142 SER B CA 1
ATOM 2662 C C . SER B 1 142 ? 78.945 18.349 5.320 1.00 17.16 142 SER B C 1
ATOM 2663 O O . SER B 1 142 ? 79.839 18.885 5.995 1.00 17.78 142 SER B O 1
ATOM 2666 N N . ILE B 1 143 ? 78.421 17.166 5.620 1.00 17.52 143 ILE B N 1
ATOM 2667 C CA . ILE B 1 143 ? 78.841 16.408 6.782 1.00 18.05 143 ILE B CA 1
ATOM 2668 C C . ILE B 1 143 ? 80.182 15.718 6.476 1.00 17.88 143 ILE B C 1
ATOM 2669 O O . ILE B 1 143 ? 80.524 15.520 5.311 1.00 17.86 143 ILE B O 1
ATOM 2674 N N . GLY B 1 144 ? 80.950 15.408 7.522 1.00 18.02 144 GLY B N 1
ATOM 2675 C CA . GLY B 1 144 ? 82.127 14.547 7.428 1.00 17.72 144 GLY B CA 1
ATOM 2676 C C . GLY B 1 144 ? 83.204 14.926 6.431 1.00 17.49 144 GLY B C 1
ATOM 2677 O O . GLY B 1 144 ? 83.773 16.024 6.498 1.00 17.35 144 GLY B O 1
ATOM 2678 N N . LEU B 1 145 ? 83.497 14.005 5.512 1.00 17.01 145 LEU B N 1
ATOM 2679 C CA . LEU B 1 145 ? 84.555 14.215 4.521 1.00 16.76 145 LEU B CA 1
ATOM 2680 C C . LEU B 1 145 ? 84.094 15.111 3.373 1.00 16.84 145 LEU B C 1
ATOM 2681 O O . LEU B 1 145 ? 84.905 15.540 2.553 1.00 17.03 145 LEU B O 1
ATOM 2686 N N . GLY B 1 146 ? 82.791 15.386 3.321 1.00 16.96 146 GLY B N 1
ATOM 2687 C CA . GLY B 1 146 ? 82.219 16.254 2.296 1.00 16.70 146 GLY B CA 1
ATOM 2688 C C . GLY B 1 146 ? 82.774 17.667 2.318 1.00 16.82 146 GLY B C 1
ATOM 2689 O O . GLY B 1 146 ? 83.046 18.237 3.382 1.00 15.92 146 GLY B O 1
ATOM 2690 N N . ILE B 1 147 ? 82.930 18.235 1.128 1.00 16.89 147 ILE B N 1
ATOM 2691 C CA . ILE B 1 147 ? 83.506 19.569 0.969 1.00 17.17 147 ILE B CA 1
ATOM 2692 C C . ILE B 1 147 ? 82.795 20.339 -0.168 1.00 17.12 147 ILE B C 1
ATOM 2693 O O . ILE B 1 147 ? 83.272 21.374 -0.637 1.00 17.41 147 ILE B O 1
ATOM 2698 N N . SER B 1 148 ? 81.624 19.839 -0.562 1.00 17.14 148 SER B N 1
ATOM 2699 C CA . SER B 1 148 ? 80.895 20.340 -1.735 1.00 17.61 148 SER B CA 1
ATOM 2700 C C . SER B 1 148 ? 79.988 21.533 -1.436 1.00 17.13 148 SER B C 1
ATOM 2701 O O . SER B 1 148 ? 79.710 22.336 -2.328 1.00 16.83 148 SER B O 1
ATOM 2704 N N . ASP B 1 149 ? 79.544 21.645 -0.181 1.00 16.76 149 ASP B N 1
ATOM 2705 C CA . ASP B 1 149 ? 78.590 22.672 0.219 1.00 16.56 149 ASP B CA 1
ATOM 2706 C C . ASP B 1 149 ? 78.871 23.236 1.606 1.00 16.12 149 ASP B C 1
ATOM 2707 O O . ASP B 1 149 ? 79.187 22.490 2.540 1.00 16.34 149 ASP B O 1
ATOM 2712 N N . ARG B 1 150 ? 78.729 24.553 1.733 1.00 15.31 150 ARG B N 1
ATOM 2713 C CA . ARG B 1 150 ? 78.836 25.252 3.013 1.00 14.88 150 ARG B CA 1
ATOM 2714 C C . ARG B 1 150 ? 78.320 26.676 2.880 1.00 15.21 150 ARG B C 1
ATOM 2715 O O . ARG B 1 150 ? 78.346 27.258 1.788 1.00 14.95 150 ARG B O 1
ATOM 2723 N N . SER B 1 151 ? 77.851 27.242 3.987 1.00 15.30 151 SER B N 1
ATOM 2724 C CA . SER B 1 151 ? 77.525 28.662 4.006 1.00 15.80 151 SER B CA 1
ATOM 2725 C C . SER B 1 151 ? 77.561 29.197 5.421 1.00 15.84 151 SER B C 1
ATOM 2726 O O . SER B 1 151 ? 77.172 28.512 6.374 1.00 15.83 151 SER B O 1
ATOM 2729 N N . GLY B 1 152 ? 78.036 30.425 5.549 1.00 15.50 152 GLY B N 1
ATOM 2730 C CA . GLY B 1 152 ? 78.116 31.082 6.846 1.00 15.32 152 GLY B CA 1
ATOM 2731 C C . GLY B 1 152 ? 79.431 31.808 6.923 1.00 15.06 152 GLY B C 1
ATOM 2732 O O . GLY B 1 152 ? 79.836 32.465 5.960 1.00 14.95 152 GLY B O 1
ATOM 2733 N N . LEU B 1 153 ? 80.098 31.708 8.068 1.00 14.98 153 LEU B N 1
ATOM 2734 C CA . LEU B 1 153 ? 81.447 32.248 8.182 1.00 15.17 153 LEU B CA 1
ATOM 2735 C C . LEU B 1 153 ? 82.443 31.149 7.846 1.00 15.04 153 LEU B C 1
ATOM 2736 O O . LEU B 1 153 ? 82.546 30.140 8.545 1.00 14.61 153 LEU B O 1
ATOM 2741 N N . ILE B 1 154 ? 83.154 31.356 6.750 1.00 15.17 154 ILE B N 1
ATOM 2742 C CA . ILE B 1 154 ? 84.132 30.400 6.275 1.00 15.62 154 ILE B CA 1
ATOM 2743 C C . ILE B 1 154 ? 85.505 30.937 6.639 1.00 15.74 154 ILE B C 1
ATOM 2744 O O . ILE B 1 154 ? 85.758 32.128 6.519 1.00 15.51 154 ILE B O 1
ATOM 2749 N N . ILE B 1 155 ? 86.373 30.063 7.138 1.00 16.20 155 ILE B N 1
ATOM 2750 C CA . ILE B 1 155 ? 87.757 30.434 7.407 1.00 15.99 155 ILE B CA 1
ATOM 2751 C C . ILE B 1 155 ? 88.641 29.526 6.588 1.00 16.38 155 ILE B C 1
ATOM 2752 O O . ILE B 1 155 ? 88.650 28.310 6.805 1.00 16.16 155 ILE B O 1
ATOM 2757 N N . GLU B 1 156 ? 89.346 30.117 5.623 1.00 16.38 156 GLU B N 1
ATOM 2758 C CA . GLU B 1 156 ? 90.343 29.415 4.822 1.00 17.10 156 GLU B CA 1
ATOM 2759 C C . GLU B 1 156 ? 91.710 30.014 5.107 1.00 16.64 156 GLU B C 1
ATOM 2760 O O . GLU B 1 156 ? 91.897 31.231 4.959 1.00 16.24 156 GLU B O 1
ATOM 2766 N N . ASN B 1 157 ? 92.659 29.171 5.515 1.00 16.23 157 ASN B N 1
ATOM 2767 C CA . ASN B 1 157 ? 93.990 29.641 5.884 1.00 15.88 157 ASN B CA 1
ATOM 2768 C C . ASN B 1 157 ? 93.785 30.687 7.003 1.00 15.92 157 ASN B C 1
ATOM 2769 O O . ASN B 1 157 ? 93.042 30.429 7.953 1.00 15.52 157 ASN B O 1
ATOM 2774 N N . GLY B 1 158 ? 94.379 31.871 6.872 1.00 16.07 158 GLY B N 1
ATOM 2775 C CA . GLY B 1 158 ? 94.192 32.921 7.873 1.00 16.47 158 GLY B CA 1
ATOM 2776 C C . GLY B 1 158 ? 93.075 33.920 7.622 1.00 16.85 158 GLY B C 1
ATOM 2777 O O . GLY B 1 158 ? 93.010 34.962 8.292 1.00 16.90 158 GLY B O 1
ATOM 2778 N N . ASN B 1 159 ? 92.198 33.616 6.661 1.00 16.73 159 ASN B N 1
ATOM 2779 C CA . ASN B 1 159 ? 91.150 34.547 6.241 1.00 16.94 159 ASN B CA 1
ATOM 2780 C C . ASN B 1 159 ? 89.746 34.070 6.579 1.00 16.71 159 ASN B C 1
ATOM 2781 O O . ASN B 1 159 ? 89.341 32.985 6.155 1.00 16.89 159 ASN B O 1
ATOM 2786 N N . ALA B 1 160 ? 89.006 34.892 7.321 1.00 16.32 160 ALA B N 1
ATOM 2787 C CA . ALA B 1 160 ? 87.576 34.675 7.545 1.00 16.08 160 ALA B CA 1
ATOM 2788 C C . ALA B 1 160 ? 86.766 35.475 6.526 1.00 16.17 160 ALA B C 1
ATOM 2789 O O . ALA B 1 160 ? 87.160 36.579 6.144 1.00 16.30 160 ALA B O 1
ATOM 2791 N N . PHE B 1 161 ? 85.638 34.922 6.093 1.00 15.77 161 PHE B N 1
ATOM 2792 C CA . PHE B 1 161 ? 84.734 35.628 5.192 1.00 15.86 161 PHE B CA 1
ATOM 2793 C C . PHE B 1 161 ? 83.346 35.001 5.229 1.00 16.01 161 PHE B C 1
ATOM 2794 O O . PHE B 1 161 ? 83.201 33.781 5.400 1.00 16.20 161 PHE B O 1
ATOM 2802 N N . GLY B 1 162 ? 82.328 35.833 5.059 1.00 15.55 162 GLY B N 1
ATOM 2803 C CA . GLY B 1 162 ? 80.981 35.313 4.828 1.00 15.13 162 GLY B CA 1
ATOM 2804 C C . GLY B 1 162 ? 80.935 34.800 3.402 1.00 15.15 162 GLY B C 1
ATOM 2805 O O . GLY B 1 162 ? 81.529 35.399 2.495 1.00 15.22 162 GLY B O 1
ATOM 2806 N N . GLY B 1 163 ? 80.258 33.681 3.191 1.00 15.01 163 GLY B N 1
ATOM 2807 C CA . GLY B 1 163 ? 80.138 33.151 1.844 1.00 14.72 163 GLY B CA 1
ATOM 2808 C C . GLY B 1 163 ? 79.265 31.927 1.713 1.00 14.94 163 GLY B C 1
ATOM 2809 O O . GLY B 1 163 ? 78.807 31.349 2.718 1.00 14.01 163 GLY B O 1
ATOM 2810 N N . ILE B 1 164 ? 79.048 31.538 0.455 1.00 14.64 164 ILE B N 1
ATOM 2811 C CA . ILE B 1 164 ? 78.263 30.365 0.103 1.00 14.39 164 ILE B CA 1
ATOM 2812 C C . ILE B 1 164 ? 79.015 29.584 -0.978 1.00 14.78 164 ILE B C 1
ATOM 2813 O O . ILE B 1 164 ? 79.512 30.157 -1.959 1.00 14.23 164 ILE B O 1
ATOM 2818 N N . VAL B 1 165 ? 79.097 28.274 -0.769 1.00 14.87 165 VAL B N 1
ATOM 2819 C CA . VAL B 1 165 ? 79.641 27.339 -1.731 1.00 14.99 165 VAL B CA 1
ATOM 2820 C C . VAL B 1 165 ? 78.568 26.281 -1.924 1.00 15.92 165 VAL B C 1
ATOM 2821 O O . VAL B 1 165 ? 78.009 25.775 -0.947 1.00 15.65 165 VAL B O 1
ATOM 2825 N N . LYS B 1 166 ? 78.264 25.979 -3.184 1.00 17.35 166 LYS B N 1
ATOM 2826 C CA . LYS B 1 166 ? 77.308 24.931 -3.528 1.00 18.76 166 LYS B CA 1
ATOM 2827 C C . LYS B 1 166 ? 77.828 24.089 -4.687 1.00 19.20 166 LYS B C 1
ATOM 2828 O O . LYS B 1 166 ? 78.400 24.620 -5.639 1.00 18.99 166 LYS B O 1
ATOM 2834 N N . ALA B 1 167 ? 77.644 22.774 -4.587 1.00 19.78 167 ALA B N 1
ATOM 2835 C CA . ALA B 1 167 ? 78.129 21.835 -5.602 1.00 20.43 167 ALA B CA 1
ATOM 2836 C C . ALA B 1 167 ? 79.595 22.097 -5.980 1.00 20.99 167 ALA B C 1
ATOM 2837 O O . ALA B 1 167 ? 79.949 22.108 -7.164 1.00 21.28 167 ALA B O 1
ATOM 2839 N N . SER B 1 168 ? 80.425 22.319 -4.956 1.00 21.34 168 SER B N 1
ATOM 2840 C CA . SER B 1 168 ? 81.881 22.498 -5.082 1.00 21.59 168 SER B CA 1
ATOM 2841 C C . SER B 1 168 ? 82.297 23.787 -5.791 1.00 21.47 168 SER B C 1
ATOM 2842 O O . SER B 1 168 ? 83.414 23.888 -6.310 1.00 21.96 168 SER B O 1
ATOM 2845 N N . ALA B 1 169 ? 81.409 24.777 -5.814 1.00 20.70 169 ALA B N 1
ATOM 2846 C CA . ALA B 1 169 ? 81.748 26.062 -6.395 1.00 20.20 169 ALA B CA 1
ATOM 2847 C C . ALA B 1 169 ? 81.158 27.200 -5.577 1.00 19.86 169 ALA B C 1
ATOM 2848 O O . ALA B 1 169 ? 79.994 27.147 -5.170 1.00 19.65 169 ALA B O 1
ATOM 2850 N N . ALA B 1 170 ? 81.978 28.218 -5.333 1.00 19.42 170 ALA B N 1
ATOM 2851 C CA . ALA B 1 170 ? 81.525 29.449 -4.703 1.00 19.33 170 ALA B CA 1
ATOM 2852 C C . ALA B 1 170 ? 80.388 30.028 -5.528 1.00 19.41 170 ALA B C 1
ATOM 2853 O O . ALA B 1 170 ? 80.440 30.033 -6.768 1.00 19.75 170 ALA B O 1
ATOM 2855 N N . THR B 1 171 ? 79.355 30.499 -4.844 1.00 18.89 171 THR B N 1
ATOM 2856 C CA . THR B 1 171 ? 78.226 31.125 -5.516 1.00 18.47 171 THR B CA 1
ATOM 2857 C C . THR B 1 171 ? 78.209 32.600 -5.130 1.00 18.62 171 THR B C 1
ATOM 2858 O O . THR B 1 171 ? 77.707 33.449 -5.869 1.00 18.71 171 THR B O 1
ATOM 2862 N N . GLU B 1 172 ? 78.810 32.888 -3.978 1.00 18.24 172 GLU B N 1
ATOM 2863 C CA . GLU B 1 172 ? 78.763 34.199 -3.353 1.00 18.04 172 GLU B CA 1
ATOM 2864 C C . GLU B 1 172 ? 79.880 34.268 -2.304 1.00 17.29 172 GLU B C 1
ATOM 2865 O O . GLU B 1 172 ? 80.030 33.349 -1.498 1.00 16.58 172 GLU B O 1
ATOM 2871 N N . THR B 1 173 ? 80.657 35.349 -2.311 1.00 16.53 173 THR B N 1
ATOM 2872 C CA . THR B 1 173 ? 81.834 35.448 -1.429 1.00 16.14 173 THR B CA 1
ATOM 2873 C C . THR B 1 173 ? 82.027 36.867 -0.910 1.00 15.57 173 THR B C 1
ATOM 2874 O O . THR B 1 173 ? 82.218 37.792 -1.690 1.00 15.61 173 THR B O 1
ATOM 2878 N N . GLY B 1 174 ? 81.964 37.031 0.409 1.00 14.75 174 GLY B N 1
ATOM 2879 C CA . GLY B 1 174 ? 82.202 38.331 1.027 1.00 14.93 174 GLY B CA 1
ATOM 2880 C C . GLY B 1 174 ? 83.666 38.720 1.042 1.00 14.87 174 GLY B C 1
ATOM 2881 O O . GLY B 1 174 ? 84.530 37.937 0.631 1.00 14.78 174 GLY B O 1
ATOM 2882 N N . SER B 1 175 ? 83.952 39.932 1.508 1.00 14.79 175 SER B N 1
ATOM 2883 C CA . SER B 1 175 ? 85.341 40.368 1.636 1.00 15.47 175 SER B CA 1
ATOM 2884 C C . SER B 1 175 ? 86.019 39.592 2.761 1.00 15.39 175 SER B C 1
ATOM 2885 O O . SER B 1 175 ? 85.363 39.183 3.727 1.00 15.28 175 SER B O 1
ATOM 2888 N N . THR B 1 176 ? 87.322 39.370 2.626 1.00 15.49 176 THR B N 1
ATOM 2889 C CA . THR B 1 176 ? 88.067 38.623 3.636 1.00 15.97 176 THR B CA 1
ATOM 2890 C C . THR B 1 176 ? 88.521 39.524 4.788 1.00 16.21 176 THR B C 1
ATOM 2891 O O . THR B 1 176 ? 88.739 40.724 4.604 1.00 15.90 176 THR B O 1
ATOM 2895 N N . TYR B 1 177 ? 88.646 38.917 5.966 1.00 16.43 177 TYR B N 1
ATOM 2896 C CA . TYR B 1 177 ? 89.160 39.560 7.164 1.00 16.48 177 TYR B CA 1
ATOM 2897 C C . TYR B 1 177 ? 90.306 38.685 7.701 1.00 16.18 177 TYR B C 1
ATOM 2898 O O . TYR B 1 177 ? 90.105 37.519 8.025 1.00 15.42 177 TYR B O 1
ATOM 2907 N N . ALA B 1 178 ? 91.499 39.261 7.787 1.00 16.45 178 ALA B N 1
ATOM 2908 C CA . ALA B 1 178 ? 92.696 38.533 8.219 1.00 16.39 178 ALA B CA 1
ATOM 2909 C C . ALA B 1 178 ? 92.699 38.301 9.729 1.00 16.44 178 ALA B C 1
ATOM 2910 O O . ALA B 1 178 ? 92.690 39.262 10.514 1.00 16.82 178 ALA B O 1
ATOM 2912 N N . LEU B 1 179 ? 92.696 37.026 10.125 1.00 15.89 179 LEU B N 1
ATOM 2913 C CA . LEU B 1 179 ? 92.737 36.638 11.535 1.00 16.09 179 LEU B CA 1
ATOM 2914 C C . LEU B 1 179 ? 94.166 36.588 12.076 1.00 16.10 179 LEU B C 1
ATOM 2915 O O . LEU B 1 179 ? 95.126 36.524 11.313 1.00 15.87 179 LEU B O 1
ATOM 2920 N N . SER B 1 180 ? 94.290 36.603 13.402 1.00 16.13 180 SER B N 1
ATOM 2921 C CA . SER B 1 180 ? 95.581 36.446 14.064 1.00 16.05 180 SER B CA 1
ATOM 2922 C C . SER B 1 180 ? 95.683 35.022 14.583 1.00 15.83 180 SER B C 1
ATOM 2923 O O . SER B 1 180 ? 94.670 34.410 14.935 1.00 15.46 180 SER B O 1
ATOM 2926 N N . THR B 1 181 ? 96.902 34.494 14.613 1.00 15.61 181 THR B N 1
ATOM 2927 C CA . THR B 1 181 ? 97.157 33.165 15.168 1.00 16.12 181 THR B CA 1
ATOM 2928 C C . THR B 1 181 ? 96.941 33.163 16.677 1.00 16.12 181 THR B C 1
ATOM 2929 O O . THR B 1 181 ? 96.976 34.220 17.322 1.00 15.62 181 THR B O 1
ATOM 2933 N N . SER B 1 182 ? 96.724 31.971 17.231 1.00 16.08 182 SER B N 1
ATOM 2934 C CA . SER B 1 182 ? 96.565 31.770 18.678 1.00 16.09 182 SER B CA 1
ATOM 2935 C C . SER B 1 182 ? 95.651 32.790 19.356 1.00 15.82 182 SER B C 1
ATOM 2936 O O . SER B 1 182 ? 95.985 33.324 20.411 1.00 15.10 182 SER B O 1
ATOM 2939 N N . THR B 1 183 ? 94.493 33.039 18.753 1.00 15.29 183 THR B N 1
ATOM 2940 C CA . THR B 1 183 ? 93.601 34.089 19.226 1.00 15.65 183 THR B CA 1
ATOM 2941 C C . THR B 1 183 ? 92.180 33.549 19.363 1.00 15.28 183 THR B C 1
ATOM 2942 O O . THR B 1 183 ? 91.701 32.829 18.492 1.00 15.03 183 THR B O 1
ATOM 2946 N N . TRP B 1 184 ? 91.532 33.885 20.475 1.00 15.38 184 TRP B N 1
ATOM 2947 C CA . TRP B 1 184 ? 90.130 33.554 20.695 1.00 15.18 184 TRP B CA 1
ATOM 2948 C C . TRP B 1 184 ? 89.186 34.516 19.976 1.00 15.47 184 TRP B C 1
ATOM 2949 O O . TRP B 1 184 ? 89.357 35.747 20.037 1.00 16.03 184 TRP B O 1
ATOM 2960 N N . TYR B 1 185 ? 88.198 33.939 19.299 1.00 15.03 185 TYR B N 1
ATOM 2961 C CA . TYR B 1 185 ? 87.173 34.689 18.583 1.00 15.30 185 TYR B CA 1
ATOM 2962 C C . TYR B 1 185 ? 85.800 34.141 18.910 1.00 15.32 185 TYR B C 1
ATOM 2963 O O . TYR B 1 185 ? 85.664 33.018 19.428 1.00 15.11 185 TYR B O 1
ATOM 2972 N N . ILE B 1 186 ? 84.788 34.938 18.591 1.00 15.20 186 ILE B N 1
ATOM 2973 C CA . ILE B 1 186 ? 83.396 34.529 18.722 1.00 15.43 186 ILE B CA 1
ATOM 2974 C C . ILE B 1 186 ? 82.705 34.782 17.373 1.00 16.07 186 ILE B C 1
ATOM 2975 O O . ILE B 1 186 ? 82.942 35.802 16.727 1.00 15.92 186 ILE B O 1
ATOM 2980 N N . CYS B 1 187 ? 81.861 33.853 16.941 1.00 16.68 187 CYS B N 1
ATOM 2981 C CA . CYS B 1 187 ? 81.050 34.076 15.750 1.00 16.60 187 CYS B CA 1
ATOM 2982 C C . CYS B 1 187 ? 79.606 33.773 16.080 1.00 16.80 187 CYS B C 1
ATOM 2983 O O . CYS B 1 187 ? 79.300 32.789 16.766 1.00 15.83 187 CYS B O 1
ATOM 2986 N N . LYS B 1 188 ? 78.724 34.633 15.589 1.00 16.67 188 LYS B N 1
ATOM 2987 C CA . LYS B 1 188 ? 77.295 34.421 15.697 1.00 17.65 188 LYS B CA 1
ATOM 2988 C C . LYS B 1 188 ? 76.751 34.268 14.277 1.00 17.47 188 LYS B C 1
ATOM 2989 O O . LYS B 1 188 ? 76.999 35.110 13.401 1.00 17.36 188 LYS B O 1
ATOM 2995 N N . PHE B 1 189 ? 76.062 33.159 14.048 1.00 17.06 189 PHE B N 1
ATOM 2996 C CA . PHE B 1 189 ? 75.407 32.895 12.778 1.00 17.09 189 PHE B CA 1
ATOM 2997 C C . PHE B 1 189 ? 73.916 33.085 13.028 1.00 16.96 189 PHE B C 1
ATOM 2998 O O . PHE B 1 189 ? 73.368 32.492 13.951 1.00 16.55 189 PHE B O 1
ATOM 3006 N N . LYS B 1 190 ? 73.271 33.918 12.219 1.00 17.05 190 LYS B N 1
ATOM 3007 C CA . LYS B 1 190 ? 71.839 34.165 12.357 1.00 17.38 190 LYS B CA 1
ATOM 3008 C C . LYS B 1 190 ? 71.067 33.809 11.076 1.00 17.60 190 LYS B C 1
ATOM 3009 O O . LYS B 1 190 ? 71.304 34.385 10.009 1.00 17.19 190 LYS B O 1
ATOM 3023 N N . LEU B 1 192 ? 67.944 33.999 8.774 1.00 20.13 192 LEU B N 1
ATOM 3024 C CA . LEU B 1 192 ? 66.870 34.947 8.474 1.00 20.96 192 LEU B CA 1
ATOM 3025 C C . LEU B 1 192 ? 65.640 34.221 7.922 1.00 21.80 192 LEU B C 1
ATOM 3026 O O . LEU B 1 192 ? 65.738 33.073 7.483 1.00 21.95 192 LEU B O 1
ATOM 3031 N N . THR B 1 193 ? 64.481 34.882 7.948 1.00 22.74 193 THR B N 1
ATOM 3032 C CA . THR B 1 193 ? 63.201 34.222 7.633 1.00 23.55 193 THR B CA 1
ATOM 3033 C C . THR B 1 193 ? 63.026 33.760 6.180 1.00 23.64 193 THR B C 1
ATOM 3034 O O . THR B 1 193 ? 62.155 32.931 5.891 1.00 23.80 193 THR B O 1
ATOM 3038 N N . ASP B 1 194 ? 63.842 34.303 5.277 1.00 23.24 194 ASP B N 1
ATOM 3039 C CA . ASP B 1 194 ? 63.842 33.885 3.879 1.00 22.98 194 ASP B CA 1
ATOM 3040 C C . ASP B 1 194 ? 65.001 32.917 3.586 1.00 22.49 194 ASP B C 1
ATOM 3041 O O . ASP B 1 194 ? 65.338 32.670 2.432 1.00 22.02 194 ASP B O 1
ATOM 3046 N N . ASP B 1 195 ? 65.592 32.382 4.656 1.00 21.71 195 ASP B N 1
ATOM 3047 C CA . ASP B 1 195 ? 66.718 31.437 4.605 1.00 21.52 195 ASP B CA 1
ATOM 3048 C C . ASP B 1 195 ? 68.072 32.039 4.168 1.00 21.09 195 ASP B C 1
ATOM 3049 O O . ASP B 1 195 ? 69.030 31.310 3.875 1.00 21.38 195 ASP B O 1
ATOM 3054 N N . ARG B 1 196 ? 68.147 33.369 4.139 1.00 20.45 196 ARG B N 1
ATOM 3055 C CA . ARG B 1 196 ? 69.423 34.075 4.058 1.00 20.22 196 ARG B CA 1
ATOM 3056 C C . ARG B 1 196 ? 70.066 34.044 5.447 1.00 19.55 196 ARG B C 1
ATOM 3057 O O . ARG B 1 196 ? 69.435 33.605 6.410 1.00 19.41 196 ARG B O 1
ATOM 3065 N N . PHE B 1 197 ? 71.313 34.501 5.558 1.00 18.78 197 PHE B N 1
ATOM 3066 C CA . PHE B 1 197 ? 71.997 34.523 6.853 1.00 17.87 197 PHE B CA 1
ATOM 3067 C C . PHE B 1 197 ? 72.816 35.785 7.083 1.00 17.76 197 PHE B C 1
ATOM 3068 O O . PHE B 1 197 ? 73.252 36.447 6.133 1.00 17.08 197 PHE B O 1
ATOM 3076 N N . LYS B 1 198 ? 73.007 36.113 8.359 1.00 17.66 198 LYS B N 1
ATOM 3077 C CA . LYS B 1 198 ? 74.012 37.088 8.767 1.00 18.35 198 LYS B CA 1
ATOM 3078 C C . LYS B 1 198 ? 75.011 36.415 9.702 1.00 18.04 198 LYS B C 1
ATOM 3079 O O . LYS B 1 198 ? 74.620 35.751 10.663 1.00 18.45 198 LYS B O 1
ATOM 3085 N N . VAL B 1 199 ? 76.298 36.561 9.401 1.00 17.99 199 VAL B N 1
ATOM 3086 C CA . VAL B 1 199 ? 77.350 36.148 10.329 1.00 17.28 199 VAL B CA 1
ATOM 3087 C C . VAL B 1 199 ? 78.108 37.359 10.837 1.00 17.59 199 VAL B C 1
ATOM 3088 O O . VAL B 1 199 ? 78.366 38.315 10.083 1.00 17.16 199 VAL B O 1
ATOM 3092 N N . THR B 1 200 ? 78.449 37.315 12.119 1.00 17.50 200 THR B N 1
ATOM 3093 C CA . THR B 1 200 ? 79.216 38.381 12.748 1.00 17.30 200 THR B CA 1
ATOM 3094 C C . THR B 1 200 ? 80.384 37.753 13.475 1.00 17.14 200 THR B C 1
ATOM 3095 O O . THR B 1 200 ? 80.222 36.742 14.160 1.00 16.85 200 THR B O 1
ATOM 3099 N N . LEU B 1 201 ? 81.562 38.349 13.295 1.00 16.83 201 LEU B N 1
ATOM 3100 C CA . LEU B 1 201 ? 82.776 37.913 13.954 1.00 16.39 201 LEU B CA 1
ATOM 3101 C C . LEU B 1 201 ? 83.153 38.946 15.005 1.00 16.69 201 LEU B C 1
ATOM 3102 O O . LEU B 1 201 ? 83.150 40.159 14.732 1.00 15.94 201 LEU B O 1
ATOM 3107 N N . TYR B 1 202 ? 83.494 38.449 16.192 1.00 16.43 202 TYR B N 1
ATOM 3108 C CA . TYR B 1 202 ? 83.806 39.289 17.345 1.00 16.56 202 TYR B CA 1
ATOM 3109 C C . TYR B 1 202 ? 85.145 38.911 17.936 1.00 16.16 202 TYR B C 1
ATOM 3110 O O . TYR B 1 202 ? 85.550 37.752 17.853 1.00 16.40 202 TYR B O 1
ATOM 3119 N N . SER B 1 203 ? 85.793 39.878 18.585 1.00 15.48 203 SER B N 1
ATOM 3120 C CA . SER B 1 203 ? 86.934 39.600 19.446 1.00 15.50 203 SER B CA 1
ATOM 3121 C C . SER B 1 203 ? 86.466 38.830 20.684 1.00 15.36 203 SER B C 1
ATOM 3122 O O . SER B 1 203 ? 85.255 38.763 20.969 1.00 14.82 203 SER B O 1
ATOM 3125 N N . ASP B 1 204 ? 87.419 38.267 21.421 1.00 15.70 204 ASP B N 1
ATOM 3126 C CA . ASP B 1 204 ? 87.104 37.536 22.655 1.00 16.72 204 ASP B CA 1
ATOM 3127 C C . ASP B 1 204 ? 86.450 38.421 23.736 1.00 17.04 204 ASP B C 1
ATOM 3128 O O . ASP B 1 204 ? 85.830 37.907 24.666 1.00 17.41 204 ASP B O 1
ATOM 3133 N N . SER B 1 205 ? 86.588 39.737 23.604 1.00 17.20 205 SER B N 1
ATOM 3134 C CA . SER B 1 205 ? 85.939 40.673 24.524 1.00 18.25 205 SER B CA 1
ATOM 3135 C C . SER B 1 205 ? 84.581 41.132 23.977 1.00 18.36 205 SER B C 1
ATOM 3136 O O . SER B 1 205 ? 83.838 41.855 24.649 1.00 18.85 205 SER B O 1
ATOM 3139 N N . GLY B 1 206 ? 84.261 40.700 22.761 1.00 18.25 206 GLY B N 1
ATOM 3140 C CA . GLY B 1 206 ? 82.932 40.917 22.193 1.00 18.37 206 GLY B CA 1
ATOM 3141 C C . GLY B 1 206 ? 82.801 42.108 21.258 1.00 18.38 206 GLY B C 1
ATOM 3142 O O . GLY B 1 206 ? 81.694 42.483 20.892 1.00 18.70 206 GLY B O 1
ATOM 3143 N N . THR B 1 207 ? 83.926 42.704 20.880 1.00 18.25 207 THR B N 1
ATOM 3144 C CA . THR B 1 207 ? 83.926 43.816 19.927 1.00 18.47 207 THR B CA 1
ATOM 3145 C C . THR B 1 207 ? 83.710 43.263 18.522 1.00 18.31 207 THR B C 1
ATOM 3146 O O . THR B 1 207 ? 84.437 42.371 18.076 1.00 17.82 207 THR B O 1
ATOM 3150 N N . GLN B 1 208 ? 82.697 43.779 17.833 1.00 18.02 208 GLN B N 1
ATOM 3151 C CA . GLN B 1 208 ? 82.425 43.331 16.475 1.00 17.97 208 GLN B CA 1
ATOM 3152 C C . GLN B 1 208 ? 83.572 43.713 15.544 1.00 17.63 208 GLN B C 1
ATOM 3153 O O . GLN B 1 208 ? 83.999 44.867 15.524 1.00 17.36 208 GLN B O 1
ATOM 3159 N N . LEU B 1 209 ? 84.044 42.739 14.769 1.00 17.13 209 LEU B N 1
ATOM 3160 C CA . LEU B 1 209 ? 85.189 42.926 13.883 1.00 17.61 209 LEU B CA 1
ATOM 3161 C C . LEU B 1 209 ? 84.809 42.876 12.406 1.00 17.65 209 LEU B C 1
ATOM 3162 O O . LEU B 1 209 ? 85.442 43.531 11.571 1.00 17.57 209 LEU B O 1
ATOM 3167 N N . TYR B 1 210 ? 83.777 42.094 12.101 1.00 17.30 210 TYR B N 1
ATOM 3168 C CA . TYR B 1 210 ? 83.393 41.785 10.729 1.00 17.31 210 TYR B CA 1
ATOM 3169 C C . TYR B 1 210 ? 81.958 41.282 10.742 1.00 17.48 210 TYR B C 1
ATOM 3170 O O . TYR B 1 210 ? 81.521 40.655 11.708 1.00 17.99 210 TYR B O 1
ATOM 3179 N N . SER B 1 211 ? 81.215 41.594 9.689 1.00 17.44 211 SER B N 1
ATOM 3180 C CA . SER B 1 211 ? 79.914 40.976 9.476 1.00 17.62 211 SER B CA 1
ATOM 3181 C C . SER B 1 211 ? 79.674 40.797 7.990 1.00 17.73 211 SER B C 1
ATOM 3182 O O . SER B 1 211 ? 80.244 41.519 7.159 1.00 17.80 211 SER B O 1
ATOM 3185 N N . TYR B 1 212 ? 78.853 39.807 7.668 1.00 17.82 212 TYR B N 1
ATOM 3186 C CA . TYR B 1 212 ? 78.416 39.566 6.310 1.00 18.07 212 TYR B CA 1
ATOM 3187 C C . TYR B 1 212 ? 76.954 39.152 6.330 1.00 18.34 212 TYR B C 1
ATOM 3188 O O . TYR B 1 212 ? 76.553 38.302 7.126 1.00 18.29 212 TYR B O 1
ATOM 3197 N N . THR B 1 213 ? 76.161 39.760 5.453 1.00 18.79 213 THR B N 1
ATOM 3198 C CA . THR B 1 213 ? 74.760 39.374 5.259 1.00 19.09 213 THR B CA 1
ATOM 3199 C C . THR B 1 213 ? 74.611 38.869 3.834 1.00 19.09 213 THR B C 1
ATOM 3200 O O . THR B 1 213 ? 74.958 39.578 2.887 1.00 18.96 213 THR B O 1
ATOM 3204 N N . SER B 1 214 ? 74.125 37.637 3.685 1.00 18.73 214 SER B N 1
ATOM 3205 C CA . SER B 1 214 ? 74.076 36.992 2.374 1.00 18.79 214 SER B CA 1
ATOM 3206 C C . SER B 1 214 ? 73.036 37.653 1.479 1.00 18.76 214 SER B C 1
ATOM 3207 O O . SER B 1 214 ? 72.081 38.244 1.974 1.00 18.89 214 SER B O 1
ATOM 3210 N N . THR B 1 215 ? 73.249 37.575 0.168 1.00 18.81 215 THR B N 1
ATOM 3211 C CA . THR B 1 215 ? 72.241 37.994 -0.808 1.00 19.00 215 THR B CA 1
ATOM 3212 C C . THR B 1 215 ? 71.330 36.803 -1.100 1.00 18.88 215 THR B C 1
ATOM 3213 O O . THR B 1 215 ? 70.111 36.912 -1.034 1.00 18.92 215 THR B O 1
ATOM 3217 N N . ALA B 1 216 ? 71.940 35.663 -1.404 1.00 19.15 216 ALA B N 1
ATOM 3218 C CA . ALA B 1 216 ? 71.206 34.431 -1.668 1.00 19.39 216 ALA B CA 1
ATOM 3219 C C . ALA B 1 216 ? 70.909 33.641 -0.393 1.00 19.72 216 ALA B C 1
ATOM 3220 O O . ALA B 1 216 ? 71.516 33.876 0.664 1.00 19.87 216 ALA B O 1
ATOM 3222 N N . ALA B 1 217 ? 69.978 32.695 -0.515 1.00 19.56 217 ALA B N 1
ATOM 3223 C CA . ALA B 1 217 ? 69.662 31.739 0.532 1.00 19.61 217 ALA B CA 1
ATOM 3224 C C . ALA B 1 217 ? 70.881 30.876 0.875 1.00 19.78 217 ALA B C 1
ATOM 3225 O O . ALA B 1 217 ? 71.734 30.604 0.013 1.00 20.13 217 ALA B O 1
ATOM 3235 N N . PHE B 1 219 ? 73.120 27.501 1.987 1.00 18.48 219 PHE B N 1
ATOM 3236 C CA . PHE B 1 219 ? 73.089 26.087 1.692 1.00 18.18 219 PHE B CA 1
ATOM 3237 C C . PHE B 1 219 ? 72.202 25.398 2.733 1.00 18.20 219 PHE B C 1
ATOM 3238 O O . PHE B 1 219 ? 72.399 25.566 3.941 1.00 18.35 219 PHE B O 1
ATOM 3246 N N . ARG B 1 220 ? 71.217 24.652 2.246 1.00 18.10 220 ARG B N 1
ATOM 3247 C CA . ARG B 1 220 ? 70.350 23.825 3.078 1.00 17.52 220 ARG B CA 1
ATOM 3248 C C . ARG B 1 220 ? 70.202 22.447 2.449 1.00 17.30 220 ARG B C 1
ATOM 3249 O O . ARG B 1 220 ? 69.931 22.336 1.249 1.00 17.06 220 ARG B O 1
ATOM 3257 N N . ALA B 1 221 ? 70.405 21.408 3.260 1.00 16.84 221 ALA B N 1
ATOM 3258 C CA . ALA B 1 221 ? 69.948 20.049 2.952 1.00 16.62 221 ALA B CA 1
ATOM 3259 C C . ALA B 1 221 ? 69.322 19.475 4.219 1.00 16.77 221 ALA B C 1
ATOM 3260 O O . ALA B 1 221 ? 69.994 19.337 5.239 1.00 16.31 221 ALA B O 1
ATOM 3262 N N . ASP B 1 222 ? 68.029 19.160 4.145 1.00 17.01 222 ASP B N 1
ATOM 3263 C CA . ASP B 1 222 ? 67.272 18.676 5.298 1.00 17.12 222 ASP B CA 1
ATOM 3264 C C . ASP B 1 222 ? 67.328 17.151 5.399 1.00 17.07 222 ASP B C 1
ATOM 3265 O O . ASP B 1 222 ? 66.301 16.463 5.423 1.00 17.06 222 ASP B O 1
ATOM 3270 N N . ASN B 1 223 ? 68.556 16.641 5.459 1.00 16.81 223 ASN B N 1
ATOM 3271 C CA . ASN B 1 223 ? 68.848 15.218 5.606 1.00 16.92 223 ASN B CA 1
ATOM 3272 C C . ASN B 1 223 ? 70.245 15.070 6.235 1.00 16.69 223 ASN B C 1
ATOM 3273 O O . ASN B 1 223 ? 70.918 16.071 6.503 1.00 17.25 223 ASN B O 1
ATOM 3278 N N . ALA B 1 224 ? 70.690 13.840 6.441 1.00 16.50 224 ALA B N 1
ATOM 3279 C CA . ALA B 1 224 ? 71.935 13.578 7.169 1.00 16.64 224 ALA B CA 1
ATOM 3280 C C . ALA B 1 224 ? 73.217 13.820 6.370 1.00 16.27 224 ALA B C 1
ATOM 3281 O O . ALA B 1 224 ? 74.304 13.567 6.876 1.00 16.69 224 ALA B O 1
ATOM 3283 N N . THR B 1 225 ? 73.107 14.328 5.142 1.00 16.47 225 THR B N 1
ATOM 3284 C CA . THR B 1 225 ? 74.304 14.667 4.349 1.00 16.27 225 THR B CA 1
ATOM 3285 C C . THR B 1 225 ? 74.846 16.033 4.757 1.00 16.09 225 THR B C 1
ATOM 3286 O O . THR B 1 225 ? 75.930 16.444 4.318 1.00 15.89 225 THR B O 1
ATOM 3290 N N . ALA B 1 226 ? 74.076 16.742 5.585 1.00 15.58 226 ALA B N 1
ATOM 3291 C CA . ALA B 1 226 ? 74.483 18.061 6.052 1.00 15.64 226 ALA B CA 1
ATOM 3292 C C . ALA B 1 226 ? 74.172 18.279 7.533 1.00 15.73 226 ALA B C 1
ATOM 3293 O O . ALA B 1 226 ? 73.362 17.557 8.126 1.00 15.92 226 ALA B O 1
ATOM 3295 N N . HIS B 1 227 ? 74.842 19.270 8.113 1.00 14.99 227 HIS B N 1
ATOM 3296 C CA . HIS B 1 227 ? 74.607 19.713 9.476 1.00 15.21 227 HIS B CA 1
ATOM 3297 C C . HIS B 1 227 ? 74.798 21.221 9.538 1.00 15.37 227 HIS B C 1
ATOM 3298 O O . HIS B 1 227 ? 75.339 21.827 8.607 1.00 15.84 227 HIS B O 1
ATOM 3305 N N . ILE B 1 228 ? 74.349 21.821 10.630 1.00 15.09 228 ILE B N 1
ATOM 3306 C CA . ILE B 1 228 ? 74.572 23.243 10.867 1.00 14.95 228 ILE B CA 1
ATOM 3307 C C . ILE B 1 228 ? 75.204 23.413 12.247 1.00 14.94 228 ILE B C 1
ATOM 3308 O O . ILE B 1 228 ? 74.773 22.785 13.224 1.00 14.99 228 ILE B O 1
ATOM 3313 N N . GLY B 1 229 ? 76.244 24.239 12.309 1.00 14.73 229 GLY B N 1
ATOM 3314 C CA . GLY B 1 229 ? 77.039 24.390 13.520 1.00 14.72 229 GLY B CA 1
ATOM 3315 C C . GLY B 1 229 ? 78.479 24.785 13.212 1.00 14.88 229 GLY B C 1
ATOM 3316 O O . GLY B 1 229 ? 78.724 25.746 12.496 1.00 15.03 229 GLY B O 1
ATOM 3317 N N . PHE B 1 230 ? 79.421 24.035 13.774 1.00 14.74 230 PHE B N 1
ATOM 3318 C CA . PHE B 1 230 ? 80.858 24.274 13.593 1.00 14.65 230 PHE B CA 1
ATOM 3319 C C . PHE B 1 230 ? 81.475 23.046 12.940 1.00 14.85 230 PHE B C 1
ATOM 3320 O O . PHE B 1 230 ? 81.175 21.913 13.334 1.00 14.76 230 PHE B O 1
ATOM 3328 N N . LYS B 1 231 ? 82.343 23.282 11.954 1.00 14.97 231 LYS B N 1
ATOM 3329 C CA . LYS B 1 231 ? 83.096 22.216 11.302 1.00 14.95 231 LYS B CA 1
ATOM 3330 C C . LYS B 1 231 ? 84.494 22.710 10.960 1.00 15.34 231 LYS B C 1
ATOM 3331 O O . LYS B 1 231 ? 84.640 23.719 10.267 1.00 15.85 231 LYS B O 1
ATOM 3337 N N . THR B 1 232 ? 85.514 21.995 11.432 1.00 15.25 232 THR B N 1
ATOM 3338 C CA . THR B 1 232 ? 86.891 22.311 11.064 1.00 15.26 232 THR B CA 1
ATOM 3339 C C . THR B 1 232 ? 87.505 21.097 10.350 1.00 15.70 232 THR B C 1
ATOM 3340 O O . THR B 1 232 ? 87.291 19.943 10.749 1.00 14.87 232 THR B O 1
ATOM 3344 N N . GLN B 1 233 ? 88.227 21.369 9.266 1.00 15.59 233 GLN B N 1
ATOM 3345 C CA . GLN B 1 233 ? 88.600 20.335 8.307 1.00 15.69 233 GLN B CA 1
ATOM 3346 C C . GLN B 1 233 ? 89.984 20.614 7.735 1.00 15.82 233 GLN B C 1
ATOM 3347 O O . GLN B 1 233 ? 90.391 21.781 7.616 1.00 15.89 233 GLN B O 1
ATOM 3353 N N . CYS B 1 234 ? 90.708 19.544 7.407 1.00 15.90 234 CYS B N 1
ATOM 3354 C CA . CYS B 1 234 ? 91.965 19.651 6.672 1.00 16.43 234 CYS B CA 1
ATOM 3355 C C . CYS B 1 234 ? 91.764 19.124 5.258 1.00 16.82 234 CYS B C 1
ATOM 3356 O O . CYS B 1 234 ? 91.358 17.979 5.069 1.00 16.92 234 CYS B O 1
ATOM 3359 N N . LYS B 1 235 ? 92.050 19.964 4.270 1.00 17.13 235 LYS B N 1
ATOM 3360 C CA . LYS B 1 235 ? 91.804 19.624 2.863 1.00 17.81 235 LYS B CA 1
ATOM 3361 C C . LYS B 1 235 ? 92.844 18.668 2.262 1.00 17.47 235 LYS B C 1
ATOM 3362 O O . LYS B 1 235 ? 92.663 18.168 1.140 1.00 17.22 235 LYS B O 1
ATOM 3368 N N . THR B 1 236 ? 93.929 18.417 3.001 1.00 17.34 236 THR B N 1
ATOM 3369 C CA . THR B 1 236 ? 95.048 17.630 2.470 1.00 17.25 236 THR B CA 1
ATOM 3370 C C . THR B 1 236 ? 95.356 16.380 3.288 1.00 17.15 236 THR B C 1
ATOM 3371 O O . THR B 1 236 ? 95.084 16.324 4.488 1.00 17.08 236 THR B O 1
ATOM 3375 N N . ALA B 1 237 ? 95.957 15.393 2.626 1.00 16.98 237 ALA B N 1
ATOM 3376 C CA . ALA B 1 237 ? 96.364 14.145 3.260 1.00 17.31 237 ALA B CA 1
ATOM 3377 C C . ALA B 1 237 ? 97.687 14.285 4.018 1.00 17.63 237 ALA B C 1
ATOM 3378 O O . ALA B 1 237 ? 98.600 13.483 3.830 1.00 18.68 237 ALA B O 1
ATOM 3380 N N . THR B 1 238 ? 97.802 15.301 4.874 1.00 17.66 238 THR B N 1
ATOM 3381 C CA . THR B 1 238 ? 99.001 15.426 5.708 1.00 17.60 238 THR B CA 1
ATOM 3382 C C . THR B 1 238 ? 98.628 15.648 7.173 1.00 17.08 238 THR B C 1
ATOM 3383 O O . THR B 1 238 ? 97.825 16.526 7.499 1.00 16.56 238 THR B O 1
ATOM 3387 N N . ALA B 1 239 ? 99.174 14.787 8.028 1.00 16.34 239 ALA B N 1
ATOM 3388 C CA . ALA B 1 239 ? 98.911 14.806 9.460 1.00 15.92 239 ALA B CA 1
ATOM 3389 C C . ALA B 1 239 ? 99.659 15.946 10.135 1.00 15.56 239 ALA B C 1
ATOM 3390 O O . ALA B 1 239 ? 100.629 16.459 9.589 1.00 15.48 239 ALA B O 1
ATOM 3392 N N . GLY B 1 240 ? 99.193 16.339 11.318 1.00 15.37 240 GLY B N 1
ATOM 3393 C CA . GLY B 1 240 ? 99.960 17.216 12.193 1.00 15.45 240 GLY B CA 1
ATOM 3394 C C . GLY B 1 240 ? 99.708 18.694 11.991 1.00 15.74 240 GLY B C 1
ATOM 3395 O O . GLY B 1 240 ? 100.390 19.528 12.594 1.00 15.96 240 GLY B O 1
ATOM 3396 N N . ILE B 1 241 ? 98.733 19.021 11.147 1.00 15.32 241 ILE B N 1
ATOM 3397 C CA . ILE B 1 241 ? 98.323 20.399 10.935 1.00 15.67 241 ILE B CA 1
ATOM 3398 C C . ILE B 1 241 ? 97.217 20.713 11.939 1.00 15.90 241 ILE B C 1
ATOM 3399 O O . ILE B 1 241 ? 96.162 20.056 11.944 1.00 15.48 241 ILE B O 1
ATOM 3404 N N . SER B 1 242 ? 97.471 21.688 12.810 1.00 16.02 242 SER B N 1
ATOM 3405 C CA . SER B 1 242 ? 96.473 22.114 13.787 1.00 16.35 242 SER B CA 1
ATOM 3406 C C . SER B 1 242 ? 95.297 22.714 13.052 1.00 15.97 242 SER B C 1
ATOM 3407 O O . SER B 1 242 ? 95.473 23.442 12.073 1.00 16.44 242 SER B O 1
ATOM 3410 N N . LEU B 1 243 ? 94.099 22.389 13.509 1.00 15.13 243 LEU B N 1
ATOM 3411 C CA . LEU B 1 243 ? 92.903 23.027 12.990 1.00 14.66 243 LEU B CA 1
ATOM 3412 C C . LEU B 1 243 ? 92.382 23.980 14.069 1.00 14.77 243 LEU B C 1
ATOM 3413 O O . LEU B 1 243 ? 93.130 24.331 14.987 1.00 14.12 243 LEU B O 1
ATOM 3418 N N . ILE B 1 244 ? 91.128 24.411 13.955 1.00 14.71 244 ILE B N 1
ATOM 3419 C CA . ILE B 1 244 ? 90.568 25.395 14.902 1.00 15.41 244 ILE B CA 1
ATOM 3420 C C . ILE B 1 244 ? 89.982 24.720 16.161 1.00 15.32 244 ILE B C 1
ATOM 3421 O O . ILE B 1 244 ? 89.185 23.794 16.058 1.00 15.95 244 ILE B O 1
ATOM 3426 N N . SER B 1 245 ? 90.406 25.173 17.340 1.00 15.68 245 SER B N 1
ATOM 3427 C CA . SER B 1 245 ? 89.921 24.638 18.627 1.00 15.11 245 SER B CA 1
ATOM 3428 C C . SER B 1 245 ? 88.556 25.224 18.960 1.00 15.01 245 SER B C 1
ATOM 3429 O O . SER B 1 245 ? 88.275 26.362 18.596 1.00 15.72 245 SER B O 1
ATOM 3432 N N . ILE B 1 246 ? 87.720 24.455 19.657 1.00 14.46 246 ILE B N 1
ATOM 3433 C CA . ILE B 1 246 ? 86.383 24.918 20.059 1.00 14.20 246 ILE B CA 1
ATOM 3434 C C . ILE B 1 246 ? 86.191 24.823 21.578 1.00 14.60 246 ILE B C 1
ATOM 3435 O O . ILE B 1 246 ? 86.468 23.788 22.187 1.00 13.94 246 ILE B O 1
ATOM 3440 N N . ASP B 1 247 ? 85.730 25.930 22.159 1.00 13.90 247 ASP B N 1
ATOM 3441 C CA . ASP B 1 247 ? 85.425 26.047 23.579 1.00 14.21 247 ASP B CA 1
ATOM 3442 C C . ASP B 1 247 ? 83.933 25.730 23.826 1.00 13.89 247 ASP B C 1
ATOM 3443 O O . ASP B 1 247 ? 83.576 24.959 24.713 1.00 13.62 247 ASP B O 1
ATOM 3448 N N . LEU B 1 248 ? 83.061 26.304 23.010 1.00 14.01 248 LEU B N 1
ATOM 3449 C CA . LEU B 1 248 ? 81.641 26.338 23.338 1.00 13.89 248 LEU B CA 1
ATOM 3450 C C . LEU B 1 248 ? 80.814 26.611 22.104 1.00 14.38 248 LEU B C 1
ATOM 3451 O O . LEU B 1 248 ? 81.210 27.397 21.237 1.00 14.47 248 LEU B O 1
ATOM 3456 N N . ILE B 1 249 ? 79.662 25.952 22.032 1.00 14.28 249 ILE B N 1
ATOM 3457 C CA . ILE B 1 249 ? 78.700 26.186 20.971 1.00 14.36 249 ILE B CA 1
ATOM 3458 C C . ILE B 1 249 ? 77.308 26.298 21.594 1.00 14.96 249 ILE B C 1
ATOM 3459 O O . ILE B 1 249 ? 77.005 25.594 22.557 1.00 15.10 249 ILE B O 1
ATOM 3464 N N . GLU B 1 250 ? 76.500 27.210 21.054 1.00 15.66 250 GLU B N 1
ATOM 3465 C CA . GLU B 1 250 ? 75.113 27.430 21.483 1.00 17.13 250 GLU B CA 1
ATOM 3466 C C . GLU B 1 250 ? 74.177 27.425 20.276 1.00 16.84 250 GLU B C 1
ATOM 3467 O O . GLU B 1 250 ? 74.520 27.967 19.214 1.00 16.02 250 GLU B O 1
ATOM 3473 N N . PHE B 1 251 ? 72.996 26.832 20.465 1.00 16.93 251 PHE B N 1
ATOM 3474 C CA . PHE B 1 251 ? 71.907 26.842 19.490 1.00 17.52 251 PHE B CA 1
ATOM 3475 C C . PHE B 1 251 ? 70.666 27.430 20.174 1.00 17.81 251 PHE B C 1
ATOM 3476 O O . PHE B 1 251 ? 70.282 26.971 21.246 1.00 17.72 251 PHE B O 1
ATOM 3484 N N . LYS B 1 252 ? 70.063 28.453 19.567 1.00 18.07 252 LYS B N 1
ATOM 3485 C CA . LYS B 1 252 ? 68.814 29.049 20.066 1.00 19.59 252 LYS B CA 1
ATOM 3486 C C . LYS B 1 252 ? 67.869 29.288 18.893 1.00 19.25 252 LYS B C 1
ATOM 3487 O O . LYS B 1 252 ? 68.262 29.901 17.899 1.00 18.63 252 LYS B O 1
ATOM 3493 N N . ALA B 1 253 ? 66.623 28.830 19.018 1.00 19.37 253 ALA B N 1
ATOM 3494 C CA . ALA B 1 253 ? 65.636 28.999 17.948 1.00 19.50 253 ALA B CA 1
ATOM 3495 C C . ALA B 1 253 ? 64.200 28.965 18.455 1.00 20.04 253 ALA B C 1
ATOM 3496 O O . ALA B 1 253 ? 63.939 28.628 19.622 1.00 19.25 253 ALA B O 1
ATOM 3498 N N . LYS B 1 254 ? 63.276 29.332 17.570 1.00 20.36 254 LYS B N 1
ATOM 3499 C CA . LYS B 1 254 ? 61.853 29.174 17.830 1.00 21.61 254 LYS B CA 1
ATOM 3500 C C . LYS B 1 254 ? 61.396 27.884 17.171 1.00 21.83 254 LYS B C 1
ATOM 3501 O O . LYS B 1 254 ? 61.884 27.533 16.100 1.00 22.11 254 LYS B O 1
ATOM 3507 N N . VAL B 1 255 ? 60.488 27.163 17.823 1.00 22.05 255 VAL B N 1
ATOM 3508 C CA . VAL B 1 255 ? 59.989 25.892 17.292 1.00 22.47 255 VAL B CA 1
ATOM 3509 C C . VAL B 1 255 ? 58.450 25.860 17.232 1.00 22.81 255 VAL B C 1
ATOM 3510 O O . VAL B 1 255 ? 57.786 26.480 18.065 1.00 22.69 255 VAL B O 1
ATOM 3514 N N . SER B 1 256 ? 57.902 25.159 16.234 1.00 23.35 256 SER B N 1
ATOM 3515 C CA . SER B 1 256 ? 56.478 24.797 16.216 1.00 24.33 256 SER B CA 1
ATOM 3516 C C . SER B 1 256 ? 56.356 23.410 16.831 1.00 24.47 256 SER B C 1
ATOM 3517 O O . SER B 1 256 ? 56.641 22.403 16.174 1.00 24.30 256 SER B O 1
ATOM 3520 N N . ALA B 1 257 ? 55.958 23.369 18.099 1.00 25.01 257 ALA B N 1
ATOM 3521 C CA . ALA B 1 257 ? 55.845 22.116 18.838 1.00 25.55 257 ALA B CA 1
ATOM 3522 C C . ALA B 1 257 ? 54.650 22.110 19.793 1.00 26.15 257 ALA B C 1
ATOM 3523 O O . ALA B 1 257 ? 54.659 21.402 20.798 1.00 26.15 257 ALA B O 1
ATOM 3525 N N . THR B 1 258 ? 53.625 22.902 19.482 1.00 26.86 258 THR B N 1
ATOM 3526 C CA . THR B 1 258 ? 52.423 22.942 20.318 1.00 27.70 258 THR B CA 1
ATOM 3527 C C . THR B 1 258 ? 51.497 21.772 19.982 1.00 27.90 258 THR B C 1
ATOM 3528 O O . THR B 1 258 ? 50.784 21.788 18.978 1.00 28.16 258 THR B O 1
ATOM 3532 N N . ARG B 1 259 ? 51.533 20.749 20.830 1.00 28.24 259 ARG B N 1
ATOM 3533 C CA . ARG B 1 259 ? 50.756 19.534 20.617 1.00 28.47 259 ARG B CA 1
ATOM 3534 C C . ARG B 1 259 ? 49.736 19.327 21.730 1.00 29.19 259 ARG B C 1
ATOM 3535 O O . ARG B 1 259 ? 49.799 19.983 22.772 1.00 29.30 259 ARG B O 1
ATOM 3543 N N . ALA B 1 260 ? 48.805 18.404 21.506 1.00 30.11 260 ALA B N 1
ATOM 3544 C CA . ALA B 1 260 ? 47.753 18.112 22.478 1.00 30.96 260 ALA B CA 1
ATOM 3545 C C . ALA B 1 260 ? 48.326 17.443 23.726 1.00 31.57 260 ALA B C 1
ATOM 3546 O O . ALA B 1 260 ? 49.183 16.561 23.622 1.00 31.74 260 ALA B O 1
ATOM 3548 N N . LYS B 1 261 ? 47.853 17.875 24.896 1.00 32.15 261 LYS B N 1
ATOM 3549 C CA . LYS B 1 261 ? 48.283 17.307 26.176 1.00 32.92 261 LYS B CA 1
ATOM 3550 C C . LYS B 1 261 ? 47.384 16.165 26.657 1.00 33.30 261 LYS B C 1
ATOM 3551 O O . LYS B 1 261 ? 46.174 16.177 26.421 1.00 33.46 261 LYS B O 1
ATOM 3557 N N . VAL B 1 262 ? 48.001 15.209 27.357 1.00 33.65 262 VAL B N 1
ATOM 3558 C CA . VAL B 1 262 ? 47.403 13.911 27.739 1.00 34.06 262 VAL B CA 1
ATOM 3559 C C . VAL B 1 262 ? 46.832 13.126 26.546 1.00 34.22 262 VAL B C 1
ATOM 3560 O O . VAL B 1 262 ? 47.347 12.049 26.231 1.00 34.34 262 VAL B O 1
ATOM 3565 N N . PRO C 1 19 ? 51.833 33.853 46.931 1.00 45.39 19 PRO C N 1
ATOM 3566 C CA . PRO C 1 19 ? 51.182 32.840 46.104 1.00 45.37 19 PRO C CA 1
ATOM 3567 C C . PRO C 1 19 ? 52.188 31.976 45.335 1.00 45.49 19 PRO C C 1
ATOM 3568 O O . PRO C 1 19 ? 53.200 32.479 44.836 1.00 45.43 19 PRO C O 1
ATOM 3572 N N . LEU C 1 20 ? 51.897 30.683 45.248 1.00 45.50 20 LEU C N 1
ATOM 3573 C CA . LEU C 1 20 ? 52.774 29.727 44.590 1.00 45.65 20 LEU C CA 1
ATOM 3574 C C . LEU C 1 20 ? 52.606 29.822 43.075 1.00 45.60 20 LEU C C 1
ATOM 3575 O O . LEU C 1 20 ? 51.483 29.961 42.582 1.00 45.66 20 LEU C O 1
ATOM 3580 N N . ALA C 1 21 ? 53.723 29.757 42.348 1.00 45.57 21 ALA C N 1
ATOM 3581 C CA . ALA C 1 21 ? 53.723 29.831 40.880 1.00 45.42 21 ALA C CA 1
ATOM 3582 C C . ALA C 1 21 ? 52.834 28.772 40.237 1.00 45.33 21 ALA C C 1
ATOM 3583 O O . ALA C 1 21 ? 52.762 27.639 40.717 1.00 45.24 21 ALA C O 1
ATOM 3585 N N . THR C 1 22 ? 52.157 29.160 39.157 1.00 45.25 22 THR C N 1
ATOM 3586 C CA . THR C 1 22 ? 51.230 28.283 38.441 1.00 45.31 22 THR C CA 1
ATOM 3587 C C . THR C 1 22 ? 51.633 28.189 36.969 1.00 45.39 22 THR C C 1
ATOM 3588 O O . THR C 1 22 ? 52.534 28.902 36.517 1.00 45.45 22 THR C O 1
ATOM 3592 N N . GLU C 1 23 ? 50.960 27.303 36.233 1.00 45.39 23 GLU C N 1
ATOM 3593 C CA . GLU C 1 23 ? 51.171 27.130 34.797 1.00 45.20 23 GLU C CA 1
ATOM 3594 C C . GLU C 1 23 ? 50.776 28.372 33.986 1.00 45.15 23 GLU C C 1
ATOM 3595 O O . GLU C 1 23 ? 51.312 28.600 32.899 1.00 45.15 23 GLU C O 1
ATOM 3597 N N . THR C 1 24 ? 49.848 29.170 34.520 1.00 44.96 24 THR C N 1
ATOM 3598 C CA . THR C 1 24 ? 49.363 30.380 33.837 1.00 44.75 24 THR C CA 1
ATOM 3599 C C . THR C 1 24 ? 49.812 31.689 34.495 1.00 44.32 24 THR C C 1
ATOM 3600 O O . THR C 1 24 ? 49.904 32.721 33.825 1.00 44.44 24 THR C O 1
ATOM 3604 N N . THR C 1 25 ? 50.091 31.645 35.796 1.00 43.75 25 THR C N 1
ATOM 3605 C CA . THR C 1 25 ? 50.455 32.850 36.550 1.00 43.21 25 THR C CA 1
ATOM 3606 C C . THR C 1 25 ? 51.736 32.662 37.392 1.00 42.64 25 THR C C 1
ATOM 3607 O O . THR C 1 25 ? 51.923 31.602 38.004 1.00 42.74 25 THR C O 1
ATOM 3611 N N . PRO C 1 26 ? 52.632 33.678 37.402 1.00 41.83 26 PRO C N 1
ATOM 3612 C CA . PRO C 1 26 ? 53.861 33.603 38.206 1.00 41.14 26 PRO C CA 1
ATOM 3613 C C . PRO C 1 26 ? 53.627 33.588 39.720 1.00 40.57 26 PRO C C 1
ATOM 3614 O O . PRO C 1 26 ? 52.530 33.913 40.187 1.00 40.46 26 PRO C O 1
ATOM 3618 N N . GLY C 1 27 ? 54.662 33.202 40.466 1.00 39.82 27 GLY C N 1
ATOM 3619 C CA . GLY C 1 27 ? 54.610 33.132 41.926 1.00 39.01 27 GLY C CA 1
ATOM 3620 C C . GLY C 1 27 ? 55.933 32.662 42.497 1.00 38.44 27 GLY C C 1
ATOM 3621 O O . GLY C 1 27 ? 56.963 32.736 41.825 1.00 38.66 27 GLY C O 1
ATOM 3622 N N . LEU C 1 28 ? 55.917 32.179 43.737 1.00 37.57 28 LEU C N 1
ATOM 3623 C CA . LEU C 1 28 ? 57.146 31.677 44.356 1.00 36.78 28 LEU C CA 1
ATOM 3624 C C . LEU C 1 28 ? 57.512 30.251 43.935 1.00 35.89 28 LEU C C 1
ATOM 3625 O O . LEU C 1 28 ? 56.689 29.510 43.389 1.00 35.56 28 LEU C O 1
ATOM 3638 N N . SER C 1 30 ? 58.739 26.461 44.823 1.00 33.71 30 SER C N 1
ATOM 3639 C CA . SER C 1 30 ? 58.598 25.437 45.871 1.00 33.33 30 SER C CA 1
ATOM 3640 C C . SER C 1 30 ? 59.934 24.760 46.212 1.00 32.92 30 SER C C 1
ATOM 3641 O O . SER C 1 30 ? 60.870 24.822 45.417 1.00 32.84 30 SER C O 1
ATOM 3644 N N . PRO C 1 31 ? 60.028 24.119 47.402 1.00 32.60 31 PRO C N 1
ATOM 3645 C CA . PRO C 1 31 ? 61.238 23.373 47.789 1.00 32.22 31 PRO C CA 1
ATOM 3646 C C . PRO C 1 31 ? 61.627 22.273 46.792 1.00 31.89 31 PRO C C 1
ATOM 3647 O O . PRO C 1 31 ? 62.813 22.057 46.545 1.00 31.35 31 PRO C O 1
ATOM 3651 N N . SER C 1 32 ? 60.627 21.600 46.226 1.00 31.75 32 SER C N 1
ATOM 3652 C CA . SER C 1 32 ? 60.831 20.548 45.229 1.00 31.69 32 SER C CA 1
ATOM 3653 C C . SER C 1 32 ? 61.455 21.078 43.923 1.00 31.25 32 SER C C 1
ATOM 3654 O O . SER C 1 32 ? 62.268 20.397 43.287 1.00 31.00 32 SER C O 1
ATOM 3657 N N . GLU C 1 33 ? 61.059 22.286 43.530 1.00 30.60 33 GLU C N 1
ATOM 3658 C CA . GLU C 1 33 ? 61.619 22.941 42.352 1.00 30.20 33 GLU C CA 1
ATOM 3659 C C . GLU C 1 33 ? 63.036 23.451 42.633 1.00 30.02 33 GLU C C 1
ATOM 3660 O O . GLU C 1 33 ? 63.896 23.431 41.748 1.00 29.94 33 GLU C O 1
ATOM 3666 N N . LYS C 1 34 ? 63.277 23.897 43.865 1.00 29.86 34 LYS C N 1
ATOM 3667 C CA . LYS C 1 34 ? 64.603 24.370 44.277 1.00 29.94 34 LYS C CA 1
ATOM 3668 C C . LYS C 1 34 ? 65.609 23.221 44.256 1.00 29.66 34 LYS C C 1
ATOM 3669 O O . LYS C 1 34 ? 66.730 23.379 43.773 1.00 29.68 34 LYS C O 1
ATOM 3675 N N . LEU C 1 35 ? 65.189 22.069 44.777 1.00 29.34 35 LEU C N 1
ATOM 3676 C CA . LEU C 1 35 ? 66.009 20.858 44.789 1.00 29.14 35 LEU C CA 1
ATOM 3677 C C . LEU C 1 35 ? 66.361 20.389 43.377 1.00 28.60 35 LEU C C 1
ATOM 3678 O O . LEU C 1 35 ? 67.526 20.123 43.097 1.00 28.63 35 LEU C O 1
ATOM 3683 N N . LYS C 1 36 ? 65.353 20.290 42.505 1.00 28.41 36 LYS C N 1
ATOM 3684 C CA . LYS C 1 36 ? 65.526 19.964 41.081 1.00 27.98 36 LYS C CA 1
ATOM 3685 C C . LYS C 1 36 ? 66.600 20.812 40.424 1.00 27.57 36 LYS C C 1
ATOM 3686 O O . LYS C 1 36 ? 67.453 20.306 39.702 1.00 27.58 36 LYS C O 1
ATOM 3692 N N . LEU C 1 37 ? 66.530 22.115 40.668 1.00 27.10 37 LEU C N 1
ATOM 3693 C CA . LEU C 1 37 ? 67.450 23.060 40.075 1.00 26.50 37 LEU C CA 1
ATOM 3694 C C . LEU C 1 37 ? 68.861 22.908 40.655 1.00 25.89 37 LEU C C 1
ATOM 3695 O O . LEU C 1 37 ? 69.851 23.118 39.949 1.00 25.34 37 LEU C O 1
ATOM 3700 N N . SER C 1 38 ? 68.947 22.504 41.925 1.00 25.11 38 SER C N 1
ATOM 3701 C CA . SER C 1 38 ? 70.235 22.320 42.595 1.00 24.63 38 SER C CA 1
ATOM 3702 C C . SER C 1 38 ? 71.059 21.170 42.010 1.00 24.31 38 SER C C 1
ATOM 3703 O O . SER C 1 38 ? 72.280 21.120 42.170 1.00 24.64 38 SER C O 1
ATOM 3706 N N . THR C 1 39 ? 70.389 20.243 41.337 1.00 23.89 39 THR C N 1
ATOM 3707 C CA . THR C 1 39 ? 71.062 19.076 40.780 1.00 23.58 39 THR C CA 1
ATOM 3708 C C . THR C 1 39 ? 71.095 19.085 39.245 1.00 22.88 39 THR C C 1
ATOM 3709 O O . THR C 1 39 ? 71.388 18.067 38.615 1.00 23.06 39 THR C O 1
ATOM 3713 N N . LEU C 1 40 ? 70.821 20.248 38.657 1.00 22.13 40 LEU C N 1
ATOM 3714 C CA . LEU C 1 40 ? 70.884 20.437 37.207 1.00 21.52 40 LEU C CA 1
ATOM 3715 C C . LEU C 1 40 ? 72.317 20.341 36.671 1.00 20.95 40 LEU C C 1
ATOM 3716 O O . LEU C 1 40 ? 73.227 21.010 37.166 1.00 20.81 40 LEU C O 1
ATOM 3721 N N . THR C 1 41 ? 72.499 19.489 35.665 1.00 20.40 41 THR C N 1
ATOM 3722 C CA . THR C 1 41 ? 73.792 19.264 35.014 1.00 19.84 41 THR C CA 1
ATOM 3723 C C . THR C 1 41 ? 74.252 20.510 34.257 1.00 19.56 41 THR C C 1
ATOM 3724 O O . THR C 1 41 ? 73.495 21.077 33.471 1.00 19.53 41 THR C O 1
ATOM 3728 N N . THR C 1 42 ? 75.485 20.943 34.499 1.00 19.25 42 THR C N 1
ATOM 3729 C CA . THR C 1 42 ? 76.027 22.102 33.787 1.00 19.21 42 THR C CA 1
ATOM 3730 C C . THR C 1 42 ? 76.086 21.812 32.278 1.00 19.58 42 THR C C 1
ATOM 3731 O O . THR C 1 42 ? 76.531 20.739 31.865 1.00 19.36 42 THR C O 1
ATOM 3735 N N . SER C 1 43 ? 75.589 22.751 31.477 1.00 20.00 43 SER C N 1
ATOM 3736 C CA . SER C 1 43 ? 75.807 22.730 30.034 1.00 21.02 43 SER C CA 1
ATOM 3737 C C . SER C 1 43 ? 76.810 23.845 29.712 1.00 21.46 43 SER C C 1
ATOM 3738 O O . SER C 1 43 ? 77.999 23.582 29.538 1.00 21.61 43 SER C O 1
ATOM 3741 N N . ILE C 1 44 ? 76.346 25.087 29.697 1.00 22.18 44 ILE C N 1
ATOM 3742 C CA . ILE C 1 44 ? 77.245 26.222 29.511 1.00 23.45 44 ILE C CA 1
ATOM 3743 C C . ILE C 1 44 ? 77.621 26.797 30.884 1.00 23.83 44 ILE C C 1
ATOM 3744 O O . ILE C 1 44 ? 76.760 27.230 31.648 1.00 23.95 44 ILE C O 1
ATOM 3749 N N . ALA C 1 45 ? 78.914 26.771 31.195 1.00 24.45 45 ALA C N 1
ATOM 3750 C CA . ALA C 1 45 ? 79.394 27.159 32.517 1.00 24.96 45 ALA C CA 1
ATOM 3751 C C . ALA C 1 45 ? 79.614 28.670 32.665 1.00 25.40 45 ALA C C 1
ATOM 3752 O O . ALA C 1 45 ? 79.888 29.372 31.677 1.00 25.18 45 ALA C O 1
ATOM 3754 N N . THR C 1 46 ? 79.478 29.161 33.899 1.00 25.68 46 THR C N 1
ATOM 3755 C CA . THR C 1 46 ? 79.881 30.532 34.252 1.00 26.14 46 THR C CA 1
ATOM 3756 C C . THR C 1 46 ? 80.887 30.522 35.413 1.00 25.87 46 THR C C 1
ATOM 3757 O O . THR C 1 46 ? 82.022 30.970 35.255 1.00 25.88 46 THR C O 1
ATOM 3761 N N . SER C 1 47 ? 80.487 29.999 36.569 1.00 25.85 47 SER C N 1
ATOM 3762 C CA . SER C 1 47 ? 81.408 29.940 37.712 1.00 25.95 47 SER C CA 1
ATOM 3763 C C . SER C 1 47 ? 81.271 28.681 38.565 1.00 25.35 47 SER C C 1
ATOM 3764 O O . SER C 1 47 ? 82.123 28.394 39.415 1.00 24.79 47 SER C O 1
ATOM 3767 N N . ASP C 1 48 ? 80.201 27.928 38.325 1.00 24.98 48 ASP C N 1
ATOM 3768 C CA . ASP C 1 48 ? 79.938 26.697 39.060 1.00 24.81 48 ASP C CA 1
ATOM 3769 C C . ASP C 1 48 ? 79.847 25.537 38.080 1.00 23.96 48 ASP C C 1
ATOM 3770 O O . ASP C 1 48 ? 79.385 25.711 36.951 1.00 24.56 48 ASP C O 1
ATOM 3775 N N . PHE C 1 49 ? 80.326 24.366 38.487 1.00 22.33 49 PHE C N 1
ATOM 3776 C CA . PHE C 1 49 ? 80.105 23.166 37.703 1.00 21.16 49 PHE C CA 1
ATOM 3777 C C . PHE C 1 49 ? 79.393 22.122 38.542 1.00 20.34 49 PHE C C 1
ATOM 3778 O O . PHE C 1 49 ? 79.760 21.899 39.691 1.00 20.21 49 PHE C O 1
ATOM 3786 N N . TYR C 1 50 ? 78.383 21.487 37.950 1.00 19.58 50 TYR C N 1
ATOM 3787 C CA . TYR C 1 50 ? 77.680 20.381 38.581 1.00 18.73 50 TYR C CA 1
ATOM 3788 C C . TYR C 1 50 ? 77.401 19.257 37.581 1.00 18.34 50 TYR C C 1
ATOM 3789 O O . TYR C 1 50 ? 77.004 19.519 36.447 1.00 18.11 50 TYR C O 1
ATOM 3798 N N . ALA C 1 51 ? 77.612 18.014 38.012 1.00 17.44 51 ALA C N 1
ATOM 3799 C CA . ALA C 1 51 ? 77.200 16.834 37.250 1.00 17.62 51 ALA C CA 1
ATOM 3800 C C . ALA C 1 51 ? 76.886 15.684 38.205 1.00 17.79 51 ALA C C 1
ATOM 3801 O O . ALA C 1 51 ? 77.529 15.540 39.242 1.00 18.03 51 ALA C O 1
ATOM 3803 N N . SER C 1 52 ? 75.883 14.884 37.866 1.00 17.91 52 SER C N 1
ATOM 3804 C CA . SER C 1 52 ? 75.561 13.705 38.659 1.00 17.79 52 SER C CA 1
ATOM 3805 C C . SER C 1 52 ? 74.944 12.630 37.780 1.00 17.31 52 SER C C 1
ATOM 3806 O O . SER C 1 52 ? 74.355 12.928 36.740 1.00 17.27 52 SER C O 1
ATOM 3809 N N . TYR C 1 53 ? 75.104 11.380 38.190 1.00 16.75 53 TYR C N 1
ATOM 3810 C CA . TYR C 1 53 ? 74.435 10.276 37.518 1.00 16.14 53 TYR C CA 1
ATOM 3811 C C . TYR C 1 53 ? 73.947 9.250 38.545 1.00 15.66 53 TYR C C 1
ATOM 3812 O O . TYR C 1 53 ? 74.659 8.926 39.488 1.00 15.12 53 TYR C O 1
ATOM 3821 N N . ASP C 1 54 ? 72.716 8.769 38.358 1.00 15.31 54 ASP C N 1
ATOM 3822 C CA . ASP C 1 54 ? 72.027 7.933 39.340 1.00 15.66 54 ASP C CA 1
ATOM 3823 C C . ASP C 1 54 ? 71.869 6.474 38.885 1.00 15.48 54 ASP C C 1
ATOM 3824 O O . ASP C 1 54 ? 71.127 5.716 39.496 1.00 15.62 54 ASP C O 1
ATOM 3829 N N . PHE C 1 55 ? 72.532 6.101 37.795 1.00 15.84 55 PHE C N 1
ATOM 3830 C CA . PHE C 1 55 ? 72.632 4.695 37.364 1.00 15.82 55 PHE C CA 1
ATOM 3831 C C . PHE C 1 55 ? 71.301 3.967 37.168 1.00 15.92 55 PHE C C 1
ATOM 3832 O O . PHE C 1 55 ? 71.137 2.837 37.612 1.00 16.30 55 PHE C O 1
ATOM 3856 N N . HIS C 1 58 ? 69.706 1.753 31.028 1.00 18.38 58 HIS C N 1
ATOM 3857 C CA . HIS C 1 58 ? 70.183 0.523 30.391 1.00 19.42 58 HIS C CA 1
ATOM 3858 C C . HIS C 1 58 ? 71.664 0.754 30.058 1.00 20.11 58 HIS C C 1
ATOM 3859 O O . HIS C 1 58 ? 72.006 1.767 29.438 1.00 19.77 58 HIS C O 1
ATOM 3866 N N . SER C 1 59 ? 72.547 -0.143 30.504 1.00 20.93 59 SER C N 1
ATOM 3867 C CA . SER C 1 59 ? 73.987 0.162 30.448 1.00 21.92 59 SER C CA 1
ATOM 3868 C C . SER C 1 59 ? 74.794 -0.492 29.324 1.00 22.49 59 SER C C 1
ATOM 3869 O O . SER C 1 59 ? 76.004 -0.262 29.229 1.00 22.76 59 SER C O 1
ATOM 3872 N N . ILE C 1 60 ? 74.133 -1.275 28.466 1.00 22.64 60 ILE C N 1
ATOM 3873 C CA . ILE C 1 60 ? 74.784 -1.812 27.260 1.00 22.79 60 ILE C CA 1
ATOM 3874 C C . ILE C 1 60 ? 75.193 -0.677 26.331 1.00 22.36 60 ILE C C 1
ATOM 3875 O O . ILE C 1 60 ? 74.338 0.077 25.847 1.00 22.27 60 ILE C O 1
ATOM 3880 N N . GLY C 1 61 ? 76.501 -0.552 26.096 1.00 21.61 61 GLY C N 1
ATOM 3881 C CA . GLY C 1 61 ? 77.031 0.465 25.186 1.00 20.93 61 GLY C CA 1
ATOM 3882 C C . GLY C 1 61 ? 76.907 1.890 25.704 1.00 20.57 61 GLY C C 1
ATOM 3883 O O . GLY C 1 61 ? 76.947 2.841 24.923 1.00 19.93 61 GLY C O 1
ATOM 3884 N N . LEU C 1 62 ? 76.760 2.036 27.023 1.00 20.13 62 LEU C N 1
ATOM 3885 C CA . LEU C 1 62 ? 76.601 3.352 27.652 1.00 19.67 62 LEU C CA 1
ATOM 3886 C C . LEU C 1 62 ? 77.950 3.838 28.168 1.00 19.39 62 LEU C C 1
ATOM 3887 O O . LEU C 1 62 ? 78.452 3.344 29.181 1.00 19.16 62 LEU C O 1
ATOM 3892 N N . THR C 1 63 ? 78.527 4.816 27.477 1.00 18.77 63 THR C N 1
ATOM 3893 C CA . THR C 1 63 ? 79.892 5.239 27.776 1.00 18.68 63 THR C CA 1
ATOM 3894 C C . THR C 1 63 ? 79.977 6.582 28.474 1.00 18.32 63 THR C C 1
ATOM 3895 O O . THR C 1 63 ? 81.065 6.989 28.897 1.00 18.23 63 THR C O 1
ATOM 3899 N N . SER C 1 64 ? 78.840 7.267 28.590 1.00 18.24 64 SER C N 1
ATOM 3900 C CA . SER C 1 64 ? 78.754 8.502 29.374 1.00 18.31 64 SER C CA 1
ATOM 3901 C C . SER C 1 64 ? 77.316 8.890 29.661 1.00 18.39 64 SER C C 1
ATOM 3902 O O . SER C 1 64 ? 76.408 8.408 28.998 1.00 18.37 64 SER C O 1
ATOM 3905 N N . ALA C 1 65 ? 77.133 9.772 30.650 1.00 18.14 65 ALA C N 1
ATOM 3906 C CA . ALA C 1 65 ? 75.831 10.341 31.005 1.00 18.27 65 ALA C CA 1
ATOM 3907 C C . ALA C 1 65 ? 76.058 11.589 31.847 1.00 17.85 65 ALA C C 1
ATOM 3908 O O . ALA C 1 65 ? 76.896 11.585 32.739 1.00 17.99 65 ALA C O 1
ATOM 3910 N N . ASN C 1 66 ? 75.318 12.654 31.559 1.00 18.04 66 ASN C N 1
ATOM 3911 C CA . ASN C 1 66 ? 75.414 13.920 32.305 1.00 18.07 66 ASN C CA 1
ATOM 3912 C C . ASN C 1 66 ? 76.857 14.400 32.550 1.00 17.78 66 ASN C C 1
ATOM 3913 O O . ASN C 1 66 ? 77.218 14.749 33.678 1.00 17.56 66 ASN C O 1
ATOM 3918 N N . ASN C 1 67 ? 77.660 14.405 31.483 1.00 17.54 67 ASN C N 1
ATOM 3919 C CA . ASN C 1 67 ? 79.085 14.830 31.497 1.00 17.63 67 ASN C CA 1
ATOM 3920 C C . ASN C 1 67 ? 80.095 13.790 32.006 1.00 16.98 67 ASN C C 1
ATOM 3921 O O . ASN C 1 67 ? 81.305 13.973 31.842 1.00 16.79 67 ASN C O 1
ATOM 3926 N N . ILE C 1 68 ? 79.593 12.717 32.618 1.00 16.72 68 ILE C N 1
ATOM 3927 C CA . ILE C 1 68 ? 80.419 11.745 33.345 1.00 16.30 68 ILE C CA 1
ATOM 3928 C C . ILE C 1 68 ? 80.743 10.557 32.454 1.00 16.93 68 ILE C C 1
ATOM 3929 O O . ILE C 1 68 ? 79.841 9.986 31.839 1.00 16.32 68 ILE C O 1
ATOM 3934 N N . SER C 1 69 ? 82.032 10.207 32.390 1.00 16.89 69 SER C N 1
ATOM 3935 C CA . SER C 1 69 ? 82.508 9.041 31.639 1.00 17.57 69 SER C CA 1
ATOM 3936 C C . SER C 1 69 ? 82.124 7.767 32.369 1.00 17.53 69 SER C C 1
ATOM 3937 O O . SER C 1 69 ? 82.250 7.698 33.585 1.00 17.18 69 SER C O 1
ATOM 3940 N N . LEU C 1 70 ? 81.647 6.767 31.628 1.00 17.88 70 LEU C N 1
ATOM 3941 C CA . LEU C 1 70 ? 81.258 5.490 32.220 1.00 17.80 70 LEU C CA 1
ATOM 3942 C C . LEU C 1 70 ? 82.008 4.404 31.478 1.00 17.79 70 LEU C C 1
ATOM 3943 O O . LEU C 1 70 ? 81.576 3.922 30.436 1.00 17.44 70 LEU C O 1
ATOM 3948 N N . LEU C 1 71 ? 83.157 4.044 32.029 1.00 17.77 71 LEU C N 1
ATOM 3949 C CA . LEU C 1 71 ? 84.171 3.342 31.260 1.00 17.45 71 LEU C CA 1
ATOM 3950 C C . LEU C 1 71 ? 84.339 1.916 31.719 1.00 17.60 71 LEU C C 1
ATOM 3951 O O . LEU C 1 71 ? 84.657 1.662 32.882 1.00 16.70 71 LEU C O 1
ATOM 3956 N N . SER C 1 72 ? 84.091 0.996 30.791 1.00 17.87 72 SER C N 1
ATOM 3957 C CA . SER C 1 72 ? 84.306 -0.425 31.002 1.00 18.12 72 SER C CA 1
ATOM 3958 C C . SER C 1 72 ? 85.581 -0.862 30.290 1.00 18.55 72 SER C C 1
ATOM 3959 O O . SER C 1 72 ? 85.829 -0.458 29.148 1.00 18.55 72 SER C O 1
ATOM 3962 N N . THR C 1 73 ? 86.402 -1.652 30.984 1.00 18.40 73 THR C N 1
ATOM 3963 C CA . THR C 1 73 ? 87.574 -2.292 30.383 1.00 18.90 73 THR C CA 1
ATOM 3964 C C . THR C 1 73 ? 87.647 -3.769 30.781 1.00 18.84 73 THR C C 1
ATOM 3965 O O . THR C 1 73 ? 87.053 -4.181 31.786 1.00 18.81 73 THR C O 1
ATOM 3969 N N . GLY C 1 74 ? 88.363 -4.558 29.977 1.00 18.86 74 GLY C N 1
ATOM 3970 C CA . GLY C 1 74 ? 88.634 -5.964 30.283 1.00 18.92 74 GLY C CA 1
ATOM 3971 C C . GLY C 1 74 ? 87.401 -6.855 30.315 1.00 19.07 74 GLY C C 1
ATOM 3972 O O . GLY C 1 74 ? 87.391 -7.870 31.003 1.00 19.02 74 GLY C O 1
ATOM 3973 N N . ASN C 1 75 ? 86.372 -6.481 29.556 1.00 19.25 75 ASN C N 1
ATOM 3974 C CA . ASN C 1 75 ? 85.093 -7.189 29.531 1.00 19.67 75 ASN C CA 1
ATOM 3975 C C . ASN C 1 75 ? 84.465 -7.355 30.915 1.00 19.48 75 ASN C C 1
ATOM 3976 O O . ASN C 1 75 ? 83.896 -8.406 31.226 1.00 19.28 75 ASN C O 1
ATOM 3981 N N . ILE C 1 76 ? 84.580 -6.310 31.738 1.00 19.16 76 ILE C N 1
ATOM 3982 C CA . ILE C 1 76 ? 83.953 -6.265 33.055 1.00 19.27 76 ILE C CA 1
ATOM 3983 C C . ILE C 1 76 ? 82.457 -6.546 32.894 1.00 19.88 76 ILE C C 1
ATOM 3984 O O . ILE C 1 76 ? 81.830 -6.118 31.914 1.00 20.08 76 ILE C O 1
ATOM 3989 N N . SER C 1 77 ? 81.890 -7.264 33.851 1.00 19.96 77 SER C N 1
ATOM 3990 C CA . SER C 1 77 ? 80.513 -7.679 33.739 1.00 20.83 77 SER C CA 1
ATOM 3991 C C . SER C 1 77 ? 79.595 -6.714 34.489 1.00 20.97 77 SER C C 1
ATOM 3992 O O . SER C 1 77 ? 79.483 -6.762 35.714 1.00 21.11 77 SER C O 1
ATOM 3995 N N . LEU C 1 78 ? 78.958 -5.811 33.752 1.00 21.07 78 LEU C N 1
ATOM 3996 C CA . LEU C 1 78 ? 77.954 -4.949 34.357 1.00 21.07 78 LEU C CA 1
ATOM 3997 C C . LEU C 1 78 ? 76.668 -5.752 34.469 1.00 21.06 78 LEU C C 1
ATOM 3998 O O . LEU C 1 78 ? 76.123 -6.200 33.463 1.00 21.03 78 LEU C O 1
ATOM 4003 N N . GLN C 1 79 ? 76.217 -5.968 35.703 1.00 20.86 79 GLN C N 1
ATOM 4004 C CA . GLN C 1 79 ? 74.995 -6.733 35.969 1.00 20.51 79 GLN C CA 1
ATOM 4005 C C . GLN C 1 79 ? 73.752 -5.892 35.690 1.00 20.11 79 GLN C C 1
ATOM 4006 O O . GLN C 1 79 ? 73.858 -4.702 35.379 1.00 19.92 79 GLN C O 1
ATOM 4012 N N . ASN C 1 80 ? 72.580 -6.510 35.792 1.00 19.52 80 ASN C N 1
ATOM 4013 C CA . ASN C 1 80 ? 71.322 -5.794 35.608 1.00 19.34 80 ASN C CA 1
ATOM 4014 C C . ASN C 1 80 ? 71.139 -4.673 36.614 1.00 18.91 80 ASN C C 1
ATOM 4015 O O . ASN C 1 80 ? 71.416 -4.848 37.800 1.00 18.14 80 ASN C O 1
ATOM 4020 N N . ILE C 1 81 ? 70.670 -3.529 36.118 1.00 18.48 81 ILE C N 1
ATOM 4021 C CA . ILE C 1 81 ? 70.273 -2.407 36.968 1.00 18.57 81 ILE C CA 1
ATOM 4022 C C . ILE C 1 81 ? 69.154 -2.843 37.908 1.00 18.79 81 ILE C C 1
ATOM 4023 O O . ILE C 1 81 ? 68.228 -3.561 37.517 1.00 18.50 81 ILE C O 1
ATOM 4028 N N . LEU C 1 82 ? 69.265 -2.418 39.157 1.00 19.26 82 LEU C N 1
ATOM 4029 C CA . LEU C 1 82 ? 68.237 -2.653 40.144 1.00 20.10 82 LEU C CA 1
ATOM 4030 C C . LEU C 1 82 ? 68.034 -1.379 40.959 1.00 20.67 82 LEU C C 1
ATOM 4031 O O . LEU C 1 82 ? 68.765 -0.400 40.780 1.00 20.82 82 LEU C O 1
ATOM 4036 N N . SER C 1 83 ? 67.032 -1.384 41.829 1.00 20.89 83 SER C N 1
ATOM 4037 C CA . SER C 1 83 ? 66.942 -0.396 42.899 1.00 21.46 83 SER C CA 1
ATOM 4038 C C . SER C 1 83 ? 66.742 -1.139 44.218 1.00 22.29 83 SER C C 1
ATOM 4039 O O . SER C 1 83 ? 66.148 -2.216 44.235 1.00 22.22 83 SER C O 1
ATOM 4042 N N . GLU C 1 84 ? 67.255 -0.584 45.312 1.00 23.13 84 GLU C N 1
ATOM 4043 C CA . GLU C 1 84 ? 66.929 -1.120 46.639 1.00 24.71 84 GLU C CA 1
ATOM 4044 C C . GLU C 1 84 ? 66.708 -0.046 47.695 1.00 24.12 84 GLU C C 1
ATOM 4045 O O . GLU C 1 84 ? 67.534 0.851 47.882 1.00 24.22 84 GLU C O 1
ATOM 4051 N N . GLY C 1 85 ? 65.572 -0.138 48.374 1.00 24.17 85 GLY C N 1
ATOM 4052 C CA . GLY C 1 85 ? 65.171 0.880 49.337 1.00 23.66 85 GLY C CA 1
ATOM 4053 C C . GLY C 1 85 ? 65.169 2.233 48.662 1.00 23.31 85 GLY C C 1
ATOM 4054 O O . GLY C 1 85 ? 64.541 2.414 47.621 1.00 23.60 85 GLY C O 1
ATOM 4055 N N . ASN C 1 86 ? 65.909 3.174 49.236 1.00 22.88 86 ASN C N 1
ATOM 4056 C CA . ASN C 1 86 ? 65.980 4.527 48.699 1.00 22.25 86 ASN C CA 1
ATOM 4057 C C . ASN C 1 86 ? 67.053 4.691 47.626 1.00 21.69 86 ASN C C 1
ATOM 4058 O O . ASN C 1 86 ? 67.210 5.775 47.055 1.00 21.58 86 ASN C O 1
ATOM 4063 N N . HIS C 1 87 ? 67.774 3.606 47.349 1.00 20.31 87 HIS C N 1
ATOM 4064 C CA . HIS C 1 87 ? 68.824 3.611 46.344 1.00 19.71 87 HIS C CA 1
ATOM 4065 C C . HIS C 1 87 ? 68.239 3.321 44.961 1.00 19.15 87 HIS C C 1
ATOM 4066 O O . HIS C 1 87 ? 68.102 2.168 44.556 1.00 19.25 87 HIS C O 1
ATOM 4073 N N . PHE C 1 88 ? 67.878 4.393 44.262 1.00 18.08 88 PHE C N 1
ATOM 4074 C CA . PHE C 1 88 ? 67.198 4.316 42.972 1.00 16.96 88 PHE C CA 1
ATOM 4075 C C . PHE C 1 88 ? 68.243 4.193 41.876 1.00 16.47 88 PHE C C 1
ATOM 4076 O O . PHE C 1 88 ? 69.037 5.098 41.698 1.00 15.91 88 PHE C O 1
ATOM 4084 N N . GLY C 1 89 ? 68.228 3.082 41.146 1.00 15.64 89 GLY C N 1
ATOM 4085 C CA . GLY C 1 89 ? 69.179 2.851 40.072 1.00 15.34 89 GLY C CA 1
ATOM 4086 C C . GLY C 1 89 ? 70.528 2.458 40.637 1.00 15.24 89 GLY C C 1
ATOM 4087 O O . GLY C 1 89 ? 71.269 3.294 41.117 1.00 15.28 89 GLY C O 1
ATOM 4088 N N . VAL C 1 90 ? 70.839 1.173 40.599 1.00 15.00 90 VAL C N 1
ATOM 4089 C CA . VAL C 1 90 ? 72.088 0.658 41.155 1.00 14.99 90 VAL C CA 1
ATOM 4090 C C . VAL C 1 90 ? 72.756 -0.212 40.098 1.00 15.42 90 VAL C C 1
ATOM 4091 O O . VAL C 1 90 ? 72.106 -1.083 39.521 1.00 14.90 90 VAL C O 1
ATOM 4095 N N . GLN C 1 91 ? 74.043 0.036 39.848 1.00 15.53 91 GLN C N 1
ATOM 4096 C CA . GLN C 1 91 ? 74.827 -0.763 38.913 1.00 15.89 91 GLN C CA 1
ATOM 4097 C C . GLN C 1 91 ? 75.759 -1.712 39.674 1.00 16.45 91 GLN C C 1
ATOM 4098 O O . GLN C 1 91 ? 76.796 -1.276 40.191 1.00 16.53 91 GLN C O 1
ATOM 4104 N N . PRO C 1 92 ? 75.378 -3.006 39.767 1.00 16.64 92 PRO C N 1
ATOM 4105 C CA . PRO C 1 92 ? 76.265 -4.019 40.330 1.00 17.01 92 PRO C CA 1
ATOM 4106 C C . PRO C 1 92 ? 77.298 -4.439 39.293 1.00 17.36 92 PRO C C 1
ATOM 4107 O O . PRO C 1 92 ? 77.015 -4.423 38.082 1.00 17.20 92 PRO C O 1
ATOM 4111 N N . ILE C 1 93 ? 78.483 -4.814 39.766 1.00 17.58 93 ILE C N 1
ATOM 4112 C CA . ILE C 1 93 ? 79.631 -5.040 38.886 1.00 17.93 93 ILE C CA 1
ATOM 4113 C C . ILE C 1 93 ? 80.327 -6.350 39.276 1.00 18.34 93 ILE C C 1
ATOM 4114 O O . ILE C 1 93 ? 80.552 -6.615 40.459 1.00 18.40 93 ILE C O 1
ATOM 4119 N N . VAL C 1 94 ? 80.637 -7.178 38.279 1.00 18.65 94 VAL C N 1
ATOM 4120 C CA . VAL C 1 94 ? 81.245 -8.490 38.515 1.00 19.00 94 VAL C CA 1
ATOM 4121 C C . VAL C 1 94 ? 82.487 -8.680 37.630 1.00 19.36 94 VAL C C 1
ATOM 4122 O O . VAL C 1 94 ? 82.528 -8.228 36.478 1.00 19.20 94 VAL C O 1
ATOM 4126 N N . SER C 1 95 ? 83.510 -9.320 38.195 1.00 19.56 95 SER C N 1
ATOM 4127 C CA . SER C 1 95 ? 84.765 -9.574 37.499 1.00 19.27 95 SER C CA 1
ATOM 4128 C C . SER C 1 95 ? 84.598 -10.508 36.296 1.00 19.53 95 SER C C 1
ATOM 4129 O O . SER C 1 95 ? 83.605 -11.225 36.182 1.00 19.38 95 SER C O 1
ATOM 4132 N N . SER C 1 96 ? 85.585 -10.481 35.405 1.00 19.90 96 SER C N 1
ATOM 4133 C CA . SER C 1 96 ? 85.618 -11.352 34.238 1.00 20.20 96 SER C CA 1
ATOM 4134 C C . SER C 1 96 ? 86.865 -12.232 34.289 1.00 20.66 96 SER C C 1
ATOM 4135 O O . SER C 1 96 ? 87.548 -12.314 35.322 1.00 20.76 96 SER C O 1
ATOM 4138 N N . THR C 1 97 ? 87.160 -12.883 33.168 1.00 21.06 97 THR C N 1
ATOM 4139 C CA . THR C 1 97 ? 88.337 -13.736 33.052 1.00 21.61 97 THR C CA 1
ATOM 4140 C C . THR C 1 97 ? 89.572 -12.955 32.596 1.00 21.41 97 THR C C 1
ATOM 4141 O O . THR C 1 97 ? 90.593 -13.549 32.258 1.00 21.93 97 THR C O 1
ATOM 4145 N N . THR C 1 98 ? 89.466 -11.627 32.579 1.00 21.36 98 THR C N 1
ATOM 4146 C CA . THR C 1 98 ? 90.592 -10.747 32.259 1.00 21.07 98 THR C CA 1
ATOM 4147 C C . THR C 1 98 ? 91.030 -10.015 33.520 1.00 21.09 98 THR C C 1
ATOM 4148 O O . THR C 1 98 ? 90.215 -9.373 34.183 1.00 21.28 98 THR C O 1
ATOM 4152 N N . ALA C 1 99 ? 92.319 -10.114 33.842 1.00 21.18 99 ALA C N 1
ATOM 4153 C CA . ALA C 1 99 ? 92.892 -9.428 34.995 1.00 21.36 99 ALA C CA 1
ATOM 4154 C C . ALA C 1 99 ? 92.857 -7.920 34.787 1.00 21.42 99 ALA C C 1
ATOM 4155 O O . ALA C 1 99 ? 93.060 -7.427 33.670 1.00 21.66 99 ALA C O 1
ATOM 4157 N N . ASN C 1 100 ? 92.588 -7.197 35.869 1.00 20.74 100 ASN C N 1
ATOM 4158 C CA . ASN C 1 100 ? 92.516 -5.728 35.872 1.00 20.73 100 ASN C CA 1
ATOM 4159 C C . ASN C 1 100 ? 91.273 -5.116 35.212 1.00 19.80 100 ASN C C 1
ATOM 4160 O O . ASN C 1 100 ? 91.179 -3.890 35.083 1.00 19.76 100 ASN C O 1
ATOM 4165 N N . ALA C 1 101 ? 90.315 -5.961 34.828 1.00 19.01 101 ALA C N 1
ATOM 4166 C CA . ALA C 1 101 ? 89.017 -5.479 34.336 1.00 18.25 101 ALA C CA 1
ATOM 4167 C C . ALA C 1 101 ? 88.438 -4.509 35.361 1.00 18.01 101 ALA C C 1
ATOM 4168 O O . ALA C 1 101 ? 88.548 -4.735 36.577 1.00 16.78 101 ALA C O 1
ATOM 4170 N N . SER C 1 102 ? 87.839 -3.426 34.877 1.00 17.75 102 SER C N 1
ATOM 4171 C CA . SER C 1 102 ? 87.358 -2.379 35.771 1.00 17.88 102 SER C CA 1
ATOM 4172 C C . SER C 1 102 ? 86.153 -1.628 35.215 1.00 17.65 102 SER C C 1
ATOM 4173 O O . SER C 1 102 ? 85.900 -1.637 34.008 1.00 17.59 102 SER C O 1
ATOM 4176 N N . PHE C 1 103 ? 85.412 -0.993 36.117 1.00 17.12 103 PHE C N 1
ATOM 4177 C CA . PHE C 1 103 ? 84.429 0.002 35.724 1.00 16.98 103 PHE C CA 1
ATOM 4178 C C . PHE C 1 103 ? 84.777 1.324 36.385 1.00 16.78 103 PHE C C 1
ATOM 4179 O O . PHE C 1 103 ? 85.090 1.377 37.579 1.00 16.75 103 PHE C O 1
ATOM 4187 N N . LEU C 1 104 ? 84.725 2.388 35.599 1.00 16.72 104 LEU C N 1
ATOM 4188 C CA . LEU C 1 104 ? 85.101 3.709 36.078 1.00 17.08 104 LEU C CA 1
ATOM 4189 C C . LEU C 1 104 ? 84.001 4.712 35.758 1.00 17.09 104 LEU C C 1
ATOM 4190 O O . LEU C 1 104 ? 83.620 4.864 34.599 1.00 17.63 104 LEU C O 1
ATOM 4195 N N . ALA C 1 105 ? 83.485 5.383 36.787 1.00 16.57 105 ALA C N 1
ATOM 4196 C CA . ALA C 1 105 ? 82.609 6.530 36.595 1.00 16.07 105 ALA C CA 1
ATOM 4197 C C . ALA C 1 105 ? 83.373 7.777 37.014 1.00 16.09 105 ALA C C 1
ATOM 4198 O O . ALA C 1 105 ? 83.636 7.993 38.201 1.00 16.40 105 ALA C O 1
ATOM 4200 N N . GLY C 1 106 ? 83.768 8.587 36.038 1.00 16.19 106 GLY C N 1
ATOM 4201 C CA . GLY C 1 106 ? 84.637 9.711 36.335 1.00 15.97 106 GLY C CA 1
ATOM 4202 C C . GLY C 1 106 ? 84.683 10.813 35.304 1.00 15.58 106 GLY C C 1
ATOM 4203 O O . GLY C 1 106 ? 83.978 10.768 34.285 1.00 15.89 106 GLY C O 1
ATOM 4212 N N . LEU C 1 108 ? 87.643 14.026 33.591 1.00 15.18 108 LEU C N 1
ATOM 4213 C CA . LEU C 1 108 ? 89.042 14.417 33.383 1.00 15.44 108 LEU C CA 1
ATOM 4214 C C . LEU C 1 108 ? 89.513 15.405 34.451 1.00 15.91 108 LEU C C 1
ATOM 4215 O O . LEU C 1 108 ? 88.746 16.267 34.894 1.00 15.92 108 LEU C O 1
ATOM 4228 N N . ALA C 1 110 ? 91.995 17.686 34.074 1.00 16.77 110 ALA C N 1
ATOM 4229 C CA . ALA C 1 110 ? 92.415 18.962 33.468 1.00 17.35 110 ALA C CA 1
ATOM 4230 C C . ALA C 1 110 ? 91.437 20.107 33.711 1.00 17.90 110 ALA C C 1
ATOM 4231 O O . ALA C 1 110 ? 91.837 21.264 33.831 1.00 17.72 110 ALA C O 1
ATOM 4233 N N . ILE C 1 111 ? 90.154 19.767 33.788 1.00 18.33 111 ILE C N 1
ATOM 4234 C CA . ILE C 1 111 ? 89.104 20.761 33.967 1.00 18.70 111 ILE C CA 1
ATOM 4235 C C . ILE C 1 111 ? 88.841 21.084 35.440 1.00 18.55 111 ILE C C 1
ATOM 4236 O O . ILE C 1 111 ? 88.063 21.982 35.756 1.00 18.13 111 ILE C O 1
ATOM 4241 N N . PHE C 1 112 ? 89.479 20.333 36.338 1.00 18.23 112 PHE C N 1
ATOM 4242 C CA . PHE C 1 112 ? 89.347 20.573 37.775 1.00 17.87 112 PHE C CA 1
ATOM 4243 C C . PHE C 1 112 ? 90.739 20.824 38.373 1.00 17.54 112 PHE C C 1
ATOM 4244 O O . PHE C 1 112 ? 91.294 19.963 39.055 1.00 17.21 112 PHE C O 1
ATOM 4252 N N . PRO C 1 113 ? 91.320 22.006 38.104 1.00 17.71 113 PRO C N 1
ATOM 4253 C CA . PRO C 1 113 ? 92.606 22.298 38.720 1.00 17.50 113 PRO C CA 1
ATOM 4254 C C . PRO C 1 113 ? 92.406 22.501 40.231 1.00 17.76 113 PRO C C 1
ATOM 4255 O O . PRO C 1 113 ? 91.261 22.651 40.683 1.00 16.97 113 PRO C O 1
ATOM 4259 N N . LYS C 1 114 ? 93.494 22.500 40.998 1.00 18.06 114 LYS C N 1
ATOM 4260 C CA . LYS C 1 114 ? 93.407 22.575 42.472 1.00 18.51 114 LYS C CA 1
ATOM 4261 C C . LYS C 1 114 ? 92.513 23.698 43.011 1.00 18.62 114 LYS C C 1
ATOM 4262 O O . LYS C 1 114 ? 91.801 23.517 44.007 1.00 18.67 114 LYS C O 1
ATOM 4268 N N . GLU C 1 115 ? 92.526 24.845 42.340 1.00 18.69 115 GLU C N 1
ATOM 4269 C CA . GLU C 1 115 ? 91.720 25.986 42.776 1.00 19.30 115 GLU C CA 1
ATOM 4270 C C . GLU C 1 115 ? 90.200 25.796 42.564 1.00 19.00 115 GLU C C 1
ATOM 4271 O O . GLU C 1 115 ? 89.398 26.570 43.086 1.00 18.81 115 GLU C O 1
ATOM 4277 N N . SER C 1 116 ? 89.816 24.763 41.815 1.00 18.66 116 SER C N 1
ATOM 4278 C CA . SER C 1 116 ? 88.403 24.423 41.613 1.00 18.33 116 SER C CA 1
ATOM 4279 C C . SER C 1 116 ? 87.765 23.787 42.853 1.00 18.54 116 SER C C 1
ATOM 4280 O O . SER C 1 116 ? 86.533 23.776 42.987 1.00 17.71 116 SER C O 1
ATOM 4283 N N . GLU C 1 117 ? 88.611 23.248 43.739 1.00 18.48 117 GLU C N 1
ATOM 4284 C CA . GLU C 1 117 ? 88.171 22.587 44.980 1.00 18.41 117 GLU C CA 1
ATOM 4285 C C . GLU C 1 117 ? 87.035 21.603 44.710 1.00 18.28 117 GLU C C 1
ATOM 4286 O O . GLU C 1 117 ? 86.006 21.601 45.396 1.00 18.40 117 GLU C O 1
ATOM 4292 N N . LEU C 1 118 ? 87.244 20.773 43.694 1.00 18.16 118 LEU C N 1
ATOM 4293 C CA . LEU C 1 118 ? 86.301 19.738 43.301 1.00 18.06 118 LEU C CA 1
ATOM 4294 C C . LEU C 1 118 ? 85.891 18.877 44.493 1.00 18.63 118 LEU C C 1
ATOM 4295 O O . LEU C 1 118 ? 86.724 18.483 45.324 1.00 18.58 118 LEU C O 1
ATOM 4300 N N . GLU C 1 119 ? 84.595 18.609 44.561 1.00 18.97 119 GLU C N 1
ATOM 4301 C CA . GLU C 1 119 ? 84.021 17.707 45.538 1.00 19.98 119 GLU C CA 1
ATOM 4302 C C . GLU C 1 119 ? 83.335 16.569 44.794 1.00 19.38 119 GLU C C 1
ATOM 4303 O O . GLU C 1 119 ? 82.514 16.804 43.908 1.00 19.57 119 GLU C O 1
ATOM 4309 N N . VAL C 1 120 ? 83.693 15.338 45.132 1.00 18.88 120 VAL C N 1
ATOM 4310 C CA . VAL C 1 120 ? 83.073 14.167 44.520 1.00 18.06 120 VAL C CA 1
ATOM 4311 C C . VAL C 1 120 ? 82.404 13.329 45.608 1.00 17.95 120 VAL C C 1
ATOM 4312 O O . VAL C 1 120 ? 83.042 12.975 46.600 1.00 17.55 120 VAL C O 1
ATOM 4316 N N . THR C 1 121 ? 81.115 13.041 45.430 1.00 17.46 121 THR C N 1
ATOM 4317 C CA . THR C 1 121 ? 80.371 12.225 46.377 1.00 17.12 121 THR C CA 1
ATOM 4318 C C . THR C 1 121 ? 79.870 10.954 45.694 1.00 17.16 121 THR C C 1
ATOM 4319 O O . THR C 1 121 ? 79.318 11.023 44.600 1.00 16.94 121 THR C O 1
ATOM 4323 N N . VAL C 1 122 ? 80.079 9.806 46.346 1.00 16.33 122 VAL C N 1
ATOM 4324 C CA . VAL C 1 122 ? 79.730 8.495 45.789 1.00 16.67 122 VAL C CA 1
ATOM 4325 C C . VAL C 1 122 ? 78.913 7.673 46.792 1.00 17.01 122 VAL C C 1
ATOM 4326 O O . VAL C 1 122 ? 79.326 7.490 47.943 1.00 17.16 122 VAL C O 1
ATOM 4330 N N . TYR C 1 123 ? 77.760 7.187 46.345 1.00 16.85 123 TYR C N 1
ATOM 4331 C CA . TYR C 1 123 ? 76.933 6.287 47.127 1.00 16.86 123 TYR C CA 1
ATOM 4332 C C . TYR C 1 123 ? 77.157 4.892 46.571 1.00 17.30 123 TYR C C 1
ATOM 4333 O O . TYR C 1 123 ? 76.864 4.632 45.391 1.00 17.07 123 TYR C O 1
ATOM 4342 N N . PHE C 1 124 ? 77.684 4.002 47.411 1.00 16.90 124 PHE C N 1
ATOM 4343 C CA . PHE C 1 124 ? 78.141 2.692 46.951 1.00 17.02 124 PHE C CA 1
ATOM 4344 C C . PHE C 1 124 ? 77.856 1.586 47.950 1.00 17.60 124 PHE C C 1
ATOM 4345 O O . PHE C 1 124 ? 77.761 1.834 49.159 1.00 18.12 124 PHE C O 1
ATOM 4353 N N . LYS C 1 125 ? 77.730 0.364 47.433 1.00 17.63 125 LYS C N 1
ATOM 4354 C CA . LYS C 1 125 ? 77.435 -0.802 48.260 1.00 17.64 125 LYS C CA 1
ATOM 4355 C C . LYS C 1 125 ? 78.555 -1.820 48.149 1.00 17.58 125 LYS C C 1
ATOM 4356 O O . LYS C 1 125 ? 78.949 -2.216 47.043 1.00 17.49 125 LYS C O 1
ATOM 4362 N N . THR C 1 126 ? 79.057 -2.257 49.299 1.00 17.66 126 THR C N 1
ATOM 4363 C CA . THR C 1 126 ? 80.039 -3.331 49.327 1.00 17.76 126 THR C CA 1
ATOM 4364 C C . THR C 1 126 ? 79.430 -4.637 48.785 1.00 17.70 126 THR C C 1
ATOM 4365 O O . THR C 1 126 ? 78.220 -4.854 48.906 1.00 17.60 126 THR C O 1
ATOM 4369 N N . PRO C 1 127 ? 80.263 -5.489 48.149 1.00 17.86 127 PRO C N 1
ATOM 4370 C CA . PRO C 1 127 ? 79.785 -6.783 47.651 1.00 17.83 127 PRO C CA 1
ATOM 4371 C C . PRO C 1 127 ? 79.343 -7.707 48.798 1.00 17.95 127 PRO C C 1
ATOM 4372 O O . PRO C 1 127 ? 79.628 -7.416 49.966 1.00 17.78 127 PRO C O 1
ATOM 4376 N N . SER C 1 128 ? 78.660 -8.805 48.472 1.00 17.74 128 SER C N 1
ATOM 4377 C CA . SER C 1 128 ? 78.186 -9.741 49.493 1.00 17.99 128 SER C CA 1
ATOM 4378 C C . SER C 1 128 ? 79.297 -10.635 50.081 1.00 17.86 128 SER C C 1
ATOM 4379 O O . SER C 1 128 ? 79.098 -11.293 51.116 1.00 17.78 128 SER C O 1
ATOM 4382 N N . ALA C 1 129 ? 80.446 -10.668 49.406 1.00 17.29 129 ALA C N 1
ATOM 4383 C CA . ALA C 1 129 ? 81.662 -11.300 49.921 1.00 17.30 129 ALA C CA 1
ATOM 4384 C C . ALA C 1 129 ? 82.845 -10.431 49.533 1.00 17.46 129 ALA C C 1
ATOM 4385 O O . ALA C 1 129 ? 82.956 -10.010 48.370 1.00 17.77 129 ALA C O 1
ATOM 4387 N N . PHE C 1 130 ? 83.718 -10.147 50.497 1.00 17.19 130 PHE C N 1
ATOM 4388 C CA . PHE C 1 130 ? 85.001 -9.528 50.189 1.00 17.10 130 PHE C CA 1
ATOM 4389 C C . PHE C 1 130 ? 85.953 -10.554 49.564 1.00 17.10 130 PHE C C 1
ATOM 4390 O O . PHE C 1 130 ? 85.803 -11.759 49.756 1.00 16.85 130 PHE C O 1
ATOM 4398 N N . ASN C 1 131 ? 86.921 -10.061 48.803 1.00 17.10 131 ASN C N 1
ATOM 4399 C CA . ASN C 1 131 ? 87.894 -10.904 48.128 1.00 17.53 131 ASN C CA 1
ATOM 4400 C C . ASN C 1 131 ? 89.167 -10.070 47.996 1.00 17.71 131 ASN C C 1
ATOM 4401 O O . ASN C 1 131 ? 89.079 -8.868 47.718 1.00 17.73 131 ASN C O 1
ATOM 4406 N N . PRO C 1 132 ? 90.347 -10.673 48.256 1.00 17.94 132 PRO C N 1
ATOM 4407 C CA . PRO C 1 132 ? 91.614 -9.945 48.116 1.00 18.28 132 PRO C CA 1
ATOM 4408 C C . PRO C 1 132 ? 91.858 -9.354 46.716 1.00 18.45 132 PRO C C 1
ATOM 4409 O O . PRO C 1 132 ? 92.690 -8.466 46.572 1.00 18.83 132 PRO C O 1
ATOM 4413 N N . ALA C 1 133 ? 91.110 -9.817 45.718 1.00 18.49 133 ALA C N 1
ATOM 4414 C CA . ALA C 1 133 ? 91.232 -9.326 44.344 1.00 18.52 133 ALA C CA 1
ATOM 4415 C C . ALA C 1 133 ? 90.502 -7.993 44.105 1.00 18.85 133 ALA C C 1
ATOM 4416 O O . ALA C 1 133 ? 90.711 -7.343 43.067 1.00 18.45 133 ALA C O 1
ATOM 4418 N N . GLN C 1 134 ? 89.657 -7.593 45.060 1.00 18.83 134 GLN C N 1
ATOM 4419 C CA . GLN C 1 134 ? 88.886 -6.353 44.942 1.00 18.70 134 GLN C CA 1
ATOM 4420 C C . GLN C 1 134 ? 89.718 -5.102 45.252 1.00 18.52 134 GLN C C 1
ATOM 4421 O O . GLN C 1 134 ? 90.334 -4.997 46.319 1.00 18.02 134 GLN C O 1
ATOM 4427 N N . LEU C 1 135 ? 89.722 -4.164 44.302 1.00 18.59 135 LEU C N 1
ATOM 4428 C CA . LEU C 1 135 ? 90.354 -2.853 44.466 1.00 18.97 135 LEU C CA 1
ATOM 4429 C C . LEU C 1 135 ? 89.414 -1.773 43.943 1.00 19.00 135 LEU C C 1
ATOM 4430 O O . LEU C 1 135 ? 89.054 -1.768 42.761 1.00 19.09 135 LEU C O 1
ATOM 4435 N N . THR C 1 136 ? 89.013 -0.880 44.838 1.00 18.59 136 THR C N 1
ATOM 4436 C CA . THR C 1 136 ? 88.151 0.244 44.504 1.00 18.91 136 THR C CA 1
ATOM 4437 C C . THR C 1 136 ? 88.790 1.545 44.994 1.00 19.02 136 THR C C 1
ATOM 4438 O O . THR C 1 136 ? 89.445 1.562 46.037 1.00 18.81 136 THR C O 1
ATOM 4442 N N . VAL C 1 137 ? 88.619 2.618 44.221 1.00 19.36 137 VAL C N 1
ATOM 4443 C CA . VAL C 1 137 ? 89.114 3.944 44.591 1.00 19.63 137 VAL C CA 1
ATOM 4444 C C . VAL C 1 137 ? 88.028 5.003 44.385 1.00 19.39 137 VAL C C 1
ATOM 4445 O O . VAL C 1 137 ? 87.348 5.017 43.360 1.00 19.53 137 VAL C O 1
ATOM 4449 N N . ILE C 1 138 ? 87.861 5.867 45.381 1.00 19.36 138 ILE C N 1
ATOM 4450 C CA . ILE C 1 138 ? 87.121 7.109 45.208 1.00 19.37 138 ILE C CA 1
ATOM 4451 C C . ILE C 1 138 ? 88.171 8.230 45.271 1.00 19.17 138 ILE C C 1
ATOM 4452 O O . ILE C 1 138 ? 88.722 8.527 46.328 1.00 19.02 138 ILE C O 1
ATOM 4457 N N . GLY C 1 139 ? 88.470 8.799 44.108 1.00 19.05 139 GLY C N 1
ATOM 4458 C CA . GLY C 1 139 ? 89.526 9.789 43.958 1.00 18.93 139 GLY C CA 1
ATOM 4459 C C . GLY C 1 139 ? 90.105 9.730 42.558 1.00 18.82 139 GLY C C 1
ATOM 4460 O O . GLY C 1 139 ? 89.402 9.376 41.612 1.00 18.53 139 GLY C O 1
ATOM 4461 N N . SER C 1 140 ? 91.385 10.081 42.430 1.00 18.94 140 SER C N 1
ATOM 4462 C CA . SER C 1 140 ? 92.080 10.037 41.149 1.00 19.01 140 SER C CA 1
ATOM 4463 C C . SER C 1 140 ? 92.669 8.656 40.907 1.00 19.01 140 SER C C 1
ATOM 4464 O O . SER C 1 140 ? 92.975 7.921 41.852 1.00 18.49 140 SER C O 1
ATOM 4467 N N . THR C 1 141 ? 92.823 8.302 39.637 1.00 19.35 141 THR C N 1
ATOM 4468 C CA . THR C 1 141 ? 93.258 6.957 39.273 1.00 19.99 141 THR C CA 1
ATOM 4469 C C . THR C 1 141 ? 93.729 6.875 37.825 1.00 20.74 141 THR C C 1
ATOM 4470 O O . THR C 1 141 ? 93.274 7.636 36.962 1.00 20.18 141 THR C O 1
ATOM 4474 N N . SER C 1 142 ? 94.671 5.966 37.572 1.00 21.69 142 SER C N 1
ATOM 4475 C CA . SER C 1 142 ? 94.971 5.553 36.212 1.00 22.33 142 SER C CA 1
ATOM 4476 C C . SER C 1 142 ? 93.666 5.049 35.611 1.00 22.80 142 SER C C 1
ATOM 4477 O O . SER C 1 142 ? 92.865 4.400 36.291 1.00 22.42 142 SER C O 1
ATOM 4480 N N . ILE C 1 143 ? 93.469 5.350 34.336 1.00 23.52 143 ILE C N 1
ATOM 4481 C CA . ILE C 1 143 ? 92.314 4.880 33.584 1.00 24.69 143 ILE C CA 1
ATOM 4482 C C . ILE C 1 143 ? 92.425 3.381 33.228 1.00 24.83 143 ILE C C 1
ATOM 4483 O O . ILE C 1 143 ? 93.519 2.801 33.242 1.00 25.16 143 ILE C O 1
ATOM 4488 N N . GLY C 1 144 ? 91.280 2.762 32.943 1.00 24.92 144 GLY C N 1
ATOM 4489 C CA . GLY C 1 144 ? 91.229 1.441 32.320 1.00 24.90 144 GLY C CA 1
ATOM 4490 C C . GLY C 1 144 ? 91.862 0.294 33.082 1.00 24.92 144 GLY C C 1
ATOM 4491 O O . GLY C 1 144 ? 91.573 0.088 34.263 1.00 24.64 144 GLY C O 1
ATOM 4492 N N . LEU C 1 145 ? 92.715 -0.462 32.391 1.00 24.79 145 LEU C N 1
ATOM 4493 C CA . LEU C 1 145 ? 93.347 -1.648 32.971 1.00 25.10 145 LEU C CA 1
ATOM 4494 C C . LEU C 1 145 ? 94.529 -1.289 33.864 1.00 25.57 145 LEU C C 1
ATOM 4495 O O . LEU C 1 145 ? 95.090 -2.159 34.529 1.00 26.02 145 LEU C O 1
ATOM 4500 N N . GLY C 1 146 ? 94.892 -0.004 33.880 1.00 25.96 146 GLY C N 1
ATOM 4501 C CA . GLY C 1 146 ? 95.993 0.513 34.699 1.00 25.56 146 GLY C CA 1
ATOM 4502 C C . GLY C 1 146 ? 95.723 0.384 36.182 1.00 25.56 146 GLY C C 1
ATOM 4503 O O . GLY C 1 146 ? 94.569 0.434 36.625 1.00 25.72 146 GLY C O 1
ATOM 4504 N N . ILE C 1 147 ? 96.795 0.223 36.951 1.00 25.43 147 ILE C N 1
ATOM 4505 C CA . ILE C 1 147 ? 96.688 -0.068 38.383 1.00 25.35 147 ILE C CA 1
ATOM 4506 C C . ILE C 1 147 ? 97.839 0.568 39.202 1.00 24.73 147 ILE C C 1
ATOM 4507 O O . ILE C 1 147 ? 97.989 0.314 40.408 1.00 24.77 147 ILE C O 1
ATOM 4512 N N . SER C 1 148 ? 98.613 1.423 38.540 1.00 23.36 148 SER C N 1
ATOM 4513 C CA . SER C 1 148 ? 99.866 1.945 39.081 1.00 22.77 148 SER C CA 1
ATOM 4514 C C . SER C 1 148 ? 99.724 3.233 39.893 1.00 22.09 148 SER C C 1
ATOM 4515 O O . SER C 1 148 ? 100.602 3.556 40.695 1.00 21.85 148 SER C O 1
ATOM 4518 N N . ASP C 1 149 ? 98.639 3.972 39.674 1.00 21.64 149 ASP C N 1
ATOM 4519 C CA . ASP C 1 149 ? 98.453 5.280 40.315 1.00 21.24 149 ASP C CA 1
ATOM 4520 C C . ASP C 1 149 ? 97.029 5.499 40.819 1.00 20.70 149 ASP C C 1
ATOM 4521 O O . ASP C 1 149 ? 96.060 5.223 40.113 1.00 20.49 149 ASP C O 1
ATOM 4526 N N . ARG C 1 150 ? 96.919 6.009 42.041 1.00 20.17 150 ARG C N 1
ATOM 4527 C CA . ARG C 1 150 ? 95.631 6.355 42.633 1.00 19.85 150 ARG C CA 1
ATOM 4528 C C . ARG C 1 150 ? 95.817 7.202 43.894 1.00 19.93 150 ARG C C 1
ATOM 4529 O O . ARG C 1 150 ? 96.881 7.180 44.531 1.00 19.86 150 ARG C O 1
ATOM 4537 N N . SER C 1 151 ? 94.767 7.929 44.251 1.00 19.37 151 SER C N 1
ATOM 4538 C CA . SER C 1 151 ? 94.793 8.801 45.405 1.00 20.44 151 SER C CA 1
ATOM 4539 C C . SER C 1 151 ? 93.355 9.105 45.852 1.00 19.71 151 SER C C 1
ATOM 4540 O O . SER C 1 151 ? 92.526 9.550 45.053 1.00 19.82 151 SER C O 1
ATOM 4543 N N . GLY C 1 152 ? 93.055 8.830 47.119 1.00 19.45 152 GLY C N 1
ATOM 4544 C CA . GLY C 1 152 ? 91.714 9.071 47.657 1.00 18.70 152 GLY C CA 1
ATOM 4545 C C . GLY C 1 152 ? 91.360 8.030 48.697 1.00 18.38 152 GLY C C 1
ATOM 4546 O O . GLY C 1 152 ? 92.230 7.584 49.445 1.00 18.64 152 GLY C O 1
ATOM 4547 N N . LEU C 1 153 ? 90.085 7.657 48.775 1.00 17.92 153 LEU C N 1
ATOM 4548 C CA . LEU C 1 153 ? 89.700 6.525 49.615 1.00 17.79 153 LEU C CA 1
ATOM 4549 C C . LEU C 1 153 ? 89.873 5.240 48.818 1.00 17.57 153 LEU C C 1
ATOM 4550 O O . LEU C 1 153 ? 89.208 5.029 47.800 1.00 17.76 153 LEU C O 1
ATOM 4555 N N . ILE C 1 154 ? 90.787 4.398 49.279 1.00 17.24 154 ILE C N 1
ATOM 4556 C CA . ILE C 1 154 ? 91.084 3.143 48.612 1.00 17.01 154 ILE C CA 1
ATOM 4557 C C . ILE C 1 154 ? 90.457 2.001 49.408 1.00 17.49 154 ILE C C 1
ATOM 4558 O O . ILE C 1 154 ? 90.495 1.996 50.632 1.00 17.64 154 ILE C O 1
ATOM 4563 N N . ILE C 1 155 ? 89.860 1.045 48.709 1.00 17.72 155 ILE C N 1
ATOM 4564 C CA . ILE C 1 155 ? 89.283 -0.116 49.363 1.00 17.69 155 ILE C CA 1
ATOM 4565 C C . ILE C 1 155 ? 89.913 -1.366 48.766 1.00 17.83 155 ILE C C 1
ATOM 4566 O O . ILE C 1 155 ? 89.688 -1.677 47.602 1.00 17.78 155 ILE C O 1
ATOM 4571 N N . GLU C 1 156 ? 90.726 -2.056 49.563 1.00 18.18 156 GLU C N 1
ATOM 4572 C CA . GLU C 1 156 ? 91.287 -3.350 49.176 1.00 18.71 156 GLU C CA 1
ATOM 4573 C C . GLU C 1 156 ? 90.685 -4.432 50.059 1.00 18.22 156 GLU C C 1
ATOM 4574 O O . GLU C 1 156 ? 90.815 -4.384 51.285 1.00 17.76 156 GLU C O 1
ATOM 4580 N N . ASN C 1 157 ? 90.031 -5.410 49.436 1.00 18.14 157 ASN C N 1
ATOM 4581 C CA . ASN C 1 157 ? 89.354 -6.448 50.180 1.00 17.81 157 ASN C CA 1
ATOM 4582 C C . ASN C 1 157 ? 88.308 -5.758 51.087 1.00 17.91 157 ASN C C 1
ATOM 4583 O O . ASN C 1 157 ? 87.543 -4.915 50.615 1.00 17.70 157 ASN C O 1
ATOM 4588 N N . GLY C 1 158 ? 88.287 -6.070 52.377 1.00 18.03 158 GLY C N 1
ATOM 4589 C CA . GLY C 1 158 ? 87.302 -5.466 53.268 1.00 18.58 158 GLY C CA 1
ATOM 4590 C C . GLY C 1 158 ? 87.778 -4.227 54.006 1.00 19.00 158 GLY C C 1
ATOM 4591 O O . GLY C 1 158 ? 87.126 -3.784 54.954 1.00 19.23 158 GLY C O 1
ATOM 4592 N N . ASN C 1 159 ? 88.915 -3.674 53.577 1.00 18.82 159 ASN C N 1
ATOM 4593 C CA . ASN C 1 159 ? 89.561 -2.562 54.277 1.00 18.82 159 ASN C CA 1
ATOM 4594 C C . ASN C 1 159 ? 89.554 -1.263 53.483 1.00 18.34 159 ASN C C 1
ATOM 4595 O O . ASN C 1 159 ? 90.009 -1.236 52.347 1.00 18.14 159 ASN C O 1
ATOM 4600 N N . ALA C 1 160 ? 89.039 -0.200 54.097 1.00 18.25 160 ALA C N 1
ATOM 4601 C CA . ALA C 1 160 ? 89.081 1.142 53.516 1.00 18.03 160 ALA C CA 1
ATOM 4602 C C . ALA C 1 160 ? 90.159 1.977 54.200 1.00 18.02 160 ALA C C 1
ATOM 4603 O O . ALA C 1 160 ? 90.372 1.863 55.413 1.00 17.50 160 ALA C O 1
ATOM 4605 N N . PHE C 1 161 ? 90.827 2.821 53.418 1.00 17.49 161 PHE C N 1
ATOM 4606 C CA . PHE C 1 161 ? 91.858 3.700 53.942 1.00 17.13 161 PHE C CA 1
ATOM 4607 C C . PHE C 1 161 ? 92.139 4.798 52.945 1.00 17.28 161 PHE C C 1
ATOM 4608 O O . PHE C 1 161 ? 92.018 4.592 51.732 1.00 17.46 161 PHE C O 1
ATOM 4616 N N . GLY C 1 162 ? 92.509 5.962 53.464 1.00 17.02 162 GLY C N 1
ATOM 4617 C CA . GLY C 1 162 ? 93.015 7.043 52.640 1.00 16.49 162 GLY C CA 1
ATOM 4618 C C . GLY C 1 162 ? 94.450 6.713 52.279 1.00 16.54 162 GLY C C 1
ATOM 4619 O O . GLY C 1 162 ? 95.176 6.101 53.069 1.00 16.20 162 GLY C O 1
ATOM 4620 N N . GLY C 1 163 ? 94.858 7.099 51.078 1.00 16.47 163 GLY C N 1
ATOM 4621 C CA . GLY C 1 163 ? 96.209 6.809 50.635 1.00 16.71 163 GLY C CA 1
ATOM 4622 C C . GLY C 1 163 ? 96.566 7.370 49.279 1.00 16.60 163 GLY C C 1
ATOM 4623 O O . GLY C 1 163 ? 95.713 7.863 48.556 1.00 16.28 163 GLY C O 1
ATOM 4624 N N . ILE C 1 164 ? 97.855 7.307 48.966 1.00 16.90 164 ILE C N 1
ATOM 4625 C CA . ILE C 1 164 ? 98.380 7.668 47.666 1.00 16.80 164 ILE C CA 1
ATOM 4626 C C . ILE C 1 164 ? 99.254 6.519 47.197 1.00 16.82 164 ILE C C 1
ATOM 4627 O O . ILE C 1 164 ? 100.037 5.972 47.976 1.00 16.61 164 ILE C O 1
ATOM 4632 N N . VAL C 1 165 ? 99.062 6.131 45.936 1.00 16.94 165 VAL C N 1
ATOM 4633 C CA . VAL C 1 165 ? 99.880 5.133 45.262 1.00 16.83 165 VAL C CA 1
ATOM 4634 C C . VAL C 1 165 ? 100.404 5.786 43.986 1.00 17.46 165 VAL C C 1
ATOM 4635 O O . VAL C 1 165 ? 99.632 6.332 43.191 1.00 17.32 165 VAL C O 1
ATOM 4639 N N . LYS C 1 166 ? 101.723 5.751 43.818 1.00 18.08 166 LYS C N 1
ATOM 4640 C CA . LYS C 1 166 ? 102.373 6.322 42.646 1.00 18.76 166 LYS C CA 1
ATOM 4641 C C . LYS C 1 166 ? 103.397 5.349 42.110 1.00 18.56 166 LYS C C 1
ATOM 4642 O O . LYS C 1 166 ? 104.229 4.844 42.860 1.00 18.69 166 LYS C O 1
ATOM 4648 N N . ALA C 1 167 ? 103.326 5.082 40.808 1.00 18.55 167 ALA C N 1
ATOM 4649 C CA . ALA C 1 167 ? 104.167 4.066 40.176 1.00 18.61 167 ALA C CA 1
ATOM 4650 C C . ALA C 1 167 ? 104.156 2.760 40.978 1.00 18.56 167 ALA C C 1
ATOM 4651 O O . ALA C 1 167 ? 105.193 2.122 41.165 1.00 18.07 167 ALA C O 1
ATOM 4653 N N . SER C 1 168 ? 102.967 2.399 41.458 1.00 18.57 168 SER C N 1
ATOM 4654 C CA . SER C 1 168 ? 102.713 1.143 42.182 1.00 19.36 168 SER C CA 1
ATOM 4655 C C . SER C 1 168 ? 103.274 1.076 43.614 1.00 19.38 168 SER C C 1
ATOM 4656 O O . SER C 1 168 ? 103.207 0.028 44.260 1.00 19.68 168 SER C O 1
ATOM 4659 N N . ALA C 1 169 ? 103.808 2.189 44.108 1.00 19.84 169 ALA C N 1
ATOM 4660 C CA . ALA C 1 169 ? 104.318 2.257 45.483 1.00 20.29 169 ALA C CA 1
ATOM 4661 C C . ALA C 1 169 ? 103.378 3.053 46.379 1.00 20.44 169 ALA C C 1
ATOM 4662 O O . ALA C 1 169 ? 102.873 4.098 45.981 1.00 20.78 169 ALA C O 1
ATOM 4664 N N . ALA C 1 170 ? 103.151 2.560 47.590 1.00 20.73 170 ALA C N 1
ATOM 4665 C CA . ALA C 1 170 ? 102.363 3.297 48.570 1.00 21.16 170 ALA C CA 1
ATOM 4666 C C . ALA C 1 170 ? 103.228 4.399 49.151 1.00 21.44 170 ALA C C 1
ATOM 4667 O O . ALA C 1 170 ? 104.120 4.128 49.965 1.00 21.91 170 ALA C O 1
ATOM 4669 N N . THR C 1 171 ? 102.985 5.634 48.722 1.00 21.21 171 THR C N 1
ATOM 4670 C CA . THR C 1 171 ? 103.765 6.781 49.207 1.00 21.28 171 THR C CA 1
ATOM 4671 C C . THR C 1 171 ? 103.221 7.318 50.538 1.00 21.33 171 THR C C 1
ATOM 4672 O O . THR C 1 171 ? 103.939 7.968 51.313 1.00 21.64 171 THR C O 1
ATOM 4676 N N . GLU C 1 172 ? 101.955 7.019 50.805 1.00 21.28 172 GLU C N 1
ATOM 4677 C CA . GLU C 1 172 ? 101.244 7.562 51.952 1.00 21.68 172 GLU C CA 1
ATOM 4678 C C . GLU C 1 172 ? 100.022 6.687 52.209 1.00 21.51 172 GLU C C 1
ATOM 4679 O O . GLU C 1 172 ? 99.270 6.394 51.284 1.00 21.72 172 GLU C O 1
ATOM 4685 N N . THR C 1 173 ? 99.821 6.271 53.454 1.00 21.32 173 THR C N 1
ATOM 4686 C CA . THR C 1 173 ? 98.720 5.368 53.788 1.00 21.16 173 THR C CA 1
ATOM 4687 C C . THR C 1 173 ? 98.163 5.697 55.167 1.00 20.69 173 THR C C 1
ATOM 4688 O O . THR C 1 173 ? 98.892 5.674 56.162 1.0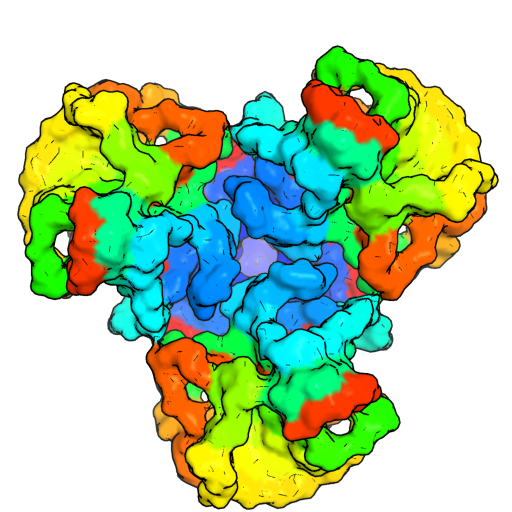0 20.64 173 THR C O 1
ATOM 4692 N N . GLY C 1 174 ? 96.871 6.007 55.222 1.00 20.11 174 GLY C N 1
ATOM 4693 C CA . GLY C 1 174 ? 96.199 6.240 56.501 1.00 19.99 174 GLY C CA 1
ATOM 4694 C C . GLY C 1 174 ? 95.863 4.949 57.220 1.00 19.94 174 GLY C C 1
ATOM 4695 O O . GLY C 1 174 ? 96.150 3.853 56.719 1.00 19.52 174 GLY C O 1
ATOM 4696 N N . SER C 1 175 ? 95.267 5.078 58.402 1.00 20.15 175 SER C N 1
ATOM 4697 C CA . SE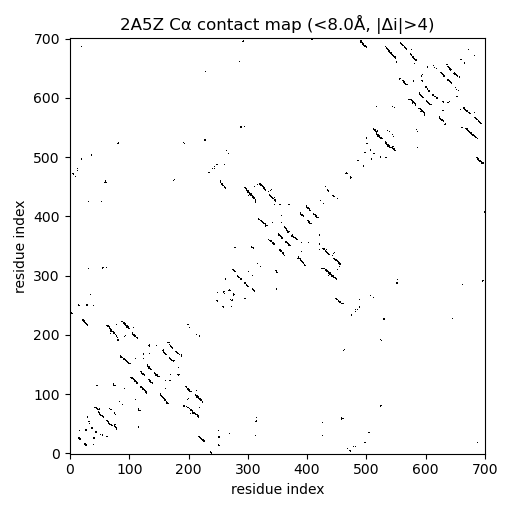R C 1 175 ? 94.788 3.920 59.154 1.00 21.06 175 SER C CA 1
ATOM 4698 C C . SER C 1 175 ? 93.603 3.309 58.413 1.00 21.18 175 SER C C 1
ATOM 4699 O O . SER C 1 175 ? 92.947 3.982 57.612 1.00 21.19 175 SER C O 1
ATOM 4702 N N . THR C 1 176 ? 93.328 2.037 58.659 1.00 21.44 176 THR C N 1
ATOM 4703 C CA . THR C 1 176 ? 92.258 1.382 57.921 1.00 21.72 176 THR C CA 1
ATOM 4704 C C . THR C 1 176 ? 90.963 1.352 58.716 1.00 21.24 176 THR C C 1
ATOM 4705 O O . THR C 1 176 ? 90.971 1.289 59.943 1.00 21.07 176 THR C O 1
ATOM 4709 N N . TYR C 1 177 ? 89.851 1.423 57.995 1.00 20.78 177 TYR C N 1
ATOM 4710 C CA . TYR C 1 177 ? 88.543 1.199 58.563 1.00 20.42 177 TYR C CA 1
ATOM 4711 C C . TYR C 1 177 ? 88.013 -0.093 57.936 1.00 20.02 177 TYR C C 1
ATOM 4712 O O . TYR C 1 177 ? 87.926 -0.195 56.714 1.00 19.65 177 TYR C O 1
ATOM 4721 N N . ALA C 1 178 ? 87.681 -1.086 58.764 1.00 19.44 178 ALA C N 1
ATOM 4722 C CA . ALA C 1 178 ? 87.161 -2.360 58.248 1.00 19.08 178 ALA C CA 1
ATOM 4723 C C . ALA C 1 178 ? 85.658 -2.285 57.944 1.00 18.71 178 ALA C C 1
ATOM 4724 O O . ALA C 1 178 ? 84.848 -1.921 58.797 1.00 18.53 178 ALA C O 1
ATOM 4726 N N . LEU C 1 179 ? 85.305 -2.615 56.705 1.00 18.42 179 LEU C N 1
ATOM 4727 C CA . LEU C 1 179 ? 83.933 -2.493 56.223 1.00 18.03 179 LEU C CA 1
ATOM 4728 C C . LEU C 1 179 ? 83.145 -3.778 56.422 1.00 17.75 179 LEU C C 1
ATOM 4729 O O . LEU C 1 179 ? 83.719 -4.822 56.729 1.00 18.14 179 LEU C O 1
ATOM 4734 N N . SER C 1 180 ? 81.830 -3.693 56.243 1.00 17.41 180 SER C N 1
ATOM 4735 C CA . SER C 1 180 ? 80.967 -4.864 56.274 1.00 17.53 180 SER C CA 1
ATOM 4736 C C . SER C 1 180 ? 80.477 -5.171 54.862 1.00 16.74 180 SER C C 1
ATOM 4737 O O . SER C 1 180 ? 80.322 -4.258 54.053 1.00 16.40 180 SER C O 1
ATOM 4740 N N . THR C 1 181 ? 80.241 -6.453 54.574 1.00 16.35 181 THR C N 1
ATOM 4741 C CA . THR C 1 181 ? 79.666 -6.875 53.291 1.00 15.84 181 THR C CA 1
ATOM 4742 C C . THR C 1 181 ? 78.216 -6.394 53.157 1.00 15.77 181 THR C C 1
ATOM 4743 O O . THR C 1 181 ? 77.571 -6.073 54.155 1.00 15.83 181 THR C O 1
ATOM 4747 N N . SER C 1 182 ? 77.731 -6.321 51.921 1.00 16.04 182 SER C N 1
ATOM 4748 C CA . SER C 1 182 ? 76.345 -5.920 51.609 1.00 16.57 182 SER C CA 1
ATOM 4749 C C . SER C 1 182 ? 75.852 -4.705 52.408 1.00 16.38 182 SER C C 1
ATOM 4750 O O . SER C 1 182 ? 74.763 -4.725 52.997 1.00 16.53 182 SER C O 1
ATOM 4753 N N . THR C 1 183 ? 76.660 -3.651 52.422 1.00 16.11 183 THR C N 1
ATOM 4754 C CA . THR C 1 183 ? 76.346 -2.450 53.203 1.00 16.14 183 THR C CA 1
ATOM 4755 C C . THR C 1 183 ? 76.507 -1.209 52.343 1.00 16.12 183 THR C C 1
ATOM 4756 O O . THR C 1 183 ? 77.456 -1.109 51.566 1.00 16.09 183 THR C O 1
ATOM 4760 N N . TRP C 1 184 ? 75.578 -0.267 52.500 1.00 16.39 184 TRP C N 1
ATOM 4761 C CA . TRP C 1 184 ? 75.624 1.010 51.793 1.00 16.40 184 TRP C CA 1
ATOM 4762 C C . TRP C 1 184 ? 76.453 2.034 52.543 1.00 16.90 184 TRP C C 1
ATOM 4763 O O . TRP C 1 184 ? 76.280 2.212 53.752 1.00 16.80 184 TRP C O 1
ATOM 4774 N N . TYR C 1 185 ? 77.346 2.702 51.812 1.00 16.81 185 TYR C N 1
ATOM 4775 C CA . TYR C 1 185 ? 78.281 3.685 52.367 1.00 16.72 185 TYR C CA 1
ATOM 4776 C C . TYR C 1 185 ? 78.236 4.940 51.502 1.00 17.05 185 TYR C C 1
ATOM 4777 O O . TYR C 1 185 ? 77.804 4.887 50.348 1.00 17.18 185 TYR C O 1
ATOM 4786 N N . ILE C 1 186 ? 78.680 6.063 52.058 1.00 17.76 186 ILE C N 1
ATOM 4787 C CA . ILE C 1 186 ? 78.854 7.294 51.283 1.00 18.36 186 ILE C CA 1
ATOM 4788 C C . ILE C 1 186 ? 80.306 7.745 51.452 1.00 18.97 186 ILE C C 1
ATOM 4789 O O . ILE C 1 186 ? 80.867 7.640 52.543 1.00 19.20 186 ILE C O 1
ATOM 4794 N N . CYS C 1 187 ? 80.934 8.186 50.364 1.00 19.41 187 CYS C N 1
ATOM 4795 C CA . CYS C 1 187 ? 82.262 8.778 50.445 1.00 19.39 187 CYS C CA 1
ATOM 4796 C C . CYS C 1 187 ? 82.290 10.133 49.747 1.00 19.46 187 CYS C C 1
ATOM 4797 O O . CYS C 1 187 ? 81.824 10.272 48.607 1.00 19.16 187 CYS C O 1
ATOM 4800 N N . LYS C 1 188 ? 82.827 11.124 50.451 1.00 19.19 188 LYS C N 1
ATOM 4801 C CA . LYS C 1 188 ? 83.128 12.415 49.862 1.00 19.74 188 LYS C CA 1
ATOM 4802 C C . LYS C 1 188 ? 84.643 12.597 49.730 1.00 19.48 188 LYS C C 1
ATOM 4803 O O . LYS C 1 188 ? 85.399 12.395 50.685 1.00 19.50 188 LYS C O 1
ATOM 4809 N N . PHE C 1 189 ? 85.069 12.946 48.522 1.00 19.00 189 PHE C N 1
ATOM 4810 C CA . PHE C 1 189 ? 86.452 13.273 48.233 1.00 18.66 189 PHE C CA 1
ATOM 4811 C C . PHE C 1 189 ? 86.496 14.798 48.023 1.00 18.43 189 PHE C C 1
ATOM 4812 O O . PHE C 1 189 ? 85.681 15.352 47.292 1.00 18.23 189 PHE C O 1
ATOM 4820 N N . LYS C 1 190 ? 87.418 15.478 48.699 1.00 18.18 190 LYS C N 1
ATOM 4821 C CA . LYS C 1 190 ? 87.495 16.941 48.624 1.00 17.84 190 LYS C CA 1
ATOM 4822 C C . LYS C 1 190 ? 88.890 17.399 48.197 1.00 17.30 190 LYS C C 1
ATOM 4823 O O . LYS C 1 190 ? 89.876 17.137 48.881 1.00 17.81 190 LYS C O 1
ATOM 4837 N N . LEU C 1 192 ? 91.724 19.996 47.818 1.00 17.16 192 LEU C N 1
ATOM 4838 C CA . LEU C 1 192 ? 92.145 21.157 48.590 1.00 17.81 192 LEU C CA 1
ATOM 4839 C C . LEU C 1 192 ? 92.923 22.097 47.669 1.00 18.14 192 LEU C C 1
ATOM 4840 O O . LEU C 1 192 ? 93.407 21.675 46.612 1.00 18.00 192 LEU C O 1
ATOM 4845 N N . THR C 1 193 ? 93.025 23.365 48.063 1.00 18.64 193 THR C N 1
ATOM 4846 C CA . THR C 1 193 ? 93.614 24.414 47.208 1.00 19.27 193 THR C CA 1
ATOM 4847 C C . THR C 1 193 ? 95.109 24.227 46.892 1.00 19.50 193 THR C C 1
ATOM 4848 O O . THR C 1 193 ? 95.632 24.873 45.976 1.00 19.65 193 THR C O 1
ATOM 4852 N N . ASP C 1 194 ? 95.786 23.369 47.659 1.00 19.75 194 ASP C N 1
ATOM 4853 C CA . ASP C 1 194 ? 97.185 23.003 47.403 1.00 20.13 194 ASP C CA 1
ATOM 4854 C C . ASP C 1 194 ? 97.331 21.628 46.718 1.00 20.27 194 ASP C C 1
ATOM 4855 O O . ASP C 1 194 ? 98.437 21.095 46.607 1.00 20.19 194 ASP C O 1
ATOM 4860 N N . ASP C 1 195 ? 96.204 21.078 46.266 1.00 19.95 195 ASP C N 1
ATOM 4861 C CA . ASP C 1 195 ? 96.117 19.791 45.551 1.00 20.07 195 ASP C CA 1
ATOM 4862 C C . ASP C 1 195 ? 96.266 18.572 46.458 1.00 19.67 195 ASP C C 1
ATOM 4863 O O . ASP C 1 195 ? 96.360 17.442 45.982 1.00 19.79 195 ASP C O 1
ATOM 4868 N N . ARG C 1 196 ? 96.274 18.806 47.766 1.00 18.81 196 ARG C N 1
ATOM 4869 C CA . ARG C 1 196 ? 96.084 17.734 48.722 1.00 18.45 196 ARG C CA 1
ATOM 4870 C C . ARG C 1 196 ? 94.611 17.361 48.669 1.00 17.90 196 ARG C C 1
ATOM 4871 O O . ARG C 1 196 ? 93.834 18.006 47.963 1.00 18.23 196 ARG C O 1
ATOM 4879 N N . PHE C 1 197 ? 94.226 16.320 49.399 1.00 17.64 197 PHE C N 1
ATOM 4880 C CA . PHE C 1 197 ? 92.834 15.882 49.427 1.00 17.17 197 PHE C CA 1
ATOM 4881 C C . PHE C 1 197 ? 92.394 15.447 50.818 1.00 17.01 197 PHE C C 1
ATOM 4882 O O . PHE C 1 197 ? 93.214 15.075 51.668 1.00 16.82 197 PHE C O 1
ATOM 4890 N N . LYS C 1 198 ? 91.088 15.503 51.035 1.00 16.98 198 LYS C N 1
ATOM 4891 C CA . LYS C 1 198 ? 90.468 14.916 52.205 1.00 17.00 198 LYS C CA 1
ATOM 4892 C C . LYS C 1 198 ? 89.394 13.955 51.730 1.00 17.35 198 LYS C C 1
ATOM 4893 O O . LYS C 1 198 ? 88.605 14.295 50.841 1.00 17.33 198 LYS C O 1
ATOM 4899 N N . VAL C 1 199 ? 89.390 12.744 52.286 1.00 17.36 199 VAL C N 1
ATOM 4900 C CA . VAL C 1 199 ? 88.300 11.790 52.047 1.00 17.57 199 VAL 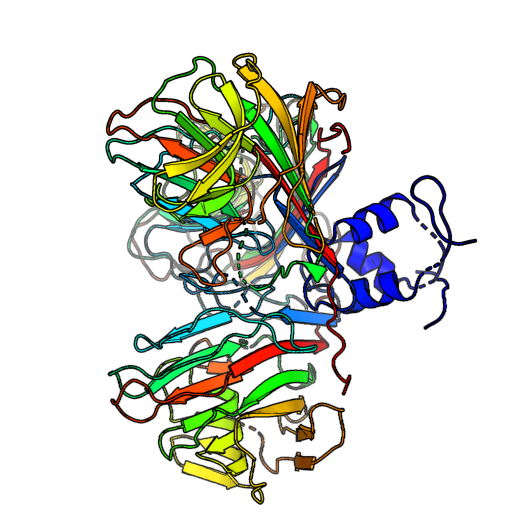C CA 1
ATOM 4901 C C . VAL C 1 199 ? 87.557 11.497 53.339 1.00 17.36 199 VAL C C 1
ATOM 4902 O O . VAL C 1 199 ? 88.166 11.381 54.408 1.00 17.03 199 VAL C O 1
ATOM 4906 N N . THR C 1 200 ? 86.239 11.387 53.231 1.00 17.12 200 THR C N 1
ATOM 4907 C CA . THR C 1 200 ? 85.408 11.053 54.379 1.00 17.23 200 THR C CA 1
ATOM 4908 C C . THR C 1 200 ? 84.446 9.950 53.998 1.00 17.01 200 THR C C 1
ATOM 4909 O O . THR C 1 200 ? 83.747 10.051 52.983 1.00 16.99 200 THR C O 1
ATOM 4913 N N . LEU C 1 201 ? 84.435 8.895 54.805 1.00 16.78 201 LEU C N 1
ATOM 4914 C CA . LEU C 1 201 ? 83.485 7.799 54.661 1.00 16.74 201 LEU C CA 1
ATOM 4915 C C . LEU C 1 201 ? 82.357 7.936 55.691 1.00 16.97 201 LEU C C 1
ATOM 4916 O O . LEU C 1 201 ? 82.604 8.215 56.868 1.00 16.96 201 LEU C O 1
ATOM 4921 N N . TYR C 1 202 ? 81.121 7.765 55.229 1.00 17.02 202 TYR C N 1
ATOM 4922 C CA . TYR C 1 202 ? 79.937 7.872 56.066 1.00 16.80 202 TYR C CA 1
ATOM 4923 C C . TYR C 1 202 ? 79.121 6.587 55.986 1.00 17.23 202 TYR C C 1
ATOM 4924 O O . TYR C 1 202 ? 79.244 5.803 55.029 1.00 17.23 202 TYR C O 1
ATOM 4933 N N . SER C 1 203 ? 78.265 6.390 56.982 1.00 17.60 203 SER C N 1
ATOM 4934 C CA . SER C 1 203 ? 77.240 5.357 56.912 1.00 18.16 203 SER C CA 1
ATOM 4935 C C . SER C 1 203 ? 76.146 5.824 55.944 1.00 18.57 203 SER C C 1
ATOM 4936 O O . SER C 1 203 ? 76.151 6.981 55.492 1.00 18.10 203 SER C O 1
ATOM 4939 N N . ASP C 1 204 ? 75.196 4.940 55.646 1.00 19.02 204 ASP C N 1
ATOM 4940 C CA . ASP C 1 204 ? 74.093 5.272 54.737 1.00 19.51 204 ASP C CA 1
ATOM 4941 C C . ASP C 1 204 ? 73.152 6.363 55.281 1.00 19.65 204 ASP C C 1
ATOM 4942 O O . ASP C 1 204 ? 72.355 6.924 54.529 1.00 19.98 204 ASP C O 1
ATOM 4947 N N . SER C 1 205 ? 73.247 6.665 56.575 1.00 19.82 205 SER C N 1
ATOM 4948 C CA . SER C 1 205 ? 72.486 7.779 57.152 1.00 20.14 205 SER C CA 1
ATOM 4949 C C . SER C 1 205 ? 73.315 9.067 57.323 1.00 19.91 205 SER C C 1
ATOM 4950 O O . SER C 1 205 ? 72.857 10.024 57.949 1.00 20.06 205 SER C O 1
ATOM 4953 N N . GLY C 1 206 ? 74.521 9.084 56.753 1.00 19.56 206 GLY C N 1
ATOM 4954 C CA . GLY C 1 206 ? 75.378 10.272 56.756 1.00 19.07 206 GLY C CA 1
ATOM 4955 C C . GLY C 1 206 ? 76.198 10.489 58.018 1.00 19.19 206 GLY C C 1
ATOM 4956 O O . GLY C 1 206 ? 76.738 11.570 58.231 1.00 18.78 206 GLY C O 1
ATOM 4957 N N . THR C 1 207 ? 76.297 9.459 58.855 1.00 18.80 207 THR C N 1
ATOM 4958 C CA . THR C 1 207 ? 77.110 9.521 60.068 1.00 18.71 207 THR C CA 1
ATOM 4959 C C . THR C 1 207 ? 78.579 9.299 59.713 1.00 17.80 207 THR C C 1
ATOM 4960 O O . THR C 1 207 ? 78.906 8.331 59.039 1.00 17.65 207 THR C O 1
ATOM 4964 N N . GLN C 1 208 ? 79.463 10.196 60.149 1.00 17.33 208 GLN C N 1
ATOM 4965 C CA . GLN C 1 208 ? 80.875 10.058 59.797 1.00 17.00 208 GLN C CA 1
ATOM 4966 C C . GLN C 1 208 ? 81.496 8.836 60.472 1.00 16.76 208 GLN C C 1
ATOM 4967 O O . GLN C 1 208 ? 81.379 8.655 61.679 1.00 16.38 208 GLN C O 1
ATOM 4973 N N . LEU C 1 209 ? 82.153 8.012 59.660 1.00 16.87 209 LEU C N 1
ATOM 4974 C CA . LEU C 1 209 ? 82.766 6.762 60.108 1.00 16.74 209 LEU C CA 1
ATOM 4975 C C . LEU C 1 209 ? 84.289 6.843 60.087 1.00 16.86 209 LEU C C 1
ATOM 4976 O O . LEU C 1 209 ? 84.965 6.238 60.923 1.00 16.67 209 LEU C O 1
ATOM 4981 N N . TYR C 1 210 ? 84.823 7.583 59.115 1.00 16.27 210 TYR C N 1
ATOM 4982 C CA . TYR C 1 210 ? 86.257 7.635 58.889 1.00 16.13 210 TYR C CA 1
ATOM 4983 C C . TYR C 1 210 ? 86.571 8.883 58.075 1.00 16.22 210 TYR C C 1
ATOM 4984 O O . TYR C 1 210 ? 85.787 9.260 57.209 1.00 16.31 210 TYR C O 1
ATOM 4993 N N . SER C 1 211 ? 87.710 9.517 58.345 1.00 16.47 211 SER C N 1
ATOM 4994 C CA . SER C 1 211 ? 88.244 10.531 57.428 1.00 17.11 211 SER C CA 1
ATOM 4995 C C . SER C 1 211 ? 89.771 10.517 57.385 1.00 17.14 211 SER C C 1
ATOM 4996 O O . SER C 1 211 ? 90.434 10.137 58.354 1.00 16.92 211 SER C O 1
ATOM 4999 N N . TYR C 1 212 ? 90.313 10.931 56.245 1.00 17.56 212 TYR C N 1
ATOM 5000 C CA . TYR C 1 212 ? 91.755 11.049 56.054 1.00 17.76 212 TYR C CA 1
ATOM 5001 C C . TYR C 1 212 ? 92.048 12.310 55.254 1.00 17.70 212 TYR C C 1
ATOM 5002 O O . TYR C 1 212 ? 91.399 12.553 54.244 1.00 17.18 212 TYR C O 1
ATOM 5011 N N . THR C 1 213 ? 93.009 13.107 55.725 1.00 17.70 213 THR C N 1
ATOM 5012 C CA . THR C 1 213 ? 93.535 14.251 54.978 1.00 17.98 213 THR C CA 1
ATOM 5013 C C . THR C 1 213 ? 94.986 13.968 54.587 1.00 18.31 213 THR C C 1
ATOM 5014 O O . THR C 1 213 ? 95.822 13.664 55.442 1.00 18.33 213 THR C O 1
ATOM 5018 N N . SER C 1 214 ? 95.284 14.067 53.296 1.00 18.67 214 SER C N 1
ATOM 5019 C CA . SER C 1 214 ? 96.627 13.768 52.803 1.00 18.88 214 SER C CA 1
ATOM 5020 C C . SER C 1 214 ? 97.697 14.767 53.282 1.00 19.39 214 SER C C 1
ATOM 5021 O O . SER C 1 214 ? 97.395 15.921 53.599 1.00 19.56 214 SER C O 1
ATOM 5024 N N . THR C 1 215 ? 98.940 14.294 53.352 1.00 19.88 215 THR C N 1
ATOM 5025 C CA . THR C 1 215 ? 100.097 15.139 53.623 1.00 20.28 215 THR C CA 1
ATOM 5026 C C . THR C 1 215 ? 100.637 15.673 52.300 1.00 20.43 215 THR C C 1
ATOM 5027 O O . THR C 1 215 ? 100.885 16.870 52.158 1.00 20.52 215 THR C O 1
ATOM 5031 N N . ALA C 1 216 ? 100.801 14.776 51.333 1.00 20.54 216 ALA C N 1
ATOM 5032 C CA . ALA C 1 216 ? 101.300 15.136 50.018 1.00 20.62 216 ALA C CA 1
ATOM 5033 C C . ALA C 1 216 ? 100.148 15.382 49.046 1.00 20.69 216 ALA C C 1
ATOM 5034 O O . ALA C 1 216 ? 99.000 15.007 49.319 1.00 20.61 216 ALA C O 1
ATOM 5036 N N . ALA C 1 217 ? 100.463 16.010 47.912 1.00 20.31 217 ALA C N 1
ATOM 5037 C CA . ALA C 1 217 ? 99.471 16.283 46.873 1.00 19.70 217 ALA C CA 1
ATOM 5038 C C . ALA C 1 217 ? 98.966 14.986 46.241 1.00 19.40 217 ALA C C 1
ATOM 5039 O O . ALA C 1 217 ? 99.713 14.009 46.130 1.00 19.47 217 ALA C O 1
ATOM 5049 N N . PHE C 1 219 ? 97.652 12.197 43.447 1.00 17.87 219 PHE C N 1
ATOM 5050 C CA . PHE C 1 219 ? 98.030 11.809 42.089 1.00 17.78 219 PHE C CA 1
ATOM 5051 C C . PHE C 1 219 ? 97.210 12.619 41.078 1.00 17.99 219 PHE C C 1
ATOM 5052 O O . PHE C 1 219 ? 95.984 12.699 41.178 1.00 17.52 219 PHE C O 1
ATOM 5060 N N . ARG C 1 220 ? 97.899 13.197 40.099 1.00 18.30 220 ARG C N 1
ATOM 5061 C CA . ARG C 1 220 ? 97.252 13.991 39.072 1.00 18.56 220 ARG C CA 1
ATOM 5062 C C . ARG C 1 220 ? 97.926 13.766 37.728 1.00 18.78 220 ARG C C 1
ATOM 5063 O O . ARG C 1 220 ? 99.144 13.771 37.638 1.00 18.97 220 ARG C O 1
ATOM 5071 N N . ALA C 1 221 ? 97.112 13.545 36.700 1.00 19.04 221 ALA C N 1
ATOM 5072 C CA . ALA C 1 221 ? 97.547 13.627 35.308 1.00 19.20 221 ALA C CA 1
ATOM 5073 C C . ALA C 1 221 ? 96.456 14.364 34.555 1.00 19.32 221 ALA C C 1
ATOM 5074 O O . ALA C 1 221 ? 95.299 13.915 34.518 1.00 19.65 221 ALA C O 1
ATOM 5076 N N . ASP C 1 222 ? 96.814 15.520 33.993 1.00 19.08 222 ASP C N 1
ATOM 5077 C CA . ASP C 1 222 ? 95.860 16.358 33.269 1.00 18.59 222 ASP C CA 1
ATOM 5078 C C . ASP C 1 222 ? 95.737 15.950 31.794 1.00 18.57 222 ASP C C 1
ATOM 5079 O O . ASP C 1 222 ? 95.872 16.771 30.879 1.00 17.89 222 ASP C O 1
ATOM 5084 N N . ASN C 1 223 ? 95.453 14.670 31.591 1.00 18.39 223 ASN C N 1
ATOM 5085 C CA . ASN C 1 223 ? 95.247 14.094 30.264 1.00 19.01 223 ASN C CA 1
ATOM 5086 C C . ASN C 1 223 ? 94.360 12.855 30.410 1.00 18.69 223 ASN C C 1
ATOM 5087 O O . ASN C 1 223 ? 93.881 12.566 31.512 1.00 18.73 223 ASN C O 1
ATOM 5092 N N . ALA C 1 224 ? 94.134 12.128 29.319 1.00 18.91 224 ALA C N 1
ATOM 5093 C CA . ALA C 1 224 ? 93.192 11.008 29.350 1.00 19.21 224 ALA C CA 1
ATOM 5094 C C . ALA C 1 224 ? 93.792 9.682 29.832 1.00 19.21 224 ALA C C 1
ATOM 5095 O O . ALA C 1 224 ? 93.136 8.653 29.733 1.00 19.90 224 ALA C O 1
ATOM 5097 N N . THR C 1 225 ? 95.022 9.699 30.355 1.00 18.91 225 THR C N 1
ATOM 5098 C CA . THR C 1 225 ? 95.582 8.519 31.043 1.00 18.83 225 THR C CA 1
ATOM 5099 C C . THR C 1 225 ? 95.001 8.373 32.451 1.00 18.78 225 THR C C 1
ATOM 5100 O O . THR C 1 225 ? 95.129 7.312 33.085 1.00 18.99 225 THR C O 1
ATOM 5104 N N . ALA C 1 226 ? 94.366 9.437 32.942 1.00 18.45 226 ALA C N 1
ATOM 5105 C CA . ALA C 1 226 ? 93.771 9.414 34.273 1.00 18.25 226 ALA C CA 1
ATOM 5106 C C . ALA C 1 226 ? 92.326 9.920 34.250 1.00 18.18 226 ALA C C 1
ATOM 5107 O O . ALA C 1 226 ? 91.891 10.522 33.273 1.00 17.71 226 ALA C O 1
ATOM 5109 N N . HIS C 1 227 ? 91.590 9.636 35.325 1.00 18.09 227 HIS C N 1
ATOM 5110 C CA . HIS C 1 227 ? 90.267 10.200 35.568 1.00 18.47 227 HIS C CA 1
ATOM 5111 C C . HIS C 1 227 ? 90.114 10.394 37.070 1.00 18.35 227 HIS C C 1
ATOM 5112 O O . HIS C 1 227 ? 90.886 9.824 37.846 1.00 18.32 227 HIS C O 1
ATOM 5119 N N . ILE C 1 228 ? 89.132 11.195 37.474 1.00 17.93 228 ILE C N 1
ATOM 5120 C CA . ILE C 1 228 ? 88.790 11.361 38.891 1.00 17.83 228 ILE C CA 1
ATOM 5121 C C . ILE C 1 228 ? 87.319 10.981 39.134 1.00 18.06 228 ILE C C 1
ATOM 5122 O O . ILE C 1 228 ? 86.435 11.397 38.389 1.00 18.36 228 ILE C O 1
ATOM 5127 N N . GLY C 1 229 ? 87.073 10.148 40.146 1.00 17.61 229 GLY C N 1
ATOM 5128 C CA . GLY C 1 229 ? 85.723 9.681 40.435 1.00 17.55 229 GLY C CA 1
ATOM 5129 C C . GLY C 1 229 ? 85.689 8.356 41.180 1.00 17.50 229 GLY C C 1
ATOM 5130 O O . GLY C 1 229 ? 86.301 8.214 42.238 1.00 17.67 229 GLY C O 1
ATOM 5131 N N . PHE C 1 230 ? 84.976 7.387 40.613 1.00 17.29 230 PHE C N 1
ATOM 5132 C CA . PHE C 1 230 ? 84.826 6.054 41.196 1.00 16.86 230 PHE C CA 1
ATOM 5133 C C . PHE C 1 230 ? 85.373 5.016 40.230 1.00 17.00 230 PHE C C 1
ATOM 5134 O O . PHE C 1 230 ? 85.040 5.031 39.041 1.00 16.82 230 PHE C O 1
ATOM 5142 N N . LYS C 1 231 ? 86.214 4.120 40.738 1.00 16.50 231 LYS C N 1
ATOM 5143 C CA . LYS C 1 231 ? 86.701 3.008 39.939 1.00 16.41 231 LYS C CA 1
ATOM 5144 C C . LYS C 1 231 ? 86.734 1.743 40.785 1.00 16.62 231 LYS C C 1
ATOM 5145 O O . LYS C 1 231 ? 87.292 1.744 41.879 1.00 16.88 231 LYS C O 1
ATOM 5151 N N . THR C 1 232 ? 86.144 0.670 40.276 1.00 16.89 232 THR C N 1
ATOM 5152 C CA . THR C 1 232 ? 86.221 -0.623 40.947 1.00 17.16 232 THR C CA 1
ATOM 5153 C C . THR C 1 232 ? 86.805 -1.633 39.970 1.00 17.74 232 THR C C 1
ATOM 5154 O O . THR C 1 232 ? 86.522 -1.582 38.773 1.00 17.85 232 THR C O 1
ATOM 5158 N N . GLN C 1 233 ? 87.627 -2.536 40.493 1.00 18.07 233 GLN C N 1
ATOM 5159 C CA . GLN C 1 233 ? 88.531 -3.335 39.673 1.00 18.85 233 GLN C CA 1
ATOM 5160 C C . GLN C 1 233 ? 88.798 -4.703 40.289 1.00 19.28 233 GLN C C 1
ATOM 5161 O O . GLN C 1 233 ? 88.819 -4.853 41.519 1.00 18.85 233 GLN C O 1
ATOM 5167 N N . CYS C 1 234 ? 89.019 -5.691 39.426 1.00 19.79 234 CYS C N 1
ATOM 5168 C CA . CYS C 1 234 ? 89.457 -7.012 39.865 1.00 20.39 234 CYS C CA 1
ATOM 5169 C C . CYS C 1 234 ? 90.901 -7.230 39.434 1.00 20.93 234 CYS C C 1
ATOM 5170 O O . CYS C 1 234 ? 91.220 -7.100 38.256 1.00 21.42 234 CYS C O 1
ATOM 5173 N N . LYS C 1 235 ? 91.765 -7.549 40.394 1.00 21.24 235 LYS C N 1
ATOM 5174 C CA . LYS C 1 235 ? 93.197 -7.702 40.142 1.00 21.99 235 LYS C CA 1
ATOM 5175 C C . LYS C 1 235 ? 93.573 -9.053 39.542 1.00 22.24 235 LYS C C 1
ATOM 5176 O O . LYS C 1 235 ? 94.694 -9.223 39.063 1.00 22.35 235 LYS C O 1
ATOM 5182 N N . THR C 1 236 ? 92.647 -10.009 39.585 1.00 22.52 236 THR C N 1
ATOM 5183 C CA . THR C 1 236 ? 92.908 -11.356 39.078 1.00 22.80 236 THR C CA 1
ATOM 5184 C C . THR C 1 236 ? 92.058 -11.684 37.850 1.00 23.05 236 THR C C 1
ATOM 5185 O O . THR C 1 236 ? 91.111 -10.955 37.505 1.00 23.04 236 THR C O 1
ATOM 5189 N N . ALA C 1 237 ? 92.406 -12.792 37.202 1.00 23.05 237 ALA C N 1
ATOM 5190 C CA . ALA C 1 237 ? 91.732 -13.235 35.999 1.00 23.46 237 ALA C CA 1
ATOM 5191 C C . ALA C 1 237 ? 90.646 -14.270 36.305 1.00 23.71 237 ALA C C 1
ATOM 5192 O O . ALA C 1 237 ? 90.380 -15.152 35.486 1.00 24.24 237 ALA C O 1
ATOM 5194 N N . THR C 1 238 ? 90.012 -14.172 37.475 1.00 23.46 238 THR C N 1
ATOM 5195 C CA . THR C 1 238 ? 88.901 -15.082 37.772 1.00 23.58 238 THR C CA 1
ATOM 5196 C C . THR C 1 238 ? 87.548 -14.357 37.762 1.00 23.15 238 THR C C 1
ATOM 5197 O O . THR C 1 238 ? 87.383 -13.313 38.399 1.00 23.20 238 THR C O 1
ATOM 5201 N N . ALA C 1 239 ? 86.603 -14.906 37.004 1.00 22.51 239 ALA C N 1
ATOM 5202 C CA . ALA C 1 239 ? 85.280 -14.299 36.840 1.00 22.18 239 ALA C CA 1
ATOM 5203 C C . ALA C 1 239 ? 84.358 -14.633 38.009 1.00 21.66 239 ALA C C 1
ATOM 5204 O O . ALA C 1 239 ? 84.611 -15.578 38.746 1.00 21.41 239 ALA C O 1
ATOM 5206 N N . GLY C 1 240 ? 83.295 -13.845 38.172 1.00 20.95 240 GLY C N 1
ATOM 5207 C CA . GLY C 1 240 ? 82.274 -14.128 39.175 1.00 20.25 240 GLY C CA 1
ATOM 5208 C C . GLY C 1 240 ? 82.501 -13.471 40.527 1.00 19.78 240 GLY C C 1
ATOM 5209 O O . GLY C 1 240 ? 81.681 -13.621 41.436 1.00 19.67 240 GLY C O 1
ATOM 5210 N N . ILE C 1 241 ? 83.615 -12.755 40.666 1.00 19.07 241 ILE C N 1
ATOM 5211 C CA . ILE C 1 241 ? 83.888 -12.009 41.886 1.00 18.61 241 ILE C CA 1
ATOM 5212 C C . ILE C 1 241 ? 83.125 -10.692 41.828 1.00 18.53 241 ILE C C 1
ATOM 5213 O O . ILE C 1 241 ? 83.315 -9.905 40.894 1.00 18.17 241 ILE C O 1
ATOM 5218 N N . SER C 1 242 ? 82.261 -10.464 42.819 1.00 18.38 242 SER C N 1
ATOM 5219 C CA . SER C 1 242 ? 81.534 -9.198 42.926 1.00 18.48 242 SER C CA 1
ATOM 5220 C C . SER C 1 242 ? 82.487 -8.066 43.289 1.00 18.07 242 SER C C 1
ATOM 5221 O O . SER C 1 242 ? 83.382 -8.236 44.133 1.00 18.55 242 SER C O 1
ATOM 5224 N N . LEU C 1 243 ? 82.308 -6.928 42.626 1.00 17.23 243 LEU C N 1
ATOM 5225 C CA . LEU C 1 243 ? 83.030 -5.699 42.965 1.00 16.58 243 LEU C CA 1
ATOM 5226 C C . LEU C 1 243 ? 82.054 -4.753 43.658 1.00 16.38 243 LEU C C 1
ATOM 5227 O O . LEU C 1 243 ? 80.962 -5.170 44.048 1.00 16.26 243 LEU C O 1
ATOM 5232 N N . ILE C 1 244 ? 82.422 -3.488 43.812 1.00 16.49 244 ILE C N 1
ATOM 5233 C CA . ILE C 1 244 ? 81.556 -2.557 44.525 1.00 17.08 244 ILE C CA 1
ATOM 5234 C C . ILE C 1 244 ? 80.445 -2.012 43.597 1.00 17.11 244 ILE C C 1
ATOM 5235 O O . ILE C 1 244 ? 80.715 -1.603 42.473 1.00 18.07 244 ILE C O 1
ATOM 5240 N N . SER C 1 245 ? 79.198 -2.058 44.065 1.00 17.12 245 SER C N 1
ATOM 5241 C CA . SER C 1 245 ? 78.049 -1.546 43.310 1.00 16.62 245 SER C CA 1
ATOM 5242 C C . SER C 1 245 ? 77.941 -0.039 43.462 1.00 16.60 245 SER C C 1
ATOM 5243 O O . SER C 1 245 ? 78.312 0.502 44.493 1.00 17.04 245 SER C O 1
ATOM 5246 N N . ILE C 1 246 ? 77.431 0.642 42.439 1.00 16.44 246 ILE C N 1
ATOM 5247 C CA . ILE C 1 246 ? 77.264 2.105 42.511 1.00 16.13 246 ILE C CA 1
ATOM 5248 C C . ILE C 1 246 ? 75.813 2.546 42.262 1.00 15.89 246 ILE C C 1
ATOM 5249 O O . ILE C 1 246 ? 75.162 2.110 41.300 1.00 14.63 246 ILE C O 1
ATOM 5254 N N . ASP C 1 247 ? 75.334 3.392 43.174 1.00 15.35 247 ASP C N 1
ATOM 5255 C CA . ASP C 1 247 ? 74.003 3.983 43.132 1.00 15.34 247 ASP C CA 1
ATOM 5256 C C . ASP C 1 247 ? 74.084 5.368 42.472 1.00 15.46 247 ASP C C 1
ATOM 5257 O O . ASP C 1 247 ? 73.310 5.690 41.586 1.00 14.78 247 ASP C O 1
ATOM 5262 N N . LEU C 1 248 ? 75.058 6.169 42.885 1.00 15.28 248 LEU C N 1
ATOM 5263 C CA . LEU C 1 248 ? 75.018 7.595 42.613 1.00 16.00 248 LEU C CA 1
ATOM 5264 C C . LEU C 1 248 ? 76.405 8.207 42.741 1.00 16.22 248 LEU C C 1
ATOM 5265 O O . LEU C 1 248 ? 77.152 7.879 43.667 1.00 15.84 248 LEU C O 1
ATOM 5270 N N . ILE C 1 249 ? 76.737 9.091 41.804 1.00 16.29 249 ILE C N 1
ATOM 5271 C CA . ILE C 1 249 ? 77.954 9.889 41.882 1.00 16.84 249 ILE C CA 1
ATOM 5272 C C . ILE C 1 249 ? 77.594 11.350 41.612 1.00 17.00 249 ILE C C 1
ATOM 5273 O O . ILE C 1 249 ? 76.697 11.625 40.821 1.00 17.23 249 ILE C O 1
ATOM 5278 N N . GLU C 1 250 ? 78.274 12.271 42.289 1.00 17.47 250 GLU C N 1
ATOM 5279 C CA . GLU C 1 250 ? 78.055 13.709 42.114 1.00 18.36 250 GLU C CA 1
ATOM 5280 C C . GLU C 1 250 ? 79.398 14.437 42.025 1.00 18.04 250 GLU C C 1
ATOM 5281 O O . GLU C 1 250 ? 80.304 14.154 42.802 1.00 17.97 250 GLU C O 1
ATOM 5287 N N . PHE C 1 251 ? 79.511 15.361 41.068 1.00 18.10 251 PHE C N 1
ATOM 5288 C CA . PHE C 1 251 ? 80.680 16.239 40.907 1.00 18.14 251 PHE C CA 1
ATOM 5289 C C . PHE C 1 251 ? 80.263 17.697 41.107 1.00 18.45 251 PHE C C 1
ATOM 5290 O O . PHE C 1 251 ? 79.308 18.158 40.471 1.00 17.64 251 PHE C O 1
ATOM 5298 N N . LYS C 1 252 ? 80.977 18.420 41.967 1.00 18.69 252 LYS C N 1
ATOM 5299 C CA . LYS C 1 252 ? 80.814 19.884 42.058 1.00 19.96 252 LYS C CA 1
ATOM 5300 C C . LYS C 1 252 ? 82.116 20.646 42.277 1.00 19.80 252 LYS C C 1
ATOM 5301 O O . LYS C 1 252 ? 82.946 20.256 43.100 1.00 19.74 252 LYS C O 1
ATOM 5307 N N . ALA C 1 253 ? 82.269 21.741 41.538 1.00 19.70 253 ALA C N 1
ATOM 5308 C CA . ALA C 1 253 ? 83.507 22.516 41.536 1.00 19.83 253 ALA C CA 1
ATOM 5309 C C . ALA C 1 253 ? 83.246 23.988 41.242 1.00 20.11 253 ALA C C 1
ATOM 5310 O O . ALA C 1 253 ? 82.185 24.347 40.722 1.00 20.08 253 ALA C O 1
ATOM 5312 N N . LYS C 1 254 ? 84.219 24.835 41.575 1.00 20.38 254 LYS C N 1
ATOM 5313 C CA . LYS C 1 254 ? 84.197 26.236 41.175 1.00 21.40 254 LYS C CA 1
ATOM 5314 C C . LYS C 1 254 ? 85.057 26.381 39.926 1.00 21.05 254 LYS C C 1
ATOM 5315 O O . LYS C 1 254 ? 86.178 25.878 39.891 1.00 21.23 254 LYS C O 1
ATOM 5321 N N . VAL C 1 255 ? 84.536 27.048 38.895 1.00 20.50 255 VAL C N 1
ATOM 5322 C CA . VAL C 1 255 ? 85.271 27.182 37.632 1.00 19.98 255 VAL C CA 1
ATOM 5323 C C . VAL C 1 255 ? 85.332 28.628 37.155 1.00 20.04 255 VAL C C 1
ATOM 5324 O O . VAL C 1 255 ? 84.529 29.452 37.562 1.00 19.46 255 VAL C O 1
ATOM 5328 N N . SER C 1 256 ? 86.301 28.914 36.291 1.00 20.19 256 SER C N 1
ATOM 5329 C CA . SER C 1 256 ? 86.399 30.200 35.619 1.00 20.64 256 SER C CA 1
ATOM 5330 C C . SER C 1 256 ? 85.860 29.999 34.216 1.00 20.52 256 SER C C 1
ATOM 5331 O O . SER C 1 256 ? 86.482 29.327 33.387 1.00 20.72 256 SER C O 1
ATOM 5334 N N . ALA C 1 257 ? 84.678 30.542 33.966 1.00 20.05 257 ALA C N 1
ATOM 5335 C CA . ALA C 1 257 ? 84.026 30.368 32.673 1.00 20.25 257 ALA C CA 1
ATOM 5336 C C . ALA C 1 257 ? 83.229 31.602 32.274 1.00 20.07 257 ALA C C 1
ATOM 5337 O O . ALA C 1 257 ? 82.187 31.492 31.630 1.00 20.58 257 ALA C O 1
ATOM 5339 N N . THR C 1 258 ? 83.730 32.774 32.661 1.00 19.65 258 THR C N 1
ATOM 5340 C CA . THR C 1 258 ? 83.108 34.041 32.289 1.00 19.37 258 THR C CA 1
ATOM 5341 C C . THR C 1 258 ? 83.555 34.465 30.899 1.00 19.23 258 THR C C 1
ATOM 5342 O O . THR C 1 258 ? 84.712 34.829 30.674 1.00 18.94 258 THR C O 1
ATOM 5346 N N . ARG C 1 259 ? 82.612 34.403 29.969 1.00 19.43 259 ARG C N 1
ATOM 5347 C CA . ARG C 1 259 ? 82.872 34.724 28.572 1.00 19.25 259 ARG C CA 1
ATOM 5348 C C . ARG C 1 259 ? 81.988 35.862 28.107 1.00 19.24 259 ARG C C 1
ATOM 5349 O O . ARG C 1 259 ? 80.912 36.083 28.662 1.00 18.75 259 ARG C O 1
ATOM 5357 N N . ALA C 1 260 ? 82.462 36.585 27.095 1.00 19.29 260 ALA C N 1
ATOM 5358 C CA . ALA C 1 260 ? 81.730 37.702 26.526 1.00 19.68 260 ALA C CA 1
ATOM 5359 C C . ALA C 1 260 ? 80.429 37.213 25.905 1.00 20.18 260 ALA C C 1
ATOM 5360 O O . ALA C 1 260 ? 80.411 36.215 25.188 1.00 19.76 260 ALA C O 1
ATOM 5362 N N . LYS C 1 261 ? 79.341 37.919 26.193 1.00 21.04 261 LYS C N 1
ATOM 5363 C CA . LYS C 1 261 ? 78.056 37.630 25.563 1.00 22.13 261 LYS C CA 1
ATOM 5364 C C . LYS C 1 261 ? 77.884 38.506 24.324 1.00 22.22 261 LYS C C 1
ATOM 5365 O O . LYS C 1 261 ? 78.230 39.692 24.346 1.00 22.43 261 LYS C O 1
ATOM 5371 N N . VAL C 1 262 ? 77.379 37.917 23.241 1.00 22.25 262 VAL C N 1
ATOM 5372 C CA . VAL C 1 262 ? 77.206 38.648 21.980 1.00 22.77 262 VAL C CA 1
ATOM 5373 C C . VAL C 1 262 ? 75.758 38.602 21.467 1.00 23.04 262 VAL C C 1
ATOM 5374 O O . VAL C 1 262 ? 75.349 39.414 20.640 1.00 23.20 262 VAL C O 1
#

Foldseek 3Di:
DDDDDDPVVVVVVVQDQDDADAWKGKFKDQAVPVVDQDDSPKGWDWAQPKDWDDWDADDPLHHKIWTWAALGAQTKTDTFALQCALQFFKKKKFKKWAAQAFDQQKWKAQWKDFPGSDDQWGAEFIDGGQWTWGFTGHRNHTPGTGDIDGHDHRAIKMKMWTHSQQWIKIFIGGPVGHTDDMDTDPDHDHDRDPRMTHGIMMTGRHSDTDHIYMMTRMMMMITTDHRDDDDD/DDDDDDPVVVVVVVQDADDQDAWKGKFKDFAVPVVDQDDSHKGWDWAPPKDWDDWDADDPLHHKIWTWDALGAQTKIDIFALQCDLQFFKKKKFKWAAAQAFDQQKKKAAWKDFPGSDDQWGFEWIQGGQWTWGFTGHRNHTPGTGDIDGHDHGAIKMKMWTHNVQWIKIWIAHPVGHTDDMDTDPDHDHDRDPRMTHGMMMTGRHSDIGHIYMMTRMMMIITTGNNRDDDD/DDQDPVGGDDDPVVVVVVVQDADDADAWKGKFKDFAVPVVPQDDSPKGWDWAPCKDWDDWDADDVLHHKIWTWAALGFQTKIDTWALQCPLQFFKKKKFKWAAAQAFDQQKKKAQWKDFDHSDDQWGFEWIDGGQWTWGFTGHRNDTPGTGDIDGHDHGAIKMKMWTHNVQWIKIFIAHPVRHTDDMDTDPDHDHDRDNRMTHGMMMTGRHSDIDHIYMMTRMMMMMTTGHRRDDDD